Protein AF-0000000080432012 (afdb_homodimer)

Solvent-accessible surface area (backbone atoms only — not comparable to full-atom values): 29912 Å² total; per-residue (Å²): 134,83,79,76,76,77,72,79,77,75,74,71,71,68,67,67,72,66,77,40,69,30,38,41,34,42,27,13,33,75,48,12,80,18,55,39,17,78,73,37,59,36,42,33,59,63,61,28,32,76,21,14,66,19,65,31,66,32,21,58,58,42,26,51,70,70,45,70,92,45,50,72,46,79,55,13,20,50,51,9,14,42,36,42,84,35,34,28,28,68,44,82,76,30,38,31,45,7,47,45,46,38,63,53,49,50,62,73,86,66,40,52,52,26,35,40,33,40,45,53,43,54,47,47,55,40,35,68,77,45,46,88,77,40,49,64,44,38,86,83,70,48,62,69,57,48,42,47,37,52,48,52,42,51,52,47,42,30,53,71,29,48,45,35,35,35,43,40,37,44,50,59,63,53,36,75,31,75,68,40,51,80,92,44,23,67,62,40,41,52,51,51,53,53,39,44,52,47,43,68,56,46,43,50,71,76,36,72,87,45,47,75,46,76,46,64,48,23,61,53,47,53,53,38,69,78,38,30,63,82,60,60,25,33,68,90,76,43,41,30,20,68,51,78,64,42,74,58,61,52,95,57,54,80,47,21,39,24,29,23,20,84,32,48,12,30,58,47,20,48,53,50,7,53,52,47,40,53,51,51,28,64,76,57,67,53,67,78,130,135,82,79,75,77,78,72,78,78,73,73,70,70,70,68,66,72,66,79,39,69,29,37,42,34,41,28,13,34,74,46,13,79,17,54,38,16,77,74,39,59,38,41,34,59,64,60,26,32,75,22,14,66,19,66,33,66,31,22,59,57,42,25,52,70,70,43,73,91,44,49,72,45,80,54,14,21,48,51,11,16,43,36,41,82,35,34,28,27,70,45,80,78,30,38,32,46,7,47,45,46,38,62,54,49,49,62,74,86,65,41,52,51,27,34,38,32,42,43,55,43,55,46,46,55,41,36,67,76,46,46,90,77,39,47,65,44,39,87,84,69,46,63,67,57,51,41,47,36,51,47,53,44,51,50,48,43,30,52,71,28,48,44,36,35,36,42,39,39,44,49,59,58,53,36,77,31,74,69,42,51,79,92,43,23,66,62,40,40,50,51,50,54,52,37,44,52,47,42,69,56,46,43,51,71,76,37,72,88,45,47,75,46,77,45,63,50,23,62,54,47,53,52,38,70,76,38,30,65,83,58,58,26,34,67,90,76,44,41,29,18,68,51,77,63,40,72,58,61,53,94,58,53,79,46,21,39,26,28,24,20,84,32,48,12,29,56,46,19,46,53,50,7,53,51,47,40,54,51,52,29,64,76,56,69,52,69,77,129

Organism: Mucor circinelloides f. circinelloides (strain 1006PhL) (NCBI:txid1220926)

Secondary structure (DSSP, 8-state):
------------------S-SEEEEEE-TTT-SSHHHHHH--S-TTTSBTTBSSSS--HHHHHHHHSTTSEEEE---TT--S-TTTEE-EETTEEPP-HHHHHHH------TTSEEEEE--HHHHHHHHSGGGSEESSSS--HHHHHHHHHHHHHHHHHHH---EEEEEPPP-GGGSTTS-GGGHHHHHHHHHHHHHHHHHHHHHH-TTSEEEEE-HHHHHHHHHH-GGGGT-BSTT--SB-SSS-S---S-GGGBSBSBSSSB-HHHHHHHHHHHHHHHHHHHT----/------------------S-SEEEEEE-TTT-SSHHHHHH--S-TTTSBTTBSSSS--HHHHHHHHSTTSEEEE---TT--S-TTTEE-EETTEEPP-HHHHHHH------TTSEEEEE--HHHHHHHHSGGGSEESSSS--HHHHHHHHHHHHHHHHHHH---EEEEEPPP-GGGSTTS-GGGHHHHHHHHHHHHHHHHHHHHHH-TTSEEEEE-HHHHHHHHHH-GGGGT-BSTT--SB-SSS-S---S-GGGBSBSBSSSB-HHHHHHHHHHHHHHHHHHHT----

Radius of gyration: 28.23 Å; Cα contacts (8 Å, |Δi|>4): 1187; chains: 2; bounding box: 133×76×56 Å

Foldseek 3Di:
DPPPPPDPPPPPPPPLPPQAQAEEEEEALLQDPQPQCVVAVPQPPVVPPNRHQANDHHLVVLLPVVQPPHHYHGLYYHQAALDVLFKFADHNNRTIHHLQRSLVPDDDLAAQRHEYEYYHHQNLLVCVQPVVRIDGNHPPRALVVSLVSVLVSVVVCCVPHVHAHYEYEAHALLLLFLVGDPVCSVVSNVRRVVSRVSNVPVNCVSPVRGHYDYDYVNVVVVVCQVPVVVLPEDDVVHAQAEDGSHNHGHPCNSHHQHPYRRYGHVSVRNVSSVVVSVVVCVVSVRDDD/DPPPPPDPPPPPPPPLPPQAQAEEEEEALLQDPQPQCVVAVPQPPVVPPNRHQANDHHLVVLLPVVQPPHHYHGLYYHQAALDVLFKFADHNNRTIHHLQRSLVPDDDQAAQRHEYEYYHHQNLLVCVQPVVRIDGNHPPRALVVSLVSVLVSVVVCCVPHVHAHYEYEAHALLLLFLVGDPVCSVVSNVRRVVSRVSNVPVNCVSPVRGHYDYDYVNVVVVVCQVPVVVLPEDDVVHAQAEDGSHNHGHPCNSHHQHPYRGYGHVSVRNVSSVVVSVVVCVVSVRDDD

Nearest PDB structures (foldseek):
  6uqy-assembly1_A  TM=7.468E-01  e=1.023E-16  Pseudomonas aeruginosa PAO1
  6ur1-assembly2_B  TM=7.536E-01  e=1.391E-16  Pseudomonas aeruginosa PAO1
  6uqz-assembly2_B  TM=7.573E-01  e=1.673E-16  Pseudomonas aeruginosa PAO1
  6ur0-assembly2_B  TM=7.462E-01  e=2.735E-16  Pseudomonas aeruginosa PAO1
  8d90-assembly2_B  TM=7.590E-01  e=4.206E-16  Pseudomonas aeruginosa PAO1

Structure (mmCIF, N/CA/C/O backbone):
data_AF-0000000080432012-model_v1
#
loop_
_entity.id
_entity.type
_entity.pdbx_description
1 polymer 'SGNH hydrolase-type esterase domain-containing protein'
#
loop_
_atom_site.group_PDB
_atom_site.id
_atom_site.type_symbol
_atom_site.label_atom_id
_atom_site.label_alt_id
_atom_site.label_comp_id
_atom_site.label_asym_id
_atom_site.label_entity_id
_atom_site.label_seq_id
_atom_site.pdbx_PDB_ins_code
_atom_site.Cartn_x
_atom_site.Cartn_y
_atom_site.Cartn_z
_atom_site.occupancy
_atom_site.B_iso_or_equiv
_atom_site.auth_seq_id
_atom_site.auth_comp_id
_atom_site.auth_asym_id
_atom_site.auth_atom_id
_atom_site.pdbx_PDB_model_num
ATOM 1 N N . MET A 1 1 ? 67.5 40.312 -4.102 1 28.47 1 MET A N 1
ATOM 2 C CA . MET A 1 1 ? 66.188 40.219 -4.695 1 28.47 1 MET A CA 1
ATOM 3 C C . MET A 1 1 ? 65.438 38.969 -4.168 1 28.47 1 MET A C 1
ATOM 5 O O . MET A 1 1 ? 65.75 37.844 -4.582 1 28.47 1 MET A O 1
ATOM 9 N N . LYS A 1 2 ? 65.125 39 -2.83 1 38.75 2 LYS A N 1
ATOM 10 C CA . LYS A 1 2 ? 64.375 37.969 -2.094 1 38.75 2 LYS A CA 1
ATOM 11 C C . LYS A 1 2 ? 63 37.75 -2.682 1 38.75 2 LYS A C 1
ATOM 13 O O . LYS A 1 2 ? 62.188 38.656 -2.713 1 38.75 2 LYS A O 1
ATOM 18 N N . LEU A 1 3 ? 62.906 36.812 -3.682 1 39.41 3 LEU A N 1
ATOM 19 C CA . LEU A 1 3 ? 61.625 36.406 -4.27 1 39.41 3 LEU A CA 1
ATOM 20 C C . LEU A 1 3 ? 60.656 35.938 -3.191 1 39.41 3 LEU A C 1
ATOM 22 O O . LEU A 1 3 ? 60.906 34.938 -2.496 1 39.41 3 LEU A O 1
ATOM 26 N N . THR A 1 4 ? 59.875 36.812 -2.691 1 45.06 4 THR A N 1
ATOM 27 C CA . THR A 1 4 ? 58.75 36.469 -1.834 1 45.06 4 THR A CA 1
ATOM 28 C C . THR A 1 4 ? 57.719 35.656 -2.602 1 45.06 4 THR A C 1
ATOM 30 O O . THR A 1 4 ? 57.125 36.125 -3.561 1 45.06 4 THR A O 1
ATOM 33 N N . ALA A 1 5 ? 57.938 34.312 -2.67 1 43.84 5 ALA A N 1
ATOM 34 C CA . ALA A 1 5 ? 56.906 33.406 -3.236 1 43.84 5 ALA A CA 1
ATOM 35 C C . ALA A 1 5 ? 55.594 33.531 -2.479 1 43.84 5 ALA A C 1
ATOM 37 O O . ALA A 1 5 ? 55.531 33.281 -1.271 1 43.84 5 ALA A O 1
ATOM 38 N N . LEU A 1 6 ? 54.719 34.406 -2.99 1 45.09 6 LEU A N 1
ATOM 39 C CA . LEU A 1 6 ? 53.344 34.344 -2.494 1 45.09 6 LEU A CA 1
ATOM 40 C C . LEU A 1 6 ? 52.75 32.969 -2.682 1 45.09 6 LEU A C 1
ATOM 42 O O . LEU A 1 6 ? 52.625 32.5 -3.811 1 45.09 6 LEU A O 1
ATOM 46 N N . LEU A 1 7 ? 52.812 32.125 -1.678 1 45.72 7 LEU A N 1
ATOM 47 C CA . LEU A 1 7 ? 52.125 30.844 -1.744 1 45.72 7 LEU A CA 1
ATOM 48 C C . LEU A 1 7 ? 50.625 31.047 -1.916 1 45.72 7 LEU A C 1
ATOM 50 O O . LEU A 1 7 ? 50 31.766 -1.14 1 45.72 7 LEU A O 1
ATOM 54 N N . PRO A 1 8 ? 50.094 30.734 -3.111 1 43.69 8 PRO A N 1
ATOM 55 C CA . PRO A 1 8 ? 48.625 30.828 -3.227 1 43.69 8 PRO A CA 1
ATOM 56 C C . PRO A 1 8 ? 47.906 30 -2.168 1 43.69 8 PRO A C 1
ATOM 58 O O . PRO A 1 8 ? 48.281 28.859 -1.894 1 43.69 8 PRO A O 1
ATOM 61 N N . PHE A 1 9 ? 47.25 30.672 -1.225 1 43.03 9 PHE A N 1
ATOM 62 C CA . PHE A 1 9 ? 46.312 30 -0.336 1 43.03 9 PHE A CA 1
ATOM 63 C C . PHE A 1 9 ? 45.219 29.266 -1.137 1 43.03 9 PHE A C 1
ATOM 65 O O . PHE A 1 9 ? 44.438 29.906 -1.829 1 43.03 9 PHE A O 1
ATOM 72 N N . LEU A 1 10 ? 45.531 28.078 -1.503 1 40.09 10 LEU A N 1
ATOM 73 C CA . LEU A 1 10 ? 44.406 27.266 -1.994 1 40.09 10 LEU A CA 1
ATOM 74 C C . LEU A 1 10 ? 43.281 27.234 -0.979 1 40.09 10 LEU A C 1
ATOM 76 O O . LEU A 1 10 ? 43.406 26.672 0.11 1 40.09 10 LEU A O 1
ATOM 80 N N . ALA A 1 11 ? 42.375 28.188 -1.075 1 41.88 11 ALA A N 1
ATOM 81 C CA . ALA A 1 11 ? 41.094 28.031 -0.378 1 41.88 11 ALA A CA 1
ATOM 82 C C . ALA A 1 11 ? 40.469 26.672 -0.645 1 41.88 11 ALA A C 1
ATOM 84 O O . ALA A 1 11 ? 40.094 26.359 -1.779 1 41.88 11 ALA A O 1
ATOM 85 N N . LEU A 1 12 ? 40.906 25.703 0.117 1 37.16 12 LEU A N 1
ATOM 86 C CA . LEU A 1 12 ? 40.062 24.5 0.094 1 37.16 12 LEU A CA 1
ATOM 87 C C . LEU A 1 12 ? 38.594 24.844 0.182 1 37.16 12 LEU A C 1
ATOM 89 O O . LEU A 1 12 ? 38.125 25.406 1.182 1 37.16 12 LEU A O 1
ATOM 93 N N . SER A 1 13 ? 38 25.156 -0.889 1 33.88 13 SER A N 1
ATOM 94 C CA . SER A 1 13 ? 36.562 25.094 -0.836 1 33.88 13 SER A CA 1
ATOM 95 C C . SER A 1 13 ? 36.062 23.875 -0.07 1 33.88 13 SER A C 1
ATOM 97 O O . SER A 1 13 ? 36.25 22.734 -0.523 1 33.88 13 SER A O 1
ATOM 99 N N . ALA A 1 14 ? 36.094 23.922 1.148 1 35.84 14 ALA A N 1
ATOM 100 C CA . ALA A 1 14 ? 35.375 22.875 1.851 1 35.84 14 ALA A CA 1
ATOM 101 C C . ALA A 1 14 ? 34 22.609 1.192 1 35.84 14 ALA A C 1
ATOM 103 O O . ALA A 1 14 ? 33.188 23.516 1.097 1 35.84 14 ALA A O 1
ATOM 104 N N . THR A 1 15 ? 33.969 21.953 0.14 1 38.94 15 THR A N 1
ATOM 105 C CA . THR A 1 15 ? 32.656 21.484 -0.261 1 38.94 15 THR A CA 1
ATOM 106 C C . THR A 1 15 ? 31.75 21.328 0.955 1 38.94 15 THR A C 1
ATOM 108 O O . THR A 1 15 ? 32.125 20.688 1.94 1 38.94 15 THR A O 1
ATOM 111 N N . ALA A 1 16 ? 31.047 22.219 1.228 1 41.94 16 ALA A N 1
ATOM 112 C CA . ALA A 1 16 ? 30 22.047 2.234 1 41.94 16 ALA A CA 1
ATOM 113 C C . ALA A 1 16 ? 29.406 20.641 2.172 1 41.94 16 ALA A C 1
ATOM 115 O O . ALA A 1 16 ? 28.844 20.234 1.148 1 41.94 16 ALA A O 1
ATOM 116 N N . VAL A 1 17 ? 30.094 19.609 2.482 1 47.31 17 VAL A N 1
ATOM 117 C CA . VAL A 1 17 ? 29.609 18.234 2.594 1 47.31 17 VAL A CA 1
ATOM 118 C C . VAL A 1 17 ? 28.156 18.219 3.076 1 47.31 17 VAL A C 1
ATOM 120 O O . VAL A 1 17 ? 27.875 18.672 4.191 1 47.31 17 VAL A O 1
ATOM 123 N N . SER A 1 18 ? 27.25 18.484 2.227 1 56.69 18 SER A N 1
ATOM 124 C CA . SER A 1 18 ? 25.859 18.328 2.643 1 56.69 18 SER A CA 1
ATOM 125 C C . SER A 1 18 ? 25.688 17.078 3.51 1 56.69 18 SER A C 1
ATOM 127 O O . SER A 1 18 ? 26.25 16.031 3.215 1 56.69 18 SER A O 1
ATOM 129 N N . ALA A 1 19 ? 25.016 17.328 4.664 1 73.44 19 ALA A N 1
ATOM 130 C CA . ALA A 1 19 ? 24.812 16.328 5.715 1 73.44 19 ALA A CA 1
ATOM 131 C C . ALA A 1 19 ? 23.984 15.164 5.211 1 73.44 19 ALA A C 1
ATOM 133 O O . ALA A 1 19 ? 24.172 14.023 5.637 1 73.44 19 ALA A O 1
ATOM 134 N N . PHE A 1 20 ? 23.109 15.461 4.137 1 89.81 20 PHE A N 1
ATOM 135 C CA . PHE A 1 20 ? 22.281 14.359 3.641 1 89.81 20 PHE A CA 1
ATOM 136 C C . PHE A 1 20 ? 22.297 14.328 2.117 1 89.81 20 PHE A C 1
ATOM 138 O O . PHE A 1 20 ? 22.422 15.367 1.468 1 89.81 20 PHE A O 1
ATOM 145 N N . ASP A 1 21 ? 22.234 13.219 1.468 1 91.62 21 ASP A N 1
ATOM 146 C CA . ASP A 1 21 ? 22.094 13.07 0.021 1 91.62 21 ASP A CA 1
ATOM 147 C C . ASP A 1 21 ? 20.734 13.57 -0.458 1 91.62 21 ASP A C 1
ATOM 149 O O . ASP A 1 21 ? 20.641 14.25 -1.481 1 91.62 21 ASP A O 1
ATOM 153 N N . LYS A 1 22 ? 19.719 13.25 0.227 1 96.19 22 LYS A N 1
ATOM 154 C CA . LYS A 1 22 ? 18.375 13.727 -0.085 1 96.19 22 LYS A CA 1
ATOM 155 C C . LYS A 1 22 ? 17.5 13.734 1.159 1 96.19 22 LYS A C 1
ATOM 157 O O . LYS A 1 22 ? 17.844 13.133 2.178 1 96.19 22 LYS A O 1
ATOM 162 N N . ILE A 1 23 ? 16.422 14.5 1.09 1 97.75 23 ILE A N 1
ATOM 163 C CA . ILE A 1 23 ? 15.336 14.492 2.061 1 97.75 23 ILE A CA 1
ATOM 164 C C . ILE A 1 23 ? 14.141 13.727 1.492 1 97.75 23 ILE A C 1
ATOM 166 O O . ILE A 1 23 ? 13.648 14.047 0.406 1 97.75 23 ILE A O 1
ATOM 170 N N . ILE A 1 24 ? 13.781 12.703 2.18 1 98.75 24 ILE A N 1
ATOM 171 C CA . ILE A 1 24 ? 12.633 11.891 1.787 1 98.75 24 ILE A CA 1
ATOM 172 C C . ILE A 1 24 ? 11.477 12.117 2.764 1 98.75 24 ILE A C 1
ATOM 174 O O . ILE A 1 24 ? 11.57 11.758 3.938 1 98.75 24 ILE A O 1
ATOM 178 N N . ALA A 1 25 ? 10.383 12.695 2.232 1 98.94 25 ALA A N 1
ATOM 179 C CA . ALA A 1 25 ? 9.289 13.094 3.107 1 98.94 25 ALA A CA 1
ATOM 180 C C . ALA A 1 25 ? 8.102 12.133 2.975 1 98.94 25 ALA A C 1
ATOM 182 O O . ALA A 1 25 ? 7.684 11.812 1.861 1 98.94 25 ALA A O 1
ATOM 183 N N . TYR A 1 26 ? 7.637 11.641 4.062 1 98.94 26 TYR A N 1
ATOM 184 C CA . TYR A 1 26 ? 6.359 10.953 4.211 1 98.94 26 TYR A CA 1
ATOM 185 C C . TYR A 1 26 ? 5.379 11.797 5.023 1 98.94 26 TYR A C 1
ATOM 187 O O . TYR A 1 26 ? 5.664 12.156 6.168 1 98.94 26 TYR A O 1
ATOM 195 N N . ALA A 1 27 ? 4.258 12.117 4.367 1 98.88 27 ALA A N 1
ATOM 196 C CA . ALA A 1 27 ? 3.455 13.188 4.949 1 98.88 27 ALA A CA 1
ATOM 197 C C . ALA A 1 27 ? 2.02 13.133 4.438 1 98.88 27 ALA A C 1
ATOM 199 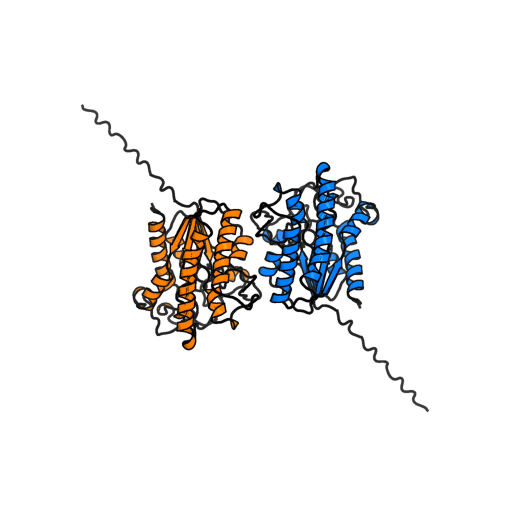O O . ALA A 1 27 ? 1.588 12.125 3.879 1 98.88 27 ALA A O 1
ATOM 200 N N . ASP A 1 28 ? 1.233 14.141 4.887 1 98.75 28 ASP A N 1
ATOM 201 C CA . ASP A 1 28 ? -0.178 14.234 4.527 1 98.75 28 ASP A CA 1
ATOM 202 C C . ASP A 1 28 ? -0.453 15.484 3.697 1 98.75 28 ASP A C 1
ATOM 204 O O . ASP A 1 28 ? 0.396 15.914 2.916 1 98.75 28 ASP A O 1
ATOM 208 N N . SER A 1 29 ? -1.66 16.062 3.812 1 98.69 29 SER A N 1
ATOM 209 C CA . SER A 1 29 ? -2.16 17.125 2.941 1 98.69 29 SER A CA 1
ATOM 210 C C . SER A 1 29 ? -1.392 18.422 3.158 1 98.69 29 SER A C 1
ATOM 212 O O . SER A 1 29 ? -1.331 19.281 2.264 1 98.69 29 SER A O 1
ATOM 214 N N . PHE A 1 30 ? -0.789 18.594 4.328 1 98.62 30 PHE A N 1
ATOM 215 C CA . PHE A 1 30 ? 0.015 19.781 4.562 1 98.62 30 PHE A CA 1
ATOM 216 C C . PHE A 1 30 ? 1.199 19.844 3.605 1 98.62 30 PHE A C 1
ATOM 218 O O . PHE A 1 30 ? 1.714 20.922 3.301 1 98.62 30 PHE A O 1
ATOM 225 N N . THR A 1 31 ? 1.599 18.625 3.131 1 98.88 31 THR A N 1
ATOM 226 C CA . THR A 1 31 ? 2.865 18.516 2.416 1 98.88 31 THR A CA 1
ATOM 227 C C . THR A 1 31 ? 2.631 18.141 0.956 1 98.88 31 THR A C 1
ATOM 229 O O . THR A 1 31 ? 3.471 18.406 0.096 1 98.88 31 THR A O 1
ATOM 232 N N . ASP A 1 32 ? 1.496 17.5 0.652 1 98.75 32 ASP A N 1
ATOM 233 C CA . ASP A 1 32 ? 1.181 16.984 -0.672 1 98.75 32 ASP A CA 1
ATOM 234 C C . ASP A 1 32 ? 1.378 18.047 -1.747 1 98.75 32 ASP A C 1
ATOM 236 O O . ASP A 1 32 ? 0.854 19.156 -1.632 1 98.75 32 ASP A O 1
ATOM 240 N N . ASN A 1 33 ? 2.145 17.719 -2.756 1 98.56 33 ASN A N 1
ATOM 241 C CA . ASN A 1 33 ? 2.4 18.641 -3.846 1 98.56 33 ASN A CA 1
ATOM 242 C C . ASN A 1 33 ? 1.674 18.234 -5.121 1 98.56 33 ASN A C 1
ATOM 244 O O . ASN A 1 33 ? 2.178 18.453 -6.227 1 98.56 33 ASN A O 1
ATOM 248 N N . GLY A 1 34 ? 0.53 17.578 -4.934 1 98.5 34 GLY A N 1
ATOM 249 C CA . GLY A 1 34 ? -0.309 17.203 -6.059 1 98.5 34 GLY A CA 1
ATOM 250 C C . GLY A 1 34 ? -0.371 15.695 -6.273 1 98.5 34 GLY A C 1
ATOM 251 O O . GLY A 1 34 ? -0.889 15.227 -7.289 1 98.5 34 GLY A O 1
ATOM 252 N N . ASN A 1 35 ? 0.156 14.883 -5.41 1 98.19 35 ASN A N 1
ATOM 253 C CA . ASN A 1 35 ? 0.151 13.43 -5.539 1 98.19 35 ASN A CA 1
ATOM 254 C C . ASN A 1 35 ? -1.27 12.875 -5.582 1 98.19 35 ASN A C 1
ATOM 256 O O . ASN A 1 35 ? -1.588 12.031 -6.422 1 98.19 35 ASN A O 1
ATOM 260 N N . ASP A 1 36 ? -2.145 13.344 -4.723 1 97.56 36 ASP A N 1
ATOM 261 C CA . ASP A 1 36 ? -3.535 12.898 -4.73 1 97.56 36 ASP A CA 1
ATOM 262 C C . ASP A 1 36 ? -4.227 13.281 -6.039 1 97.56 36 ASP A C 1
ATOM 264 O O . ASP A 1 36 ? -4.977 12.484 -6.605 1 97.56 36 ASP A O 1
ATOM 268 N N . TYR A 1 37 ? -3.926 14.508 -6.414 1 98.19 37 TYR A N 1
ATOM 269 C CA . TYR A 1 37 ? -4.59 15.023 -7.605 1 98.19 37 TYR A CA 1
ATOM 270 C C . TYR A 1 37 ? -4.215 14.203 -8.836 1 98.19 37 TYR A C 1
ATOM 272 O O . TYR A 1 37 ? -5.066 13.906 -9.68 1 98.19 37 TYR A O 1
ATOM 280 N N . ARG A 1 38 ? -2.984 13.875 -8.945 1 97.19 38 ARG A N 1
ATOM 281 C CA . ARG A 1 38 ? -2.529 13.07 -10.078 1 97.19 38 ARG A CA 1
ATOM 282 C C . ARG A 1 38 ? -3.264 11.742 -10.141 1 97.19 38 ARG A C 1
ATOM 284 O O . ARG A 1 38 ? -3.545 11.227 -11.227 1 97.19 38 ARG A O 1
ATOM 291 N N . ALA A 1 39 ? -3.654 11.25 -8.977 1 94.12 39 ALA A N 1
ATOM 292 C CA . ALA A 1 39 ? -4.258 9.922 -8.914 1 94.12 39 ALA A CA 1
ATOM 293 C C . ALA A 1 39 ? -5.781 10.008 -8.969 1 94.12 39 ALA A C 1
ATOM 295 O O . ALA A 1 39 ? -6.441 9.094 -9.469 1 94.12 39 ALA A O 1
ATOM 296 N N . SER A 1 40 ? -6.383 11.117 -8.477 1 97 40 SER A N 1
ATOM 297 C CA . SER A 1 40 ? -7.809 11.094 -8.18 1 97 40 SER A CA 1
ATOM 298 C C . SER A 1 40 ? -8.516 12.32 -8.742 1 97 40 SER A C 1
ATOM 300 O O . SER A 1 40 ? -9.742 12.383 -8.766 1 97 40 SER A O 1
ATOM 302 N N . LYS A 1 41 ? -7.727 13.32 -9.125 1 97.69 41 LYS A N 1
ATOM 303 C CA . LYS A 1 41 ? -8.219 14.633 -9.531 1 97.69 41 LYS A CA 1
ATOM 304 C C . LYS A 1 41 ? -8.836 15.375 -8.352 1 97.69 41 LYS A C 1
ATOM 306 O O . LYS A 1 41 ? -9.672 16.266 -8.539 1 97.69 41 LYS A O 1
ATOM 311 N N . PHE A 1 42 ? -8.469 14.938 -7.168 1 97.81 42 PHE A N 1
ATOM 312 C CA . PHE A 1 42 ? -8.82 15.609 -5.922 1 97.81 42 PHE A CA 1
ATOM 313 C C . PHE A 1 42 ? -7.578 16.156 -5.234 1 97.81 42 PHE A C 1
ATOM 315 O O . PHE A 1 42 ? -6.543 15.492 -5.188 1 97.81 42 PHE A O 1
ATOM 322 N N . PRO A 1 43 ? -7.629 17.438 -4.656 1 97.94 43 PRO A N 1
ATOM 323 C CA . PRO A 1 43 ? -8.789 18.328 -4.609 1 97.94 43 PRO A CA 1
ATOM 324 C C . PRO A 1 43 ? -9.055 19.016 -5.945 1 97.94 43 PRO A C 1
ATOM 326 O O . PRO A 1 43 ? -8.156 19.109 -6.793 1 97.94 43 PRO A O 1
ATOM 329 N N . PRO A 1 44 ? -10.328 19.516 -6.07 1 97.75 44 PRO A N 1
ATOM 330 C CA . PRO A 1 44 ? -10.625 20.234 -7.316 1 97.75 44 PRO A CA 1
ATOM 331 C C . PRO A 1 44 ? -9.672 21.406 -7.562 1 97.75 44 PRO A C 1
ATOM 333 O O . PRO A 1 44 ? -9.43 22.203 -6.656 1 97.75 44 PRO A O 1
ATOM 336 N N . SER A 1 45 ? -9.164 21.578 -8.648 1 97 45 SER A N 1
ATOM 337 C CA . SER A 1 45 ? -8.188 22.578 -9.07 1 97 45 SER A CA 1
ATOM 338 C C . SER A 1 45 ? -8.523 23.141 -10.445 1 97 45 SER A C 1
ATOM 340 O O . SER A 1 45 ? -8.172 22.547 -11.469 1 97 45 SER A O 1
ATOM 342 N N . PRO A 1 46 ? -9.109 24.281 -10.422 1 95.69 46 PRO A N 1
ATOM 343 C CA . PRO A 1 46 ? -9.375 25.234 -9.344 1 95.69 46 PRO A CA 1
ATOM 344 C C . PRO A 1 46 ? -10.555 24.828 -8.469 1 95.69 46 PRO A C 1
ATOM 346 O O . PRO A 1 46 ? -11.352 23.969 -8.859 1 95.69 46 PRO A O 1
ATOM 349 N N . PRO A 1 47 ? -10.711 25.578 -7.172 1 97.31 47 PRO A N 1
ATOM 350 C CA . PRO A 1 47 ? -9.938 26.734 -6.73 1 97.31 47 PRO A CA 1
ATOM 351 C C . PRO A 1 47 ? -8.641 26.344 -6.027 1 97.31 47 PRO A C 1
ATOM 353 O O . PRO A 1 47 ? -7.816 27.219 -5.711 1 97.31 47 PRO A O 1
ATOM 356 N N . TYR A 1 48 ? -8.453 25.047 -5.746 1 98.44 48 TYR A N 1
ATOM 357 C CA . TYR A 1 48 ? -7.156 24.625 -5.215 1 98.44 48 TYR A CA 1
ATOM 358 C C . TYR A 1 48 ? -6.059 24.812 -6.254 1 98.44 48 TYR A C 1
ATOM 360 O O . TYR A 1 48 ? -6.336 24.891 -7.453 1 98.44 48 TYR A O 1
ATOM 368 N N . TRP A 1 49 ? -4.848 24.953 -5.785 1 98.44 49 TRP A N 1
ATOM 369 C CA . TRP A 1 49 ? -3.762 25.312 -6.691 1 98.44 49 TRP A CA 1
ATOM 370 C C . TRP A 1 49 ? -3.002 24.078 -7.152 1 98.44 49 TRP A C 1
ATOM 372 O O . TRP A 1 49 ? -2.225 23.5 -6.391 1 98.44 49 TRP A O 1
ATOM 382 N N . GLU A 1 50 ? -3.172 23.625 -8.352 1 98.31 50 GLU A N 1
ATOM 383 C CA . GLU A 1 50 ? -2.438 22.562 -9.023 1 98.31 50 GLU A CA 1
ATOM 384 C C . GLU A 1 50 ? -2.422 21.297 -8.18 1 98.31 50 GLU A C 1
ATOM 386 O O . GLU A 1 50 ? -1.372 20.672 -8.008 1 98.31 50 GLU A O 1
ATOM 391 N N . GLY A 1 51 ? -3.479 20.953 -7.484 1 98.44 51 GLY A N 1
ATOM 392 C CA . GLY A 1 51 ? -3.66 19.688 -6.789 1 98.44 51 GLY A CA 1
ATOM 393 C C . GLY A 1 51 ? -3.203 19.734 -5.344 1 98.44 51 GLY A C 1
ATOM 394 O O . GLY A 1 51 ? -3.232 18.703 -4.648 1 98.44 51 GLY A O 1
ATOM 395 N N . ARG A 1 52 ? -2.688 20.891 -4.918 1 98.56 52 ARG A N 1
ATOM 396 C CA . ARG A 1 52 ? -2.309 21.031 -3.514 1 98.56 52 ARG A CA 1
ATOM 397 C C . ARG A 1 52 ? -3.521 21.359 -2.648 1 98.56 52 ARG A C 1
ATOM 399 O O . ARG A 1 52 ? -4.434 22.062 -3.09 1 98.56 52 ARG A O 1
ATOM 406 N N . PHE A 1 53 ? -3.514 20.891 -1.414 1 98.38 53 PHE A N 1
ATOM 407 C CA . PHE A 1 53 ? -4.52 21.312 -0.447 1 98.38 53 PHE A CA 1
ATOM 408 C C . PHE A 1 53 ? -4.207 22.703 0.094 1 98.38 53 PHE A C 1
ATOM 410 O O . PHE A 1 53 ? -4.047 22.891 1.303 1 98.38 53 PHE A O 1
ATOM 417 N N . SER A 1 54 ? -4.094 23.625 -0.837 1 98.44 54 SER A N 1
ATOM 418 C CA . SER A 1 54 ? -3.688 25.016 -0.669 1 98.44 54 SER A CA 1
ATOM 419 C C . SER A 1 54 ? -4.055 25.859 -1.894 1 98.44 54 SER A C 1
ATOM 421 O O . SER A 1 54 ? -4.477 25.312 -2.918 1 98.44 54 SER A O 1
ATOM 423 N N . ASN A 1 55 ? -3.969 27.203 -1.729 1 98.31 55 ASN A N 1
ATOM 424 C CA . ASN A 1 55 ? -4.129 28.094 -2.869 1 98.31 55 ASN A CA 1
ATOM 425 C C . ASN A 1 55 ? -2.781 28.484 -3.473 1 98.31 55 ASN A C 1
ATOM 427 O O . ASN A 1 55 ? -2.688 29.469 -4.211 1 98.31 55 ASN A O 1
ATOM 431 N N . GLY A 1 56 ? -1.709 27.781 -3.135 1 98.56 56 GLY A N 1
ATOM 432 C CA . GLY A 1 56 ? -0.343 27.906 -3.619 1 98.56 56 GLY A CA 1
ATOM 433 C C . GLY A 1 56 ? 0.559 26.781 -3.146 1 98.56 56 GLY A C 1
ATOM 434 O O . GLY A 1 56 ? 0.077 25.75 -2.68 1 98.56 56 GLY A O 1
ATOM 435 N N . PRO A 1 57 ? 1.88 26.906 -3.33 1 98.69 57 PRO A N 1
ATOM 436 C CA . PRO A 1 57 ? 2.812 25.859 -2.906 1 98.69 57 PRO A CA 1
ATOM 437 C C . PRO A 1 57 ? 2.695 25.547 -1.419 1 98.69 57 PRO A C 1
ATOM 439 O O . PRO A 1 57 ? 2.293 26.391 -0.625 1 98.69 57 PRO A O 1
ATOM 442 N N . THR A 1 58 ? 3.033 24.344 -1.093 1 98.88 58 THR A N 1
ATOM 443 C CA . THR A 1 58 ? 3.047 23.938 0.307 1 98.88 58 THR A CA 1
ATOM 444 C C . THR A 1 58 ? 4.418 24.188 0.931 1 98.88 58 THR A C 1
ATOM 446 O O . THR A 1 58 ? 5.387 24.469 0.22 1 98.88 58 THR A O 1
ATOM 449 N N . TRP A 1 59 ? 4.504 24.062 2.248 1 98.88 59 TRP A N 1
ATOM 450 C CA . TRP A 1 59 ? 5.664 24.453 3.041 1 98.88 59 TRP A CA 1
ATOM 451 C C . TRP A 1 59 ? 6.922 23.75 2.543 1 98.88 59 TRP A C 1
ATOM 453 O O . TRP A 1 59 ? 7.996 24.359 2.473 1 98.88 59 TRP A O 1
ATOM 463 N N . LEU A 1 60 ? 6.828 22.469 2.193 1 98.88 60 LEU A N 1
ATOM 464 C CA . LEU A 1 60 ? 8.023 21.719 1.813 1 98.88 60 LEU A CA 1
ATOM 465 C C . LEU A 1 60 ? 8.555 22.188 0.464 1 98.88 60 LEU A C 1
ATOM 467 O O . LEU A 1 60 ? 9.758 22.125 0.208 1 98.88 60 LEU A O 1
ATOM 471 N N . GLU A 1 61 ? 7.648 22.672 -0.377 1 98.62 61 GLU A N 1
ATOM 472 C CA . GLU A 1 61 ? 8.086 23.25 -1.643 1 98.62 61 GLU A CA 1
ATOM 473 C C . GLU A 1 61 ? 8.898 24.531 -1.415 1 98.62 61 GLU A C 1
ATOM 475 O O . GLU A 1 61 ? 9.852 24.797 -2.143 1 98.62 61 GLU A O 1
ATOM 480 N N . TYR A 1 62 ? 8.555 25.297 -0.397 1 98.25 62 TYR A N 1
ATOM 481 C CA . TYR A 1 62 ? 9.352 26.453 -0.038 1 98.25 62 TYR A CA 1
ATOM 482 C C . TYR A 1 62 ? 10.695 26.047 0.548 1 98.25 62 TYR A C 1
ATOM 484 O O . TYR A 1 62 ? 11.711 26.688 0.292 1 98.25 62 TYR A O 1
ATOM 492 N N . VAL A 1 63 ? 10.695 24.984 1.321 1 98.12 63 VAL A N 1
ATOM 493 C CA . VAL A 1 63 ? 11.961 24.453 1.802 1 98.12 63 VAL A CA 1
ATOM 494 C C . VAL A 1 63 ? 12.852 24.078 0.616 1 98.12 63 VAL A C 1
ATOM 496 O O . VAL A 1 63 ? 14.047 24.375 0.61 1 98.12 63 VAL A O 1
ATOM 499 N N . ASN A 1 64 ? 12.227 23.391 -0.349 1 96.88 64 ASN A N 1
ATOM 500 C CA . ASN A 1 64 ? 12.961 22.984 -1.539 1 96.88 64 ASN A CA 1
ATOM 501 C C . ASN A 1 64 ? 13.562 24.188 -2.264 1 96.88 64 ASN A C 1
ATOM 503 O O . ASN A 1 64 ? 14.688 24.109 -2.771 1 96.88 64 ASN A O 1
ATOM 507 N N . MET A 1 65 ? 12.867 25.266 -2.33 1 95.5 65 MET A N 1
ATOM 508 C CA . MET A 1 65 ? 13.336 26.484 -2.975 1 95.5 65 MET A CA 1
ATOM 509 C C . MET A 1 65 ? 14.484 27.109 -2.188 1 95.5 65 MET A C 1
ATOM 511 O O . MET A 1 65 ? 15.406 27.688 -2.773 1 95.5 65 MET A O 1
ATOM 515 N N . ASN A 1 66 ? 14.445 26.969 -0.913 1 93.56 66 ASN A N 1
ATOM 516 C CA . ASN A 1 66 ? 15.391 27.656 -0.041 1 93.56 66 ASN A CA 1
ATOM 517 C C . ASN A 1 66 ? 16.625 26.812 0.224 1 93.56 66 ASN A C 1
ATOM 519 O O . ASN A 1 66 ? 17.703 27.359 0.529 1 93.56 66 ASN A O 1
ATOM 523 N N . LEU A 1 67 ? 16.422 25.516 0.234 1 90.69 67 LEU A N 1
ATOM 524 C CA . LEU A 1 67 ? 17.516 24.594 0.484 1 90.69 67 LEU A CA 1
ATOM 525 C C . LEU A 1 67 ? 18.062 24.016 -0.824 1 90.69 67 LEU A C 1
ATOM 527 O O . LEU A 1 67 ? 17.922 22.828 -1.09 1 90.69 67 LEU A O 1
ATOM 531 N N . THR A 1 68 ? 18.906 24.75 -1.481 1 86.88 68 THR A N 1
ATOM 532 C CA . THR A 1 68 ? 19.406 24.344 -2.795 1 86.88 68 THR A CA 1
ATOM 533 C C . THR A 1 68 ? 20.469 23.266 -2.664 1 86.88 68 THR A C 1
ATOM 535 O O . THR A 1 68 ? 21.234 23.25 -1.703 1 86.88 68 THR A O 1
ATOM 538 N N . GLY A 1 69 ? 20.531 22.312 -3.508 1 86.56 69 GLY A N 1
ATOM 539 C CA . GLY A 1 69 ? 21.562 21.297 -3.551 1 86.56 69 GLY A CA 1
ATOM 540 C C . GLY A 1 69 ? 21.141 19.984 -2.914 1 86.56 69 GLY A C 1
ATOM 541 O O . GLY A 1 69 ? 21.875 18.984 -2.977 1 86.56 69 GLY A O 1
ATOM 542 N N . ILE A 1 70 ? 20.047 20 -2.234 1 91.69 70 ILE A N 1
ATOM 543 C CA . ILE A 1 70 ? 19.547 18.766 -1.637 1 91.69 70 ILE A CA 1
ATOM 544 C C . ILE A 1 70 ? 18.25 18.359 -2.334 1 91.69 70 ILE A C 1
ATOM 546 O O . ILE A 1 70 ? 17.297 19.141 -2.412 1 91.69 70 ILE A O 1
ATOM 550 N N . GLU A 1 71 ? 18.266 17.188 -2.848 1 95.19 71 GLU A N 1
ATOM 551 C CA . GLU A 1 71 ? 17.062 16.656 -3.469 1 95.19 71 GLU A CA 1
ATOM 552 C C . GLU A 1 71 ? 15.984 16.359 -2.428 1 95.19 71 GLU A C 1
ATOM 554 O O . GLU A 1 71 ? 16.281 15.82 -1.357 1 95.19 71 GLU A O 1
ATOM 559 N N . ILE A 1 72 ? 14.82 16.797 -2.754 1 97.5 72 ILE A N 1
ATOM 560 C CA . ILE A 1 72 ? 13.695 16.484 -1.873 1 97.5 72 ILE A CA 1
ATOM 561 C C . ILE A 1 72 ? 12.703 15.586 -2.596 1 97.5 72 ILE A C 1
ATOM 563 O O . ILE A 1 72 ? 12.227 15.914 -3.684 1 97.5 72 ILE A O 1
ATOM 567 N N . ILE A 1 73 ? 12.438 14.398 -2.035 1 98.12 73 ILE A N 1
ATOM 568 C CA . ILE A 1 73 ? 11.406 13.484 -2.504 1 98.12 73 ILE A CA 1
ATOM 569 C C . ILE A 1 73 ? 10.164 13.617 -1.636 1 98.12 73 ILE A C 1
ATOM 571 O O . ILE A 1 73 ? 10.211 13.406 -0.422 1 98.12 73 ILE A O 1
ATOM 575 N N . ASN A 1 74 ? 9.094 14.055 -2.254 1 98.69 74 ASN A N 1
ATOM 576 C CA . ASN A 1 74 ? 7.832 14.281 -1.554 1 98.69 74 ASN A CA 1
ATOM 577 C C . ASN A 1 74 ? 6.855 13.125 -1.77 1 98.69 74 ASN A C 1
ATOM 579 O O . ASN A 1 74 ? 6.258 13.008 -2.84 1 98.69 74 ASN A O 1
ATOM 583 N N . ASN A 1 75 ? 6.633 12.289 -0.722 1 98.5 75 ASN A N 1
ATOM 584 C CA . ASN A 1 75 ? 5.688 11.18 -0.794 1 98.5 75 ASN A CA 1
ATOM 585 C C . ASN A 1 75 ? 4.383 11.508 -0.072 1 98.5 75 ASN A C 1
ATOM 587 O O . ASN A 1 75 ? 3.578 10.617 0.198 1 98.5 75 ASN A O 1
ATOM 591 N N . GLY A 1 76 ? 4.199 12.766 0.229 1 98.62 76 GLY A N 1
ATOM 592 C CA . GLY A 1 76 ? 2.998 13.156 0.951 1 98.62 76 GLY A CA 1
ATOM 593 C C . GLY A 1 76 ? 1.737 13.047 0.115 1 98.62 76 GLY A C 1
ATOM 594 O O . GLY A 1 76 ? 1.74 13.391 -1.069 1 98.62 76 GLY A O 1
ATOM 595 N N . HIS A 1 77 ? 0.688 12.523 0.764 1 98.62 77 HIS A N 1
ATOM 596 C CA . HIS A 1 77 ? -0.638 12.438 0.16 1 98.62 77 HIS A CA 1
ATOM 597 C C . HIS A 1 77 ? -1.69 13.094 1.051 1 98.62 77 HIS A C 1
ATOM 599 O O . HIS A 1 77 ? -1.684 12.898 2.27 1 98.62 77 HIS A O 1
ATOM 605 N N . GLY A 1 78 ? -2.545 13.898 0.446 1 98.06 78 GLY A N 1
ATOM 606 C CA . GLY A 1 78 ? -3.652 14.469 1.196 1 98.06 78 GLY A CA 1
ATOM 607 C C . GLY A 1 78 ? -4.598 13.422 1.753 1 98.06 78 GLY A C 1
ATOM 608 O O . GLY A 1 78 ? -5.086 12.562 1.014 1 98.06 78 GLY A O 1
ATOM 609 N N . GLY A 1 79 ? -4.914 13.492 3.061 1 98.12 79 GLY A N 1
ATOM 610 C CA . GLY A 1 79 ? -5.785 12.523 3.711 1 98.12 79 GLY A CA 1
ATOM 611 C C . GLY A 1 79 ? -5.035 11.336 4.281 1 98.12 79 GLY A C 1
ATOM 612 O O . GLY A 1 79 ? -5.625 10.484 4.945 1 98.12 79 GLY A O 1
ATOM 613 N N . ALA A 1 80 ? -3.719 11.273 4.078 1 98.88 80 ALA A N 1
ATOM 614 C CA . ALA A 1 80 ? -2.941 10.125 4.539 1 98.88 80 ALA A CA 1
ATOM 615 C C . ALA A 1 80 ? -3.039 9.969 6.055 1 98.88 80 ALA A C 1
ATOM 617 O O . ALA A 1 80 ? -2.891 10.945 6.797 1 98.88 80 ALA A O 1
ATOM 618 N N . THR A 1 81 ? -3.369 8.805 6.516 1 98.94 81 THR A N 1
ATOM 619 C CA . THR A 1 81 ? -3.236 8.391 7.91 1 98.94 81 THR A CA 1
ATOM 620 C C . THR A 1 81 ? -1.942 7.605 8.117 1 98.94 81 THR A C 1
ATOM 622 O O . THR A 1 81 ? -1.076 7.582 7.242 1 98.94 81 THR A O 1
ATOM 625 N N . THR A 1 82 ? -1.808 7.039 9.32 1 98.94 82 THR A N 1
ATOM 626 C CA . THR A 1 82 ? -0.543 6.363 9.594 1 98.94 82 THR A CA 1
ATOM 627 C C . THR A 1 82 ? -0.583 4.922 9.102 1 98.94 82 THR A C 1
ATOM 629 O O . THR A 1 82 ? 0.462 4.293 8.906 1 98.94 82 THR A O 1
ATOM 632 N N . ASN A 1 83 ? -1.757 4.348 8.906 1 98.88 83 ASN A N 1
ATOM 633 C CA . ASN A 1 83 ? -1.938 2.947 8.539 1 98.88 83 ASN A CA 1
ATOM 634 C C . ASN A 1 83 ? -3.324 2.699 7.949 1 98.88 83 ASN A C 1
ATOM 636 O O . ASN A 1 83 ? -4.312 2.648 8.68 1 98.88 83 ASN A O 1
ATOM 640 N N . ASN A 1 84 ? -3.414 2.389 6.676 1 98.81 84 ASN A N 1
ATOM 641 C CA . ASN A 1 84 ? -4.695 2.195 6.004 1 98.81 84 ASN A CA 1
ATOM 642 C C . ASN A 1 84 ? -5.453 1 6.578 1 98.81 84 ASN A C 1
ATOM 644 O O . ASN A 1 84 ? -6.676 0.924 6.465 1 98.81 84 ASN A O 1
ATOM 648 N N . ALA A 1 85 ? -4.742 0.051 7.191 1 98.62 85 ALA A N 1
ATOM 649 C CA . ALA A 1 85 ? -5.391 -1.139 7.734 1 98.62 85 ALA A CA 1
ATOM 650 C C . ALA A 1 85 ? -6.289 -0.783 8.914 1 98.62 85 ALA A C 1
ATOM 652 O O . ALA A 1 85 ? -7.102 -1.6 9.352 1 98.62 85 ALA A O 1
ATOM 653 N N . GLN A 1 86 ? -6.117 0.4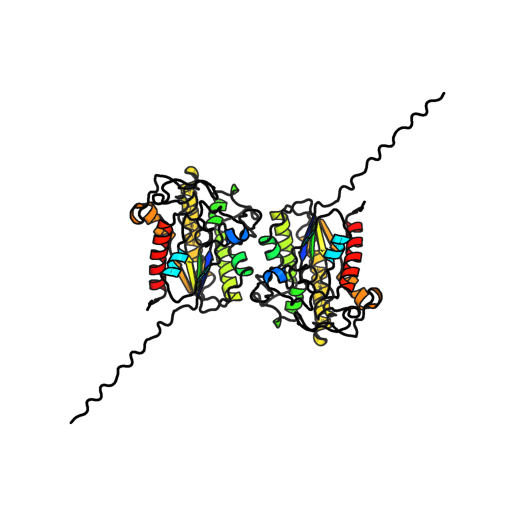7 9.43 1 98.81 86 GLN A N 1
ATOM 654 C CA . GLN A 1 86 ? -6.922 0.893 10.578 1 98.81 86 GLN A CA 1
ATOM 655 C C . GLN A 1 86 ? -7.891 2.004 10.188 1 98.81 86 GLN A C 1
ATOM 657 O O . GLN A 1 86 ? -9.062 1.97 10.555 1 98.81 86 GLN A O 1
ATOM 662 N N . VAL A 1 87 ? -7.391 3 9.516 1 98.75 87 VAL A N 1
ATOM 663 C CA . VAL A 1 87 ? -8.188 4.141 9.07 1 98.75 87 VAL A CA 1
ATOM 664 C C . VAL A 1 87 ? -7.621 4.691 7.762 1 98.75 87 VAL A C 1
ATOM 666 O O . VAL A 1 87 ? -6.402 4.805 7.609 1 98.75 87 VAL A O 1
ATOM 669 N N . TYR A 1 88 ? -8.469 4.957 6.777 1 98.62 88 TYR A N 1
ATOM 670 C CA . TYR A 1 88 ? -7.969 5.594 5.566 1 98.62 88 TYR A CA 1
ATOM 671 C C . TYR A 1 88 ? -9 6.559 4.988 1 98.62 88 TYR A C 1
ATOM 673 O O . TYR A 1 88 ? -10.172 6.527 5.375 1 98.62 88 TYR A O 1
ATOM 681 N N . SER A 1 89 ? -8.484 7.512 4.176 1 97.88 89 SER A N 1
ATOM 682 C CA . SER A 1 89 ? -9.312 8.383 3.346 1 97.88 89 SER A CA 1
ATOM 683 C C . SER A 1 89 ? -9.406 7.859 1.916 1 97.88 89 SER A C 1
ATOM 685 O O . SER A 1 89 ? -8.547 7.098 1.47 1 97.88 89 SER A O 1
ATOM 687 N N . SER A 1 90 ? -10.453 8.242 1.305 1 96.56 90 SER A N 1
ATOM 688 C CA . SER A 1 90 ? -10.633 7.941 -0.113 1 96.56 90 SER A CA 1
ATOM 689 C C . SER A 1 90 ? -11.234 9.125 -0.858 1 96.56 90 SER A C 1
ATOM 691 O O . SER A 1 90 ? -12.141 9.797 -0.347 1 96.56 90 SER A O 1
ATOM 693 N N . PHE A 1 91 ? -10.641 9.445 -2.014 1 96 91 PHE A N 1
ATOM 694 C CA . PHE A 1 91 ? -11.141 10.492 -2.889 1 96 91 PHE A CA 1
ATOM 695 C C . PHE A 1 91 ? -11.383 9.961 -4.293 1 96 91 PHE A C 1
ATOM 697 O O . PHE A 1 91 ? -10.461 9.469 -4.945 1 96 91 PHE A O 1
ATOM 704 N N . ASN A 1 92 ? -12.594 10.086 -4.848 1 95.75 92 ASN A N 1
ATOM 705 C CA . ASN A 1 92 ? -12.93 9.656 -6.203 1 95.75 92 ASN A CA 1
ATOM 706 C C . ASN A 1 92 ? -12.414 8.25 -6.488 1 95.75 92 ASN A C 1
ATOM 708 O O . ASN A 1 92 ? -11.719 8.023 -7.477 1 95.75 92 ASN A O 1
ATOM 712 N N . GLU A 1 93 ? -12.672 7.281 -5.629 1 93.44 93 GLU A N 1
ATOM 713 C CA . GLU A 1 93 ? -12.336 5.867 -5.777 1 93.44 93 GLU A CA 1
ATOM 714 C C . GLU A 1 93 ? -10.828 5.648 -5.73 1 93.44 93 GLU A C 1
ATOM 716 O O . GLU A 1 93 ? -10.305 4.742 -6.383 1 93.44 93 GLU A O 1
ATOM 721 N N . TYR A 1 94 ? -10.18 6.555 -5.062 1 97 94 TYR A N 1
ATOM 722 C CA . TYR A 1 94 ? -8.758 6.449 -4.777 1 97 94 TYR A CA 1
ATOM 723 C C . TYR A 1 94 ? -8.508 6.289 -3.285 1 97 94 TYR A C 1
ATOM 725 O O . TYR A 1 94 ? -8.828 7.184 -2.496 1 97 94 TYR A O 1
ATOM 733 N N . ILE A 1 95 ? -8.023 5.125 -2.902 1 98.06 95 ILE A N 1
ATOM 734 C CA . ILE A 1 95 ? -7.621 4.957 -1.511 1 98.06 95 ILE A CA 1
ATOM 735 C C . ILE A 1 95 ? -6.305 5.68 -1.261 1 98.06 95 ILE A C 1
ATOM 737 O O . ILE A 1 95 ? -5.277 5.336 -1.85 1 98.06 95 ILE A O 1
ATOM 741 N N . VAL A 1 96 ? -6.363 6.656 -0.4 1 98.56 96 VAL A N 1
ATOM 742 C CA . VAL A 1 96 ? -5.184 7.461 -0.113 1 98.56 96 VAL A CA 1
ATOM 743 C C . VAL A 1 96 ? -4.156 6.621 0.646 1 98.56 96 VAL A C 1
ATOM 745 O O . VAL A 1 96 ? -4.465 6.051 1.696 1 98.56 96 VAL A O 1
ATOM 748 N N . PRO A 1 97 ? -2.916 6.496 0.09 1 98.62 97 PRO A N 1
ATOM 749 C CA . PRO A 1 97 ? -1.914 5.738 0.843 1 98.62 97 PRO A CA 1
ATOM 750 C C . PRO A 1 97 ? -1.51 6.422 2.146 1 98.62 97 PRO A C 1
ATOM 752 O O . PRO A 1 97 ? -1.113 7.59 2.135 1 98.62 97 PRO A O 1
ATOM 755 N N . GLY A 1 98 ? -1.665 5.699 3.248 1 98.81 98 GLY A N 1
ATOM 756 C CA . GLY A 1 98 ? -1.129 6.152 4.523 1 98.81 98 GLY A CA 1
ATOM 757 C C . GLY A 1 98 ? 0.382 6.043 4.605 1 98.81 98 GLY A C 1
ATOM 758 O O . GLY A 1 98 ? 1.041 5.707 3.621 1 98.81 98 GLY A O 1
ATOM 759 N N . LEU A 1 99 ? 0.897 6.371 5.77 1 98.94 99 LEU A N 1
ATOM 760 C CA . LEU A 1 99 ? 2.338 6.355 5.996 1 98.94 99 LEU A CA 1
ATOM 761 C C . LEU A 1 99 ? 2.932 4.996 5.637 1 98.94 99 LEU A C 1
ATOM 763 O O . LEU A 1 99 ? 3.887 4.918 4.859 1 98.94 99 LEU A O 1
ATOM 767 N N . LYS A 1 100 ? 2.391 3.934 6.18 1 98.81 100 LYS A N 1
ATOM 768 C CA . LYS A 1 100 ? 2.908 2.6 5.883 1 98.81 100 LYS A CA 1
ATOM 769 C C . LYS A 1 100 ? 2.811 2.293 4.395 1 98.81 100 LYS A C 1
ATOM 771 O O . LYS A 1 100 ? 3.752 1.766 3.799 1 98.81 100 LYS A O 1
ATOM 776 N N . GLU A 1 101 ? 1.66 2.623 3.818 1 98.69 101 GLU A N 1
ATOM 777 C CA . GLU A 1 101 ? 1.45 2.355 2.398 1 98.69 101 GLU A CA 1
ATOM 778 C C . GLU A 1 101 ? 2.363 3.219 1.534 1 98.69 101 GLU A C 1
ATOM 780 O O . GLU A 1 101 ? 2.861 2.764 0.501 1 98.69 101 GLU A O 1
ATOM 785 N N . GLN A 1 102 ? 2.596 4.504 1.921 1 98.69 102 GLN A N 1
ATOM 786 C CA . GLN A 1 102 ? 3.578 5.324 1.221 1 98.69 102 GLN A CA 1
ATOM 787 C C . GLN A 1 102 ? 4.945 4.648 1.195 1 98.69 102 GLN A C 1
ATOM 789 O O . GLN A 1 102 ? 5.602 4.598 0.153 1 98.69 102 GLN A O 1
ATOM 794 N N . ILE A 1 103 ? 5.348 4.074 2.326 1 98.81 103 ILE A N 1
ATOM 795 C CA . ILE A 1 103 ? 6.66 3.457 2.469 1 98.81 103 ILE A CA 1
ATOM 796 C C . ILE A 1 103 ? 6.719 2.174 1.643 1 98.81 103 ILE A C 1
ATOM 798 O O . ILE A 1 103 ? 7.715 1.913 0.959 1 98.81 103 ILE A O 1
ATOM 802 N N . LEU A 1 104 ? 5.656 1.411 1.652 1 98.5 104 LEU A N 1
ATOM 803 C CA . LEU A 1 104 ? 5.695 0.038 1.16 1 98.5 104 LEU A CA 1
ATOM 804 C C . LEU A 1 104 ? 5.344 -0.016 -0.323 1 98.5 104 LEU A C 1
ATOM 806 O O . LEU A 1 104 ? 5.492 -1.061 -0.963 1 98.5 104 LEU A O 1
ATOM 810 N N . THR A 1 105 ? 4.926 1.146 -0.934 1 96.75 105 THR A N 1
ATOM 811 C CA . THR A 1 105 ? 4.477 1.059 -2.318 1 96.75 105 THR A CA 1
ATOM 812 C C . THR A 1 105 ? 5.16 2.121 -3.176 1 96.75 105 THR A C 1
ATOM 814 O O . THR A 1 105 ? 4.945 2.182 -4.387 1 96.75 105 THR A O 1
ATOM 817 N N . THR A 1 106 ? 6.02 2.961 -2.633 1 95.88 106 THR A N 1
ATOM 818 C CA . THR A 1 106 ? 6.73 3.971 -3.408 1 95.88 106 THR A CA 1
ATOM 819 C C . THR A 1 106 ? 8.242 3.756 -3.324 1 95.88 106 THR A C 1
ATOM 821 O O . THR A 1 106 ? 8.805 3.691 -2.229 1 95.88 106 THR A O 1
ATOM 824 N N . TYR A 1 107 ? 8.844 3.652 -4.441 1 94.12 107 TYR A N 1
ATOM 825 C CA . TYR A 1 107 ? 10.297 3.502 -4.5 1 94.12 107 TYR A CA 1
ATOM 826 C C . TYR A 1 107 ? 10.992 4.852 -4.367 1 94.12 107 TYR A C 1
ATOM 828 O O . TYR A 1 107 ? 10.68 5.789 -5.109 1 94.12 107 TYR A O 1
ATOM 836 N N . VAL A 1 108 ? 11.938 4.906 -3.436 1 96.69 108 VAL A N 1
ATOM 837 C CA . VAL A 1 108 ? 12.609 6.184 -3.229 1 96.69 108 VAL A CA 1
ATOM 838 C C . VAL A 1 108 ? 14.117 5.988 -3.291 1 96.69 108 VAL A C 1
ATOM 840 O O . VAL A 1 108 ? 14.883 6.953 -3.199 1 96.69 108 VAL A O 1
ATOM 843 N N . ASN A 1 109 ? 14.609 4.797 -3.467 1 95.12 109 ASN A N 1
ATOM 844 C CA . ASN A 1 109 ? 16.031 4.48 -3.439 1 95.12 109 ASN A CA 1
ATOM 845 C C . ASN A 1 109 ? 16.719 5.086 -2.219 1 95.12 109 ASN A C 1
ATOM 847 O O . ASN A 1 109 ? 17.719 5.793 -2.352 1 95.12 109 ASN A O 1
ATOM 851 N N . GLY A 1 110 ? 16.156 4.836 -1.021 1 97.31 110 GLY A N 1
ATOM 852 C CA . GLY A 1 110 ? 16.656 5.414 0.218 1 97.31 110 GLY A CA 1
ATOM 853 C C . GLY A 1 110 ? 17.938 4.773 0.702 1 97.31 110 GLY A C 1
ATOM 854 O O . GLY A 1 110 ? 18.25 3.641 0.332 1 97.31 110 GLY A O 1
ATOM 855 N N . THR A 1 111 ? 18.75 5.523 1.475 1 97.69 111 THR A N 1
ATOM 856 C CA . THR A 1 111 ? 19.984 5.031 2.092 1 97.69 111 THR A CA 1
ATOM 857 C C . THR A 1 111 ? 20.141 5.594 3.5 1 97.69 111 THR A C 1
ATOM 859 O O . THR A 1 111 ? 19.344 6.414 3.943 1 97.69 111 THR A O 1
ATOM 862 N N . ALA A 1 112 ? 21.188 5.133 4.203 1 97.19 112 ALA A N 1
ATOM 863 C CA . ALA A 1 112 ? 21.469 5.594 5.562 1 97.19 112 ALA A CA 1
ATOM 864 C C . ALA A 1 112 ? 21.922 7.047 5.562 1 97.19 112 ALA A C 1
ATOM 866 O O . ALA A 1 112 ? 21.953 7.695 6.609 1 97.19 112 ALA A O 1
ATOM 867 N N . ASP A 1 113 ? 22.234 7.648 4.371 1 95.88 113 ASP A N 1
ATOM 868 C CA . ASP A 1 113 ? 22.766 9 4.262 1 95.88 113 ASP A CA 1
ATOM 869 C C . ASP A 1 113 ? 21.656 10.008 3.967 1 95.88 113 ASP A C 1
ATOM 871 O O . ASP A 1 113 ? 21.922 11.203 3.812 1 95.88 113 ASP A O 1
ATOM 875 N N . ASP A 1 114 ? 20.469 9.539 3.932 1 97.69 114 ASP A N 1
ATOM 876 C CA . ASP A 1 114 ? 19.328 10.414 3.674 1 97.69 114 ASP A CA 1
ATOM 877 C C . ASP A 1 114 ? 18.688 10.891 4.977 1 97.69 114 ASP A C 1
ATOM 879 O O . ASP A 1 114 ? 18.875 10.266 6.027 1 97.69 114 ASP A O 1
ATOM 883 N N . LEU A 1 115 ? 17.969 12.023 4.891 1 98.06 115 LEU A N 1
ATOM 884 C CA . LEU A 1 115 ? 17.078 12.477 5.965 1 98.06 115 LEU A CA 1
ATOM 885 C C . LEU A 1 115 ? 15.641 12.055 5.699 1 98.06 115 LEU A C 1
ATOM 887 O O . LEU A 1 115 ? 15.078 12.398 4.656 1 98.06 115 LEU A O 1
ATOM 891 N N . TYR A 1 116 ? 15.117 11.25 6.586 1 98.75 116 TYR A N 1
ATOM 892 C CA . TYR A 1 116 ? 13.727 10.82 6.484 1 98.75 116 TYR A CA 1
ATOM 893 C C . TYR A 1 116 ? 12.82 11.727 7.312 1 98.75 116 TYR A C 1
ATOM 895 O O . TYR A 1 116 ? 12.93 11.773 8.539 1 98.75 116 TYR A O 1
ATOM 903 N N . LEU A 1 117 ? 11.977 12.484 6.609 1 98.88 117 LEU A N 1
ATOM 904 C CA . LEU A 1 117 ? 11.055 13.43 7.227 1 98.88 117 LEU A CA 1
ATOM 905 C C . LEU A 1 117 ? 9.672 12.805 7.398 1 98.88 117 LEU A C 1
ATOM 907 O O . LEU A 1 117 ? 9.078 12.328 6.43 1 98.88 117 LEU A O 1
ATOM 911 N N . ILE A 1 118 ? 9.18 12.711 8.648 1 98.94 118 ILE A N 1
ATOM 912 C CA . ILE A 1 118 ? 7.863 12.172 8.961 1 98.94 118 ILE A CA 1
ATOM 913 C C . ILE A 1 118 ? 6.961 13.289 9.484 1 98.94 118 ILE A C 1
ATOM 915 O O . ILE A 1 118 ? 7.211 13.836 10.562 1 98.94 118 ILE A O 1
ATOM 919 N N . TYR A 1 119 ? 5.977 13.711 8.742 1 98.88 119 TYR A N 1
ATOM 920 C CA . TYR A 1 119 ? 4.988 14.719 9.102 1 98.88 119 TYR A CA 1
ATOM 921 C C . TYR A 1 119 ? 3.574 14.219 8.836 1 98.88 119 TYR A C 1
ATOM 923 O O . TYR A 1 119 ? 2.996 14.516 7.785 1 98.88 119 TYR A O 1
ATOM 931 N N . ILE A 1 120 ? 3.062 13.43 9.805 1 98.56 120 ILE A N 1
ATOM 932 C CA . ILE A 1 120 ? 1.816 12.688 9.648 1 98.56 120 ILE A CA 1
ATOM 933 C C . ILE A 1 120 ? 1.109 12.578 11 1 98.56 120 ILE A C 1
ATOM 935 O O . ILE A 1 120 ? 1.65 13 12.023 1 98.56 120 ILE A O 1
ATOM 939 N N . GLY A 1 121 ? -0.13 12.133 11.062 1 98.75 121 GLY A N 1
ATOM 940 C CA . GLY A 1 121 ? -0.894 11.938 12.281 1 98.75 121 GLY A CA 1
ATOM 941 C C . GLY A 1 121 ? -2.127 12.82 12.359 1 98.75 121 GLY A C 1
ATOM 942 O O . GLY A 1 121 ? -3.074 12.508 13.086 1 98.75 121 GLY A O 1
ATOM 943 N N . TYR A 1 122 ? -2.115 13.953 11.656 1 98.81 122 TYR A N 1
ATOM 944 C CA . TYR A 1 122 ? -3.227 14.891 11.656 1 98.81 122 TYR A CA 1
ATOM 945 C C . TYR A 1 122 ? -4.535 14.195 11.32 1 98.81 122 TYR A C 1
ATOM 947 O O . TYR A 1 122 ? -5.516 14.297 12.062 1 98.81 122 TYR A O 1
ATOM 955 N N . ASN A 1 123 ? -4.566 13.445 10.25 1 98.88 123 ASN A N 1
ATOM 956 C CA . ASN A 1 123 ? -5.789 12.805 9.789 1 98.88 123 ASN A CA 1
ATOM 957 C C . ASN A 1 123 ? -6.219 11.672 10.719 1 98.88 123 ASN A C 1
ATOM 959 O O . ASN A 1 123 ? -7.414 11.43 10.898 1 98.88 123 ASN A O 1
ATOM 963 N N . ASP A 1 124 ? -5.242 10.977 11.359 1 98.94 124 ASP A N 1
ATOM 964 C CA . ASP A 1 124 ? -5.562 9.953 12.352 1 98.94 124 ASP A CA 1
ATOM 965 C C . ASP A 1 124 ? -6.316 10.555 13.539 1 98.94 124 ASP A C 1
ATOM 967 O O . ASP A 1 124 ? -7.359 10.031 13.945 1 98.94 124 ASP A O 1
ATOM 971 N N . LEU A 1 125 ? -5.75 11.633 14.047 1 98.94 125 LEU A N 1
ATOM 972 C CA . LEU A 1 125 ? -6.379 12.281 15.195 1 98.94 125 LEU A CA 1
ATOM 973 C C . LEU A 1 125 ? -7.727 12.883 14.805 1 98.94 125 LEU A C 1
ATOM 975 O O . LEU A 1 125 ? -8.68 12.836 15.594 1 98.94 125 LEU A O 1
ATOM 979 N N . ASN A 1 126 ? -7.82 13.461 13.617 1 98.75 126 ASN A N 1
ATOM 980 C CA . ASN A 1 126 ? -9.109 13.977 13.164 1 98.75 126 ASN A CA 1
ATOM 981 C C . ASN A 1 126 ? -10.133 12.859 13 1 98.75 126 ASN A C 1
ATOM 983 O O . ASN A 1 126 ? -11.328 13.078 13.188 1 98.75 126 ASN A O 1
ATOM 987 N N . ALA A 1 127 ? -9.688 11.648 12.633 1 98.69 127 ALA A N 1
ATOM 988 C CA . ALA A 1 127 ? -10.594 10.508 12.523 1 98.69 127 ALA A CA 1
ATOM 989 C C . ALA A 1 127 ? -11.203 10.156 13.875 1 98.69 127 ALA A C 1
ATOM 991 O O . ALA A 1 127 ? -12.297 9.609 13.945 1 98.69 127 ALA A O 1
ATOM 992 N N . ILE A 1 128 ? -10.453 10.422 14.961 1 98.69 128 ILE A N 1
ATOM 993 C CA . ILE A 1 128 ? -10.992 10.227 16.297 1 98.69 128 ILE A CA 1
ATOM 994 C C . ILE A 1 128 ? -11.992 11.336 16.625 1 98.69 128 ILE A C 1
ATOM 996 O O . ILE A 1 128 ? -13.055 11.07 17.188 1 98.69 128 ILE A O 1
ATOM 1000 N N . VAL A 1 129 ? -11.75 12.617 16.203 1 98.56 129 VAL A N 1
ATOM 1001 C CA . VAL A 1 129 ? -12.562 13.789 16.516 1 98.56 129 VAL A CA 1
ATOM 1002 C C . VAL A 1 129 ? -13.781 13.828 15.602 1 98.56 129 VAL A C 1
ATOM 1004 O O . VAL A 1 129 ? -14.898 14.109 16.047 1 98.56 129 VAL A O 1
ATOM 1007 N N . ASN A 1 130 ? -13.562 13.578 14.305 1 97.5 130 ASN A N 1
ATOM 1008 C CA . ASN A 1 130 ? -14.57 13.594 13.25 1 97.5 130 ASN A CA 1
ATOM 1009 C C . ASN A 1 130 ? -14.586 12.289 12.461 1 97.5 130 ASN A C 1
ATOM 1011 O O . ASN A 1 130 ? -14.281 12.273 11.273 1 97.5 130 ASN A O 1
ATOM 1015 N N . PRO A 1 131 ? -15.086 11.164 13.055 1 97.5 131 PRO A N 1
ATOM 1016 C CA . PRO A 1 131 ? -14.938 9.828 12.469 1 97.5 131 PRO A CA 1
ATOM 1017 C C . PRO A 1 131 ? -15.711 9.672 11.156 1 97.5 131 PRO A C 1
ATOM 1019 O O . PRO A 1 131 ? -15.32 8.883 10.297 1 97.5 131 PRO A O 1
ATOM 1022 N N . ASP A 1 132 ? -16.75 10.453 10.898 1 96.31 132 ASP A N 1
ATOM 1023 C CA . ASP A 1 132 ? -17.609 10.289 9.734 1 96.31 132 ASP A CA 1
ATOM 1024 C C . ASP A 1 132 ? -16.906 10.742 8.461 1 96.31 132 ASP A C 1
ATOM 1026 O O . ASP A 1 132 ? -17.359 10.469 7.352 1 96.31 132 ASP A O 1
ATOM 1030 N N . GLN A 1 133 ? -15.695 11.336 8.648 1 96 133 GLN A N 1
ATOM 1031 C CA . GLN A 1 133 ? -14.977 11.898 7.508 1 96 133 GLN A CA 1
ATOM 1032 C C . GLN A 1 133 ? -13.977 10.891 6.941 1 96 133 GLN A C 1
ATOM 1034 O O . GLN A 1 133 ? -13.352 11.148 5.91 1 96 133 GLN A O 1
ATOM 1039 N N . TYR A 1 134 ? -13.82 9.703 7.586 1 97.56 134 TYR A N 1
ATOM 1040 C CA . TYR A 1 134 ? -12.844 8.68 7.23 1 97.56 134 TYR A CA 1
ATOM 1041 C C . TYR A 1 134 ? -13.484 7.297 7.188 1 97.56 134 TYR A C 1
ATOM 1043 O O . TYR A 1 134 ? -14.609 7.117 7.648 1 97.56 134 TYR A O 1
ATOM 1051 N N . VAL A 1 135 ? -12.797 6.355 6.527 1 97.19 135 VAL A N 1
ATOM 1052 C CA . VAL A 1 135 ? -13.18 4.953 6.633 1 97.19 135 VAL A CA 1
ATOM 1053 C C . VAL A 1 135 ? -12.477 4.312 7.828 1 97.19 135 VAL A C 1
ATOM 1055 O O . VAL A 1 135 ? -11.25 4.172 7.836 1 97.19 135 VAL A O 1
ATOM 1058 N N . LEU A 1 136 ? -13.266 4.004 8.812 1 98.06 136 LEU A N 1
ATOM 1059 C CA . LEU A 1 136 ? -12.727 3.379 10.008 1 98.06 136 LEU A CA 1
ATOM 1060 C C . LEU A 1 136 ? -12.75 1.858 9.891 1 98.06 136 LEU A C 1
ATOM 1062 O O . LEU A 1 136 ? -13.781 1.228 10.125 1 98.06 136 LEU A O 1
ATOM 1066 N N . VAL A 1 137 ? -11.602 1.244 9.57 1 97.75 137 VAL A N 1
ATOM 1067 C CA . VAL A 1 137 ? -11.461 -0.208 9.523 1 97.75 137 VAL A CA 1
ATOM 1068 C C . VAL A 1 137 ? -11.375 -0.769 10.938 1 97.75 137 VAL A C 1
ATOM 1070 O O . VAL A 1 137 ? -12.008 -1.783 11.25 1 97.75 137 VAL A O 1
ATOM 1073 N N . ASP A 1 138 ? -10.547 -0.146 11.75 1 96.19 138 ASP A N 1
ATOM 1074 C CA . ASP A 1 138 ? -10.469 -0.388 13.188 1 96.19 138 ASP A CA 1
ATOM 1075 C C . ASP A 1 138 ? -11.375 0.574 13.953 1 96.19 138 ASP A C 1
ATOM 1077 O O . ASP A 1 138 ? -11.062 1.761 14.078 1 96.19 138 ASP A O 1
ATOM 1081 N N . LYS A 1 139 ? -12.43 0.086 14.617 1 94.56 139 LYS A N 1
ATOM 1082 C CA . LYS A 1 139 ? -13.414 0.916 15.297 1 94.56 139 LYS A CA 1
ATOM 1083 C C . LYS A 1 139 ? -12.891 1.386 16.656 1 94.56 139 LYS A C 1
ATOM 1085 O O . LYS A 1 139 ? -13.469 2.289 17.266 1 94.56 139 LYS A O 1
ATOM 1090 N N . ASN A 1 140 ? -11.836 0.73 17.125 1 96.56 140 ASN A N 1
ATOM 1091 C CA . ASN A 1 140 ? -11.188 1.138 18.359 1 96.56 140 ASN A CA 1
ATOM 1092 C C . ASN A 1 140 ? -9.844 1.809 18.094 1 96.56 140 ASN A C 1
ATOM 1094 O O . ASN A 1 140 ? -8.812 1.391 18.625 1 96.56 140 ASN A O 1
ATOM 1098 N N . TYR A 1 141 ? -9.914 2.918 17.375 1 97.44 141 TYR A N 1
ATOM 1099 C CA . TYR A 1 141 ? -8.727 3.654 16.969 1 97.44 141 TYR A CA 1
ATOM 1100 C C . TYR A 1 141 ? -8.297 4.645 18.047 1 97.44 141 TYR A C 1
ATOM 1102 O O . TYR A 1 141 ? -9.117 5.422 18.547 1 97.44 141 TYR A O 1
ATOM 1110 N N . THR A 1 142 ? -7.008 4.586 18.578 1 98.69 142 THR A N 1
ATOM 1111 C CA . THR A 1 142 ? -6.531 5.391 19.688 1 98.69 142 THR A CA 1
ATOM 1112 C C . THR A 1 142 ? -5.203 6.062 19.344 1 98.69 142 THR A C 1
ATOM 1114 O O . THR A 1 142 ? -4.543 5.684 18.391 1 98.69 142 THR A O 1
ATOM 1117 N N . LYS A 1 143 ? -4.844 7.082 20.156 1 98.81 143 LYS A N 1
ATOM 1118 C CA . LYS A 1 143 ? -3.574 7.773 19.953 1 98.81 143 LYS A CA 1
ATOM 1119 C C . LYS A 1 143 ? -2.395 6.824 20.141 1 98.81 143 LYS A C 1
ATOM 1121 O O . LYS A 1 143 ? -1.351 6.984 19.5 1 98.81 143 LYS A O 1
ATOM 1126 N N . GLU A 1 144 ? -2.545 5.777 21.031 1 98.88 144 GLU A N 1
ATOM 1127 C CA . GLU A 1 144 ? -1.478 4.805 21.25 1 98.88 144 GLU A CA 1
ATOM 1128 C C . GLU A 1 144 ? -1.228 3.977 19.984 1 98.88 144 GLU A C 1
ATOM 1130 O O . GLU A 1 144 ? -0.078 3.705 19.641 1 98.88 144 GLU A O 1
ATOM 1135 N N . LYS A 1 145 ? -2.354 3.594 19.281 1 98.88 145 LYS A N 1
ATOM 1136 C CA . LYS A 1 145 ? -2.215 2.846 18.031 1 98.88 145 LYS A CA 1
ATOM 1137 C C . LYS A 1 145 ? -1.552 3.697 16.953 1 98.88 145 LYS A C 1
ATOM 1139 O O . LYS A 1 145 ? -0.71 3.205 16.188 1 98.88 145 LYS A O 1
ATOM 1144 N N . ILE A 1 146 ? -1.985 4.941 16.891 1 98.94 146 ILE A N 1
ATOM 1145 C CA . ILE A 1 146 ? -1.412 5.875 15.93 1 98.94 146 ILE A CA 1
ATOM 1146 C C . ILE A 1 146 ? 0.089 6.012 16.172 1 98.94 146 ILE A C 1
ATOM 1148 O O . ILE A 1 146 ? 0.887 5.93 15.234 1 98.94 146 ILE A O 1
ATOM 1152 N N . CYS A 1 147 ? 0.503 6.199 17.406 1 98.94 147 CYS A N 1
ATOM 1153 C CA . CYS A 1 147 ? 1.912 6.301 17.766 1 98.94 147 CYS A CA 1
ATOM 1154 C C . CYS A 1 147 ? 2.662 5.023 17.406 1 98.94 147 CYS A C 1
ATOM 1156 O O . CYS A 1 147 ? 3.773 5.082 16.875 1 98.94 147 CYS A O 1
ATOM 1158 N N . GLN A 1 148 ? 2.061 3.895 17.703 1 98.88 148 GLN A N 1
ATOM 1159 C CA . GLN A 1 148 ? 2.695 2.623 17.375 1 98.88 148 GLN A CA 1
ATOM 1160 C C . GLN A 1 148 ? 2.906 2.488 15.867 1 98.88 148 GLN A C 1
ATOM 1162 O O . GLN A 1 148 ? 3.912 1.928 15.422 1 98.88 148 GLN A O 1
ATOM 1167 N N . ASN A 1 149 ? 1.933 2.959 15.086 1 98.94 149 ASN A N 1
ATOM 1168 C CA . ASN A 1 149 ? 2.1 2.957 13.641 1 98.94 149 ASN A CA 1
ATOM 1169 C C . ASN A 1 149 ? 3.334 3.746 13.219 1 98.94 149 ASN A C 1
ATOM 1171 O O . ASN A 1 149 ? 4.035 3.355 12.281 1 98.94 149 ASN A O 1
ATOM 1175 N N . ILE A 1 150 ? 3.584 4.906 13.828 1 98.94 150 ILE A N 1
ATOM 1176 C CA . ILE A 1 150 ? 4.773 5.699 13.531 1 98.94 150 ILE A CA 1
ATOM 1177 C C . ILE A 1 150 ? 6.023 4.906 13.898 1 98.94 150 ILE A C 1
ATOM 1179 O O . ILE A 1 150 ? 6.977 4.836 13.117 1 98.94 150 ILE A O 1
ATOM 1183 N N . VAL A 1 151 ? 6.031 4.293 15.078 1 98.88 151 VAL A N 1
ATOM 1184 C CA . VAL A 1 151 ? 7.16 3.496 15.547 1 98.88 151 VAL A CA 1
ATOM 1185 C C . VAL A 1 151 ? 7.441 2.365 14.562 1 98.88 151 VAL A C 1
ATOM 1187 O O . VAL A 1 151 ? 8.586 2.164 14.148 1 98.88 151 VAL A O 1
ATOM 1190 N N . ASP A 1 152 ? 6.367 1.644 14.172 1 98.75 152 ASP A N 1
ATOM 1191 C CA . ASP A 1 152 ? 6.5 0.536 13.227 1 98.75 152 ASP A CA 1
ATOM 1192 C C . ASP A 1 152 ? 7.031 1.021 11.883 1 98.75 152 ASP A C 1
ATOM 1194 O O . ASP A 1 152 ? 7.801 0.317 11.227 1 98.75 152 ASP A O 1
ATOM 1198 N N . SER A 1 153 ? 6.59 2.184 11.43 1 98.88 153 SER A N 1
ATOM 1199 C CA . SER A 1 153 ? 7.004 2.723 10.141 1 98.88 153 SER A CA 1
ATOM 1200 C C . SER A 1 153 ? 8.477 3.107 10.148 1 98.88 153 SER A C 1
ATOM 1202 O O . SER A 1 153 ? 9.18 2.93 9.148 1 98.88 153 SER A O 1
ATOM 1204 N N . VAL A 1 154 ? 8.938 3.648 11.25 1 98.81 154 VAL A N 1
ATOM 1205 C CA . VAL A 1 154 ? 10.367 3.91 11.406 1 98.81 154 VAL A CA 1
ATOM 1206 C C . VAL A 1 154 ? 11.141 2.6 11.297 1 98.81 154 VAL A C 1
ATOM 1208 O O . VAL A 1 154 ? 12.156 2.529 10.594 1 98.81 154 VAL A O 1
ATOM 1211 N N . GLU A 1 155 ? 10.68 1.551 11.984 1 98.5 155 GLU A N 1
ATOM 1212 C CA . GLU A 1 155 ? 11.328 0.242 11.906 1 98.5 155 GLU A CA 1
ATOM 1213 C C . GLU A 1 155 ? 11.398 -0.25 10.461 1 98.5 155 GLU A C 1
ATOM 1215 O O . GLU A 1 155 ? 12.406 -0.817 10.039 1 98.5 155 GLU A O 1
ATOM 1220 N N . LEU A 1 156 ? 10.352 -0.078 9.719 1 98.5 156 LEU A N 1
ATOM 1221 C CA . LEU A 1 156 ? 10.32 -0.473 8.312 1 98.5 156 LEU A CA 1
ATOM 1222 C C . LEU A 1 156 ? 11.406 0.242 7.52 1 98.5 156 LEU A C 1
ATOM 1224 O O . LEU A 1 156 ? 12.133 -0.388 6.75 1 98.5 156 LEU A O 1
ATOM 1228 N N . LEU A 1 157 ? 11.484 1.551 7.691 1 98.75 157 LEU A N 1
ATOM 1229 C CA . LEU A 1 157 ? 12.461 2.342 6.953 1 98.75 157 LEU A CA 1
ATOM 1230 C C . LEU A 1 157 ? 13.883 1.935 7.324 1 98.75 157 LEU A C 1
ATOM 1232 O O . LEU A 1 157 ? 14.773 1.914 6.473 1 98.75 157 LEU A O 1
ATOM 1236 N N . VAL A 1 158 ? 14.117 1.642 8.641 1 98.44 158 VAL A N 1
ATOM 1237 C CA . VAL A 1 158 ? 15.414 1.145 9.086 1 98.44 158 VAL A CA 1
ATOM 1238 C C . VAL A 1 158 ? 15.719 -0.181 8.398 1 98.44 158 VAL A C 1
ATOM 1240 O O . VAL A 1 158 ? 16.812 -0.368 7.863 1 98.44 158 VAL A O 1
ATOM 1243 N N . ASN A 1 159 ? 14.773 -1.071 8.32 1 97.31 159 ASN A N 1
ATOM 1244 C CA . ASN A 1 159 ? 14.984 -2.404 7.762 1 97.31 159 ASN A CA 1
ATOM 1245 C C . ASN A 1 159 ? 15.125 -2.365 6.246 1 97.31 159 ASN A C 1
ATOM 1247 O O . ASN A 1 159 ? 15.875 -3.152 5.668 1 97.31 159 ASN A O 1
ATOM 1251 N N . MET A 1 160 ? 14.422 -1.459 5.57 1 97.31 160 MET A N 1
ATOM 1252 C CA . MET A 1 160 ? 14.398 -1.401 4.109 1 97.31 160 MET A CA 1
ATOM 1253 C C . MET A 1 160 ? 15.617 -0.666 3.574 1 97.31 160 MET A C 1
ATOM 1255 O O . MET A 1 160 ? 16.188 -1.055 2.551 1 97.31 160 MET A O 1
ATOM 1259 N N . TYR A 1 161 ? 16.016 0.455 4.336 1 97.25 161 TYR A N 1
ATOM 1260 C CA . TYR A 1 161 ? 16.969 1.378 3.719 1 97.25 161 TYR A CA 1
ATOM 1261 C C . TYR A 1 161 ? 18.156 1.642 4.637 1 97.25 161 TYR A C 1
ATOM 1263 O O . TYR A 1 161 ? 19.078 2.363 4.27 1 97.25 161 TYR A O 1
ATOM 1271 N N . GLY A 1 162 ? 18.172 1.034 5.848 1 97.62 162 GLY A N 1
ATOM 1272 C CA . GLY A 1 162 ? 19.156 1.425 6.836 1 97.62 162 GLY A CA 1
ATOM 1273 C C . GLY A 1 162 ? 18.984 2.848 7.328 1 97.62 162 GLY A C 1
ATOM 1274 O O . GLY A 1 162 ? 19.953 3.494 7.738 1 97.62 162 GLY A O 1
ATOM 1275 N N . ALA A 1 163 ? 17.781 3.396 7.262 1 98.38 163 ALA A N 1
ATOM 1276 C CA . ALA A 1 163 ? 17.484 4.77 7.664 1 98.38 163 ALA A CA 1
ATOM 1277 C C . ALA A 1 163 ? 18 5.047 9.078 1 98.38 163 ALA A C 1
ATOM 1279 O O . ALA A 1 163 ? 17.781 4.25 9.992 1 98.38 163 ALA A O 1
ATOM 1280 N N . ASN A 1 164 ? 18.656 6.176 9.195 1 97.31 164 ASN A N 1
ATOM 1281 C CA . ASN A 1 164 ? 19.297 6.445 10.469 1 97.31 164 ASN A CA 1
ATOM 1282 C C . ASN A 1 164 ? 19.031 7.875 10.945 1 97.31 164 ASN A C 1
ATOM 1284 O O . ASN A 1 164 ? 19.281 8.203 12.109 1 97.31 164 ASN A O 1
ATOM 1288 N N . ASN A 1 165 ? 18.625 8.781 10.102 1 97.62 165 ASN A N 1
ATOM 1289 C CA . ASN A 1 165 ? 18.328 10.164 10.43 1 97.62 165 ASN A CA 1
ATOM 1290 C C . ASN A 1 165 ? 16.859 10.5 10.156 1 97.62 165 ASN A C 1
ATOM 1292 O O . ASN A 1 165 ? 16.422 10.469 9.008 1 97.62 165 ASN A O 1
ATOM 1296 N N . PHE A 1 166 ? 16.172 10.828 11.242 1 98.75 166 PHE A N 1
ATOM 1297 C CA . PHE A 1 166 ? 14.758 11.141 11.117 1 98.75 166 PHE A CA 1
ATOM 1298 C C . PHE A 1 166 ? 14.461 12.539 11.648 1 98.75 166 PHE A C 1
ATOM 1300 O O . PHE A 1 166 ? 14.969 12.93 12.703 1 98.75 166 PHE A O 1
ATOM 1307 N N . LEU A 1 167 ? 13.797 13.336 10.875 1 98.75 167 LEU A N 1
ATOM 1308 C CA . LEU A 1 167 ? 13.141 14.555 11.336 1 98.75 167 LEU A CA 1
ATOM 1309 C C . LEU A 1 167 ? 11.633 14.336 11.469 1 98.75 167 LEU A C 1
ATOM 1311 O O . LEU A 1 167 ? 10.945 14.125 10.469 1 98.75 167 LEU A O 1
ATOM 1315 N N . VAL A 1 168 ? 11.156 14.336 12.711 1 98.88 168 VAL A N 1
ATOM 1316 C CA . VAL A 1 168 ? 9.75 14.086 13 1 98.88 168 VAL A CA 1
ATOM 1317 C C . VAL A 1 168 ? 9.062 15.391 13.391 1 98.88 168 VAL A C 1
ATOM 1319 O O . VAL A 1 168 ? 9.562 16.141 14.227 1 98.88 168 VAL A O 1
ATOM 1322 N N . MET A 1 169 ? 7.965 15.68 12.758 1 98.88 169 MET A N 1
ATOM 1323 C CA . MET A 1 169 ? 7.246 16.922 13.023 1 98.88 169 MET A CA 1
ATOM 1324 C C . MET A 1 169 ? 5.961 16.656 13.797 1 98.88 169 MET A C 1
ATOM 1326 O O . MET A 1 169 ? 5.348 15.602 13.641 1 98.88 169 MET A O 1
ATOM 1330 N N . SER A 1 170 ? 5.543 17.594 14.586 1 98.81 170 SER A N 1
ATOM 1331 C CA . SER A 1 170 ? 4.344 17.484 15.406 1 98.81 170 SER A CA 1
ATOM 1332 C C . SER A 1 170 ? 3.082 17.672 14.57 1 98.81 170 SER A C 1
ATOM 1334 O O . SER A 1 170 ? 3.127 18.266 13.5 1 98.81 170 SER A O 1
ATOM 1336 N N . VAL A 1 171 ? 2.004 17.094 15.117 1 98.88 171 VAL A N 1
ATOM 1337 C CA . VAL A 1 171 ? 0.693 17.422 14.57 1 98.88 171 VAL A CA 1
ATOM 1338 C C . VAL A 1 171 ? 0.334 18.859 14.93 1 98.88 171 VAL A C 1
ATOM 1340 O O . VAL A 1 171 ? 0.477 19.281 16.078 1 98.88 171 VAL A O 1
ATOM 1343 N N . PRO A 1 172 ? -0.081 19.656 13.93 1 98.75 172 PRO A N 1
ATOM 1344 C CA . PRO A 1 172 ? -0.473 21.047 14.219 1 98.75 172 PRO A CA 1
ATOM 1345 C C . PRO A 1 172 ? -1.671 21.125 15.156 1 98.75 172 PRO A C 1
ATOM 1347 O O . PRO A 1 172 ? -2.381 20.141 15.359 1 98.75 172 PRO A O 1
ATOM 1350 N N . PRO A 1 173 ? -1.891 22.328 15.75 1 98.75 173 PRO A N 1
ATOM 1351 C CA . PRO A 1 173 ? -3.006 22.516 16.672 1 98.75 173 PRO A CA 1
ATOM 1352 C C . PRO A 1 173 ? -4.352 22.641 15.969 1 98.75 173 PRO A C 1
ATOM 1354 O O . PRO A 1 173 ? -5.02 23.672 16.094 1 98.75 173 PRO A O 1
ATOM 1357 N N . PHE A 1 174 ? -4.793 21.547 15.359 1 98.44 174 PHE A N 1
ATOM 1358 C CA . PHE A 1 174 ? -5.973 21.656 14.508 1 98.44 174 PHE A CA 1
ATOM 1359 C C . PHE A 1 174 ? -7.238 21.766 15.352 1 98.44 174 PHE A C 1
ATOM 1361 O O . PHE A 1 174 ? -8.32 22.016 14.828 1 98.44 174 PHE A O 1
ATOM 1368 N N . ASP A 1 175 ? -7.121 21.609 16.734 1 98.5 175 ASP A N 1
ATOM 1369 C CA . ASP A 1 175 ? -8.227 21.969 17.609 1 98.5 175 ASP A CA 1
ATOM 1370 C C . ASP A 1 175 ? -8.695 23.391 17.344 1 98.5 175 ASP A C 1
ATOM 1372 O O . ASP A 1 175 ? -9.852 23.734 17.625 1 98.5 175 ASP A O 1
ATOM 1376 N N . GLN A 1 176 ? -7.828 24.203 16.797 1 97.75 176 GLN A N 1
ATOM 1377 C CA . GLN A 1 176 ? -8.133 25.594 16.516 1 97.75 176 GLN A CA 1
ATOM 1378 C C . GLN A 1 176 ? -8.523 25.812 15.055 1 97.75 176 GLN A C 1
ATOM 1380 O O . GLN A 1 176 ? -8.75 26.938 14.625 1 97.75 176 GLN A O 1
ATOM 1385 N N . TRP A 1 177 ? -8.555 24.703 14.234 1 97.38 177 TRP A N 1
ATOM 1386 C CA . TRP A 1 177 ? -8.992 24.797 12.844 1 97.38 177 TRP A CA 1
ATOM 1387 C C . TRP A 1 177 ? -10.516 24.828 12.742 1 97.38 177 TRP A C 1
ATOM 1389 O O . TRP A 1 177 ? -11.203 24.297 13.609 1 97.38 177 TRP A O 1
ATOM 1399 N N . PRO A 1 178 ? -11.062 25.453 11.672 1 96.5 178 PRO A N 1
ATOM 1400 C CA . PRO A 1 178 ? -12.508 25.562 11.492 1 96.5 178 PRO A CA 1
ATOM 1401 C C . PRO A 1 178 ? -13.203 24.203 11.438 1 96.5 178 PRO A C 1
ATOM 1403 O O . PRO A 1 178 ? -14.398 24.109 11.703 1 96.5 178 PRO A O 1
ATOM 1406 N N . VAL A 1 179 ? -12.547 23.109 11.172 1 94.12 179 VAL A N 1
ATOM 1407 C CA . VAL A 1 179 ? -13.133 21.781 11.008 1 94.12 179 VAL A CA 1
ATOM 1408 C C . VAL A 1 179 ? -13.594 21.25 12.359 1 94.12 179 VAL A C 1
ATOM 1410 O O . VAL A 1 179 ? -14.461 20.375 12.43 1 94.12 179 VAL A O 1
ATOM 1413 N N . VAL A 1 180 ? -13.008 21.688 13.461 1 97.56 180 VAL A N 1
ATOM 1414 C CA . VAL A 1 180 ? -13.336 21.172 14.781 1 97.56 180 VAL A CA 1
ATOM 1415 C C . VAL A 1 180 ? -14.453 22 15.406 1 97.56 180 VAL A C 1
ATOM 1417 O O . VAL A 1 180 ? -14.336 23.234 15.5 1 97.56 180 VAL A O 1
ATOM 1420 N N . LYS A 1 181 ? -15.516 21.375 15.789 1 96.94 181 LYS A N 1
ATOM 1421 C CA . LYS A 1 181 ? -16.641 22.047 16.438 1 96.94 181 LYS A CA 1
ATOM 1422 C C . LYS A 1 181 ? -16.219 22.609 17.797 1 96.94 181 LYS A C 1
ATOM 1424 O O . LYS A 1 181 ? -15.367 22.047 18.469 1 96.94 181 LYS A O 1
ATOM 1429 N N . ASP A 1 182 ? -16.875 23.672 18.156 1 96.94 182 ASP A N 1
ATOM 1430 C CA . ASP A 1 182 ? -16.547 24.375 19.391 1 96.94 182 ASP A CA 1
ATOM 1431 C C . ASP A 1 182 ? -16.578 23.422 20.594 1 96.94 182 ASP A C 1
ATOM 1433 O O . ASP A 1 182 ? -15.688 23.453 21.453 1 96.94 182 ASP A O 1
ATOM 1437 N N . GLU A 1 183 ? -17.531 22.547 20.641 1 97.94 183 GLU A N 1
ATOM 1438 C CA . GLU A 1 183 ? -17.734 21.656 21.781 1 97.94 183 GLU A CA 1
ATOM 1439 C C . GLU A 1 183 ? -16.625 20.594 21.844 1 97.94 183 GLU A C 1
ATOM 1441 O O . GLU A 1 183 ? -16.438 19.953 22.891 1 97.94 183 GLU A O 1
ATOM 1446 N N . ASP A 1 184 ? -15.859 20.453 20.703 1 98.38 184 ASP A N 1
ATOM 1447 C CA . ASP A 1 184 ? -14.844 19.406 20.641 1 98.38 184 ASP A CA 1
ATOM 1448 C C . ASP A 1 184 ? -13.445 19.984 20.812 1 98.38 184 ASP A C 1
ATOM 1450 O O . ASP A 1 184 ? -12.469 19.234 20.938 1 98.38 184 ASP A O 1
ATOM 1454 N N . LYS A 1 185 ? -13.242 21.281 20.844 1 98.38 185 LYS A N 1
ATOM 1455 C CA . LYS A 1 185 ? -11.938 21.938 20.75 1 98.38 185 LYS A CA 1
ATOM 1456 C C . LYS A 1 185 ? -11.062 21.562 21.953 1 98.38 185 LYS A C 1
ATOM 1458 O O . LYS A 1 185 ? -9.867 21.297 21.781 1 98.38 185 LYS A O 1
ATOM 1463 N N . GLN A 1 186 ? -11.641 21.531 23.156 1 98.38 186 GLN A N 1
ATOM 1464 C CA . GLN A 1 186 ? -10.852 21.219 24.344 1 98.38 186 GLN A CA 1
ATOM 1465 C C . GLN A 1 186 ? -10.352 19.781 24.297 1 98.38 186 GLN A C 1
ATOM 1467 O O . GLN A 1 186 ? -9.18 19.516 24.578 1 98.38 186 GLN A O 1
ATOM 1472 N N . SER A 1 187 ? -11.266 18.828 24.016 1 98.62 187 SER A N 1
ATOM 1473 C CA . SER A 1 187 ? -10.875 17.438 23.938 1 98.62 187 SER A CA 1
ATOM 1474 C C . SER A 1 187 ? -9.891 17.188 22.812 1 98.62 187 SER A C 1
ATOM 1476 O O . SER A 1 187 ? -8.961 16.391 22.938 1 98.62 187 SER A O 1
ATOM 1478 N N . ALA A 1 188 ? -10.086 17.859 21.688 1 98.81 188 ALA A N 1
ATOM 1479 C CA . ALA A 1 188 ? -9.156 17.75 20.578 1 98.81 188 ALA A CA 1
ATOM 1480 C C . ALA A 1 188 ? -7.77 18.266 20.953 1 98.81 188 ALA A C 1
ATOM 1482 O O . ALA A 1 188 ? -6.758 17.656 20.609 1 98.81 188 ALA A O 1
ATOM 1483 N N . LYS A 1 189 ? -7.699 19.375 21.625 1 98.81 189 LYS A N 1
ATOM 1484 C CA . LYS A 1 189 ? -6.418 19.922 22.078 1 98.81 189 LYS A CA 1
ATOM 1485 C C . LYS A 1 189 ? -5.672 18.922 22.953 1 98.81 189 LYS A C 1
ATOM 1487 O O . LYS A 1 189 ? -4.469 18.703 22.766 1 98.81 189 LYS A O 1
ATOM 1492 N N . LYS A 1 190 ? -6.387 18.375 23.922 1 98.88 190 LYS A N 1
ATOM 1493 C CA . LYS A 1 190 ? -5.766 17.406 24.797 1 98.88 190 LYS A CA 1
ATOM 1494 C C . LYS A 1 190 ? -5.254 16.188 24.016 1 98.88 190 LYS A C 1
ATOM 1496 O O . LYS A 1 190 ? -4.152 15.703 24.281 1 98.88 190 LYS A O 1
ATOM 1501 N N . LEU A 1 191 ? -6.078 15.695 23.094 1 98.88 191 LEU A N 1
ATOM 1502 C CA . LEU A 1 191 ? -5.707 14.562 22.25 1 98.88 191 LEU A CA 1
ATOM 1503 C C . LEU A 1 191 ? -4.43 14.859 21.469 1 98.88 191 LEU A C 1
ATOM 1505 O O . LEU A 1 191 ? -3.512 14.031 21.438 1 98.88 191 LEU A O 1
ATOM 1509 N N . ILE A 1 192 ? -4.352 16.031 20.891 1 98.94 192 ILE A N 1
ATOM 1510 C CA . ILE A 1 192 ? -3.211 16.453 20.078 1 98.94 192 ILE A CA 1
ATOM 1511 C C . ILE A 1 192 ? -1.965 16.547 20.953 1 98.94 192 ILE A C 1
ATOM 1513 O O . ILE A 1 192 ? -0.912 16 20.609 1 98.94 192 ILE A O 1
ATOM 1517 N N . ASP A 1 193 ? -2.109 17.203 22.109 1 98.81 193 ASP A N 1
ATOM 1518 C CA . ASP A 1 193 ? -0.981 17.375 23.031 1 98.81 193 ASP A CA 1
ATOM 1519 C C . ASP A 1 193 ? -0.457 16.031 23.516 1 98.81 193 ASP A C 1
ATOM 1521 O O . ASP A 1 193 ? 0.754 15.805 23.531 1 98.81 193 ASP A O 1
ATOM 1525 N N . ASP A 1 194 ? -1.389 15.18 23.938 1 98.94 194 ASP A N 1
ATOM 1526 C CA . ASP A 1 194 ? -1.011 13.859 24.438 1 98.94 194 ASP A CA 1
ATOM 1527 C C . ASP A 1 194 ? -0.315 13.039 23.344 1 98.94 194 ASP A C 1
ATOM 1529 O O . ASP A 1 194 ? 0.674 12.352 23.625 1 98.94 194 ASP A O 1
ATOM 1533 N N . TYR A 1 195 ? -0.851 13.078 22.156 1 98.88 195 TYR A N 1
ATOM 1534 C CA . TYR A 1 195 ? -0.266 12.328 21.062 1 98.88 195 TYR A CA 1
ATOM 1535 C C . TYR A 1 195 ? 1.143 12.828 20.75 1 98.88 195 TYR A C 1
ATOM 1537 O O . TYR A 1 195 ? 2.07 12.023 20.609 1 98.88 195 TYR A O 1
ATOM 1545 N N . ASN A 1 196 ? 1.291 14.109 20.562 1 98.94 196 ASN A N 1
ATOM 1546 C CA . ASN A 1 196 ? 2.6 14.672 20.234 1 98.94 196 ASN A CA 1
ATOM 1547 C C . ASN A 1 196 ? 3.643 14.297 21.281 1 98.94 196 ASN A C 1
ATOM 1549 O O . ASN A 1 196 ? 4.762 13.914 20.953 1 98.94 196 ASN A O 1
ATOM 1553 N N . ALA A 1 197 ? 3.27 14.391 22.547 1 98.88 197 ALA A N 1
ATOM 1554 C CA . ALA A 1 197 ? 4.18 14.016 23.625 1 98.88 197 ALA A CA 1
ATOM 1555 C C . ALA A 1 197 ? 4.535 12.539 23.562 1 98.88 197 ALA A C 1
ATOM 1557 O O . ALA A 1 197 ? 5.684 12.156 23.797 1 98.88 197 ALA A O 1
ATOM 1558 N N . LEU A 1 198 ? 3.527 11.727 23.266 1 98.88 198 LEU A N 1
ATOM 1559 C CA . LEU A 1 198 ? 3.713 10.281 23.188 1 98.88 198 LEU A CA 1
ATOM 1560 C C . LEU A 1 198 ? 4.711 9.922 22.094 1 98.88 198 LEU A C 1
ATOM 1562 O O . LEU A 1 198 ? 5.59 9.086 22.297 1 98.88 198 LEU A O 1
ATOM 1566 N N . VAL A 1 199 ? 4.582 10.516 20.922 1 98.88 199 VAL A N 1
ATOM 1567 C CA . VAL A 1 199 ? 5.461 10.227 19.781 1 98.88 199 VAL A CA 1
ATOM 1568 C C . VAL A 1 199 ? 6.898 10.602 20.141 1 98.88 199 VAL A C 1
ATOM 1570 O O . VAL A 1 199 ? 7.828 9.828 19.906 1 98.88 199 VAL A O 1
ATOM 1573 N N . VAL A 1 200 ? 7.129 11.789 20.734 1 98.75 200 VAL A N 1
ATOM 1574 C CA . VAL A 1 200 ? 8.453 12.273 21.109 1 98.75 200 VAL A CA 1
ATOM 1575 C C . VAL A 1 200 ? 9.102 11.32 22.109 1 98.75 200 VAL A C 1
ATOM 1577 O O . VAL A 1 200 ? 10.312 11.086 22.062 1 98.75 200 VAL A O 1
ATOM 1580 N N . SER A 1 201 ? 8.305 10.758 22.969 1 98.69 201 SER A N 1
ATOM 1581 C CA . SER A 1 201 ? 8.828 9.883 24 1 98.69 201 SER A CA 1
ATOM 1582 C C . SER A 1 201 ? 9.094 8.477 23.453 1 98.69 201 SER A C 1
ATOM 1584 O O . SER A 1 201 ? 10.109 7.867 23.781 1 98.69 201 SER A O 1
ATOM 1586 N N . GLU A 1 202 ? 8.211 7.918 22.625 1 98.81 202 GLU A N 1
ATOM 1587 C CA . GLU A 1 202 ? 8.219 6.5 22.266 1 98.81 202 GLU A CA 1
ATOM 1588 C C . GLU A 1 202 ? 9.219 6.215 21.156 1 98.81 202 GLU A C 1
ATOM 1590 O O . GLU A 1 202 ? 9.805 5.133 21.094 1 98.81 202 GLU A O 1
ATOM 1595 N N . LEU A 1 203 ? 9.477 7.16 20.266 1 98.75 203 LEU A N 1
ATOM 1596 C CA . LEU A 1 203 ? 10.328 6.891 19.109 1 98.75 203 LEU A CA 1
ATOM 1597 C C . LEU A 1 203 ? 11.758 6.574 19.547 1 98.75 203 LEU A C 1
ATOM 1599 O O . LEU A 1 203 ? 12.281 5.504 19.234 1 98.75 203 LEU A O 1
ATOM 1603 N N . PRO A 1 204 ? 12.43 7.449 20.375 1 98.5 204 PRO A N 1
ATOM 1604 C CA . PRO A 1 204 ? 13.789 7.102 20.797 1 98.5 204 PRO A CA 1
ATOM 1605 C C . PRO A 1 204 ? 13.828 5.852 21.672 1 98.5 204 PRO A C 1
ATOM 1607 O O . PRO A 1 204 ? 14.812 5.105 21.641 1 98.5 204 PRO A O 1
ATOM 1610 N N . LYS A 1 205 ? 12.758 5.645 22.469 1 98.62 205 LYS A N 1
ATOM 1611 C CA . LYS A 1 205 ? 12.695 4.465 23.328 1 98.62 205 LYS A CA 1
ATOM 1612 C C . LYS A 1 205 ? 12.695 3.182 22.5 1 98.62 205 LYS A C 1
ATOM 1614 O O . LYS A 1 205 ? 13.336 2.197 22.875 1 98.62 205 LYS A O 1
ATOM 1619 N N . ASN A 1 206 ? 11.992 3.176 21.422 1 98.62 206 ASN A N 1
ATOM 1620 C CA . ASN A 1 206 ? 11.828 1.972 20.609 1 98.62 206 ASN A CA 1
ATOM 1621 C C . ASN A 1 206 ? 12.945 1.832 19.594 1 98.62 206 ASN A C 1
ATOM 1623 O O . ASN A 1 206 ? 13.156 0.751 19.031 1 98.62 206 ASN A O 1
ATOM 1627 N N . HIS A 1 207 ? 13.609 2.918 19.281 1 98.38 207 HIS A N 1
ATOM 1628 C CA . HIS A 1 207 ? 14.711 2.912 18.328 1 98.38 207 HIS A CA 1
ATOM 1629 C C . HIS A 1 207 ? 15.898 3.709 18.859 1 98.38 207 HIS A C 1
ATOM 1631 O O . HIS A 1 207 ? 16.25 4.742 18.297 1 98.38 207 HIS A O 1
ATOM 1637 N N . PRO A 1 208 ? 16.609 3.17 19.828 1 97.62 208 PRO A N 1
ATOM 1638 C CA . PRO A 1 208 ? 17.641 3.938 20.516 1 97.62 208 PRO A CA 1
ATOM 1639 C C . PRO A 1 208 ? 18.859 4.207 19.641 1 97.62 208 PRO A C 1
ATOM 1641 O O . PRO A 1 208 ? 19.656 5.105 19.938 1 97.62 208 PRO A O 1
ATOM 1644 N N . SER A 1 209 ? 19.062 3.479 18.531 1 97.25 209 SER A N 1
ATOM 1645 C CA . SER A 1 209 ? 20.25 3.633 17.703 1 97.25 209 SER A CA 1
ATOM 1646 C C . SER A 1 209 ? 20.016 4.633 16.578 1 97.25 209 SER A C 1
ATOM 1648 O O . SER A 1 209 ? 20.953 4.98 15.852 1 97.25 209 SER A O 1
ATOM 1650 N N . VAL A 1 210 ? 18.781 5.016 16.406 1 97.94 210 VAL A N 1
ATOM 1651 C CA . VAL A 1 210 ? 18.391 5.941 15.344 1 97.94 210 VAL A CA 1
ATOM 1652 C C . VAL A 1 210 ? 18.5 7.379 15.844 1 97.94 210 VAL A C 1
ATOM 1654 O O . VAL A 1 210 ? 18.234 7.656 17.016 1 97.94 210 VAL A O 1
ATOM 1657 N N . ASN A 1 211 ? 18.969 8.273 14.992 1 97.38 211 ASN A N 1
ATOM 1658 C CA . ASN A 1 211 ? 19.031 9.695 15.32 1 97.38 211 ASN A CA 1
ATOM 1659 C C . ASN A 1 211 ? 17.719 10.398 15.016 1 97.38 211 ASN A C 1
ATOM 1661 O O . ASN A 1 211 ? 17.328 10.531 13.852 1 97.38 211 ASN A O 1
ATOM 1665 N N . PHE A 1 212 ? 17.109 10.844 16.062 1 98.25 212 PHE A N 1
ATOM 1666 C CA . PHE A 1 212 ? 15.859 11.586 15.898 1 98.25 212 PHE A CA 1
ATOM 1667 C C . PHE A 1 212 ? 16.062 13.062 16.203 1 98.25 212 PHE A C 1
ATOM 1669 O O . PHE A 1 212 ? 16.75 13.422 17.156 1 98.25 212 PHE A O 1
ATOM 1676 N N . GLN A 1 213 ? 15.562 13.914 15.352 1 98.06 213 GLN A N 1
ATOM 1677 C CA . GLN A 1 213 ? 15.258 15.305 15.664 1 98.06 213 GLN A CA 1
ATOM 1678 C C . GLN A 1 213 ? 13.766 15.586 15.539 1 98.06 213 GLN A C 1
ATOM 1680 O O . GLN A 1 213 ? 13.07 14.93 14.758 1 98.06 213 GLN A O 1
ATOM 1685 N N . PHE A 1 214 ? 13.32 16.5 16.391 1 98.44 214 PHE A N 1
ATOM 1686 C CA . PHE A 1 214 ? 11.898 16.812 16.422 1 98.44 214 PHE A CA 1
ATOM 1687 C C . PHE A 1 214 ? 11.672 18.297 16.125 1 98.44 214 PHE A C 1
ATOM 1689 O O . PHE A 1 214 ? 12.375 19.156 16.656 1 98.44 214 PHE A O 1
ATOM 1696 N N . LEU A 1 215 ? 10.867 18.562 15.195 1 98.19 215 LEU A N 1
ATOM 1697 C CA . LEU A 1 215 ? 10.453 19.922 14.875 1 98.19 215 LEU A CA 1
ATOM 1698 C C . LEU A 1 215 ? 9.039 20.203 15.391 1 98.19 215 LEU A C 1
ATOM 1700 O O . LEU A 1 215 ? 8.086 19.547 14.961 1 98.19 215 LEU A O 1
ATOM 1704 N N . ASP A 1 216 ? 8.867 21.156 16.25 1 98.19 216 ASP A N 1
ATOM 1705 C CA . ASP A 1 216 ? 7.594 21.438 16.891 1 98.19 216 ASP A CA 1
ATOM 1706 C C . ASP A 1 216 ? 6.809 22.5 16.125 1 98.19 216 ASP A C 1
ATOM 1708 O O . ASP A 1 216 ? 6.648 23.625 16.594 1 98.19 216 ASP A O 1
ATOM 1712 N N . ASP A 1 217 ? 6.273 22.094 15.102 1 98.06 217 ASP A N 1
ATOM 1713 C CA . ASP A 1 217 ? 5.473 23.016 14.305 1 98.06 217 ASP A CA 1
ATOM 1714 C C . ASP A 1 217 ? 4.152 23.344 15 1 98.06 217 ASP A C 1
ATOM 1716 O O . ASP A 1 217 ? 3.498 24.344 14.664 1 98.06 217 ASP A O 1
ATOM 1720 N N . ASN A 1 218 ? 3.684 22.484 15.891 1 98.75 218 ASN A N 1
ATOM 1721 C CA . ASN A 1 218 ? 2.512 22.812 16.703 1 98.75 218 ASN A CA 1
ATOM 1722 C C . ASN A 1 218 ? 2.682 24.141 17.422 1 98.75 218 ASN A C 1
ATOM 1724 O O . ASN A 1 218 ? 1.829 25.031 17.312 1 98.75 218 ASN A O 1
ATOM 1728 N N . ALA A 1 219 ? 3.785 24.312 18.078 1 98.56 219 ALA A N 1
ATOM 1729 C CA . ALA A 1 219 ? 4.062 25.562 18.797 1 98.56 219 ALA A CA 1
ATOM 1730 C C . ALA A 1 219 ? 4.152 26.734 17.844 1 98.56 219 ALA A C 1
ATOM 1732 O O . ALA A 1 219 ? 3.689 27.844 18.156 1 98.56 219 ALA A O 1
ATOM 1733 N N . TRP A 1 220 ? 4.777 26.547 16.719 1 98.69 220 TRP A N 1
ATOM 1734 C CA . TRP A 1 220 ? 4.867 27.609 15.711 1 98.69 220 TRP A CA 1
ATOM 1735 C C . TRP A 1 220 ? 3.477 28.062 15.281 1 98.69 220 TRP A C 1
ATOM 1737 O O . TRP A 1 220 ? 3.195 29.266 15.25 1 98.69 220 TRP A O 1
ATOM 1747 N N . PHE A 1 221 ? 2.586 27.109 14.992 1 98.81 221 PHE A N 1
ATOM 1748 C CA . PHE A 1 221 ? 1.236 27.438 14.547 1 98.81 221 PHE A CA 1
ATOM 1749 C C . PHE A 1 221 ? 0.446 28.109 15.656 1 98.81 221 PHE A C 1
ATOM 1751 O O . PHE A 1 221 ? -0.331 29.031 15.398 1 98.81 221 PHE A O 1
ATOM 1758 N N . VAL A 1 222 ? 0.604 27.641 16.906 1 98.62 222 VAL A N 1
ATOM 1759 C CA . VAL A 1 222 ? -0.092 28.266 18.016 1 98.62 222 VAL A CA 1
ATOM 1760 C C . VAL A 1 222 ? 0.271 29.75 18.094 1 98.62 222 VAL A C 1
ATOM 1762 O O . VAL A 1 222 ? -0.603 30.594 18.281 1 98.62 222 VAL A O 1
ATOM 1765 N N . GLU A 1 223 ? 1.542 30.062 17.906 1 98.44 223 GLU A N 1
ATOM 1766 C CA . GLU A 1 223 ? 2.008 31.438 17.938 1 98.44 223 GLU A CA 1
ATOM 1767 C C . GLU A 1 223 ? 1.394 32.25 16.812 1 98.44 223 GLU A C 1
ATOM 1769 O O . GLU A 1 223 ? 0.942 33.375 17.016 1 98.44 223 GLU A O 1
ATOM 1774 N N . GLN A 1 224 ? 1.383 31.688 15.586 1 98.56 224 GLN A N 1
ATOM 1775 C CA . GLN A 1 224 ? 0.853 32.406 14.445 1 98.56 224 GLN A CA 1
ATOM 1776 C C . GLN A 1 224 ? -0.659 32.594 14.555 1 98.56 224 GLN A C 1
ATOM 1778 O O . GLN A 1 224 ? -1.204 33.625 14.117 1 98.56 224 GLN A O 1
ATOM 1783 N N . LEU A 1 225 ? -1.354 31.609 15.156 1 98.25 225 LEU A N 1
ATOM 1784 C CA . LEU A 1 225 ? -2.801 31.688 15.32 1 98.25 225 LEU A CA 1
ATOM 1785 C C . LEU A 1 225 ? -3.168 32.75 16.344 1 98.25 225 LEU A C 1
ATOM 1787 O O . LEU A 1 225 ? -4.203 33.406 16.219 1 98.25 225 LEU A O 1
ATOM 1791 N N . LYS A 1 226 ? -2.328 32.938 17.328 1 97.5 226 LYS A N 1
ATOM 1792 C CA . LYS A 1 226 ? -2.527 34 18.344 1 97.5 226 LYS A CA 1
ATOM 1793 C C . LYS A 1 226 ? -2.24 35.375 17.766 1 97.5 226 LYS A C 1
ATOM 1795 O O . LYS A 1 226 ? -2.863 36.375 18.156 1 97.5 226 LYS A O 1
ATOM 1800 N N . ASN A 1 227 ? -1.279 35.438 16.797 1 97.75 227 ASN A N 1
ATOM 1801 C CA . ASN A 1 227 ? -0.852 36.656 16.156 1 97.75 227 ASN A CA 1
ATOM 1802 C C . ASN A 1 227 ? -0.803 36.5 14.633 1 97.75 227 ASN A C 1
ATOM 1804 O O . ASN A 1 227 ? 0.261 36.656 14.031 1 97.75 227 ASN A O 1
ATOM 1808 N N . PRO A 1 228 ? -2.002 36.375 14.031 1 97.88 228 PRO A N 1
ATOM 1809 C CA . PRO A 1 228 ? -2.004 36.031 12.602 1 97.88 228 PRO A CA 1
ATOM 1810 C C . PRO A 1 228 ? -1.378 37.125 11.742 1 97.88 228 PRO A C 1
ATOM 1812 O O . PRO A 1 228 ? -0.956 36.875 10.609 1 97.88 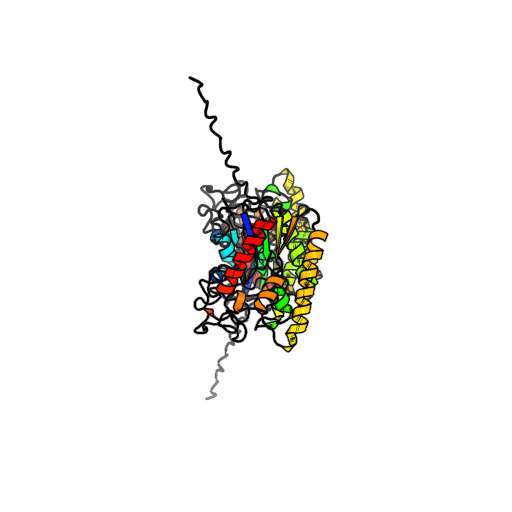228 PRO A O 1
ATOM 1815 N N . GLU A 1 229 ? -1.235 38.375 12.258 1 96.5 229 GLU A N 1
ATOM 1816 C CA . GLU A 1 229 ? -0.6 39.469 11.539 1 96.5 229 GLU A CA 1
ATOM 1817 C C . GLU A 1 229 ? 0.878 39.188 11.289 1 96.5 229 GLU A C 1
ATOM 1819 O O . GLU A 1 229 ? 1.48 39.781 10.383 1 96.5 229 GLU A O 1
ATOM 1824 N N . ASN A 1 230 ? 1.507 38.281 12.102 1 97.12 230 ASN A N 1
ATOM 1825 C CA . ASN A 1 230 ? 2.895 37.875 11.898 1 97.12 230 ASN A CA 1
ATOM 1826 C C . ASN A 1 230 ? 3.113 37.312 10.492 1 97.12 230 ASN A C 1
ATOM 1828 O O 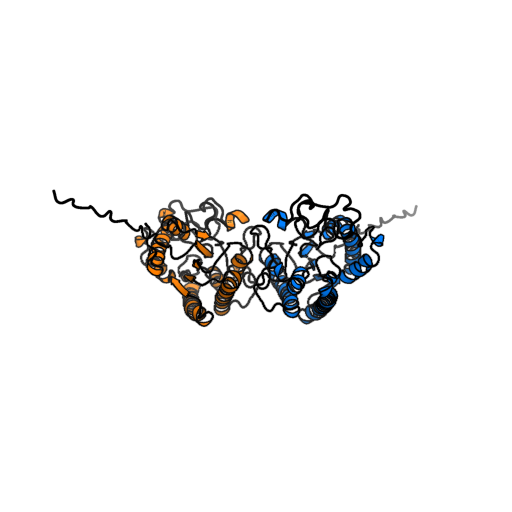. ASN A 1 230 ? 4.211 37.406 9.945 1 97.12 230 ASN A O 1
ATOM 1832 N N . VAL A 1 231 ? 2.027 36.688 9.945 1 97.44 231 VAL A N 1
ATOM 1833 C CA . VAL A 1 231 ? 2.15 36.094 8.625 1 97.44 231 VAL A CA 1
ATOM 1834 C C . VAL A 1 231 ? 1.229 36.812 7.641 1 97.44 231 VAL A C 1
ATOM 1836 O O . VAL A 1 231 ? 0.863 36.25 6.605 1 97.44 231 VAL A O 1
ATOM 1839 N N . GLY A 1 232 ? 0.783 37.938 8.055 1 96.12 232 GLY A N 1
ATOM 1840 C CA . GLY A 1 232 ? 0.007 38.812 7.184 1 96.12 232 GLY A CA 1
ATOM 1841 C C . GLY A 1 232 ? -1.413 38.312 6.969 1 96.12 232 GLY A C 1
ATOM 1842 O O . GLY A 1 232 ? -1.995 38.531 5.902 1 96.12 232 GLY A O 1
ATOM 1843 N N . GLN A 1 233 ? -1.974 37.594 7.945 1 97.25 233 GLN A N 1
ATOM 1844 C CA . GLN A 1 233 ? -3.279 36.969 7.742 1 97.25 233 GLN A CA 1
ATOM 1845 C C . GLN A 1 233 ? -4.25 37.344 8.852 1 97.25 233 GLN A C 1
ATOM 1847 O O . GLN A 1 233 ? -3.896 38.094 9.766 1 97.25 233 GLN A O 1
ATOM 1852 N N . GLN A 1 234 ? -5.512 36.906 8.648 1 96.62 234 GLN A N 1
ATOM 1853 C CA . GLN A 1 234 ? -6.566 37.031 9.648 1 96.62 234 GLN A CA 1
ATOM 1854 C C . GLN A 1 234 ? -7.234 35.656 9.883 1 96.62 234 GLN A C 1
ATOM 1856 O O . GLN A 1 234 ? -7.391 34.875 8.953 1 96.62 234 GLN A O 1
ATOM 1861 N N . THR A 1 235 ? -7.656 35.438 11.195 1 95.06 235 THR A N 1
ATOM 1862 C CA . THR A 1 235 ? -8.32 34.188 11.508 1 95.06 235 THR A CA 1
ATOM 1863 C C . THR A 1 235 ? -9.82 34.406 11.719 1 95.06 235 THR A C 1
ATOM 1865 O O . THR A 1 235 ? -10.609 33.469 11.625 1 95.06 235 THR A O 1
ATOM 1868 N N . SER A 1 236 ? -10.234 35.688 11.938 1 93.75 236 SER A N 1
ATOM 1869 C CA . SER A 1 236 ? -11.609 36 12.336 1 93.75 236 SER A CA 1
ATOM 1870 C C . SER A 1 236 ? -12.562 35.875 11.148 1 93.75 236 SER A C 1
ATOM 1872 O O . SER A 1 236 ? -13.781 35.812 11.328 1 93.75 236 SER A O 1
ATOM 1874 N N . ASN A 1 237 ? -12.039 35.812 9.953 1 94.19 237 ASN A N 1
ATOM 1875 C CA . ASN A 1 237 ? -12.859 35.781 8.75 1 94.19 237 ASN A CA 1
ATOM 1876 C C . ASN A 1 237 ? -13.078 34.344 8.242 1 94.19 237 ASN A C 1
ATOM 1878 O O . ASN A 1 237 ? -13.641 34.156 7.168 1 94.19 237 ASN A O 1
ATOM 1882 N N . GLY A 1 238 ? -12.711 33.344 8.953 1 95.44 238 GLY A N 1
ATOM 1883 C CA . GLY A 1 238 ? -12.961 31.969 8.602 1 95.44 238 GLY A CA 1
ATOM 1884 C C . GLY A 1 238 ? -12.148 31.5 7.406 1 95.44 238 GLY A C 1
ATOM 1885 O O . GLY A 1 238 ? -11.258 32.188 6.938 1 95.44 238 GLY A O 1
ATOM 1886 N N . PRO A 1 239 ? -12.422 30.234 6.957 1 97.75 239 PRO A N 1
ATOM 1887 C CA . PRO A 1 239 ? -11.719 29.719 5.785 1 97.75 239 PRO A CA 1
ATOM 1888 C C . PRO A 1 239 ? -12.203 30.328 4.477 1 97.75 239 PRO A C 1
ATOM 1890 O O . PRO A 1 239 ? -13.359 30.75 4.379 1 97.75 239 PRO A O 1
ATOM 1893 N N . CYS A 1 240 ? -11.289 30.406 3.541 1 97.94 240 CYS A N 1
ATOM 1894 C CA . CYS A 1 240 ? -11.648 30.969 2.238 1 97.94 240 CYS A CA 1
ATOM 1895 C C . CYS A 1 240 ? -12.523 29.984 1.46 1 97.94 240 CYS A C 1
ATOM 1897 O O . CYS A 1 240 ? -13.422 30.406 0.722 1 97.94 240 CYS A O 1
ATOM 1899 N N . ALA A 1 241 ? -12.234 28.641 1.556 1 96.12 241 ALA A N 1
ATOM 1900 C CA . ALA A 1 241 ? -13.055 27.562 0.998 1 96.12 241 ALA A CA 1
ATOM 1901 C C . ALA A 1 241 ? -13.578 26.656 2.098 1 96.12 241 ALA A C 1
ATOM 1903 O O . ALA A 1 241 ? -12.867 25.75 2.564 1 96.12 241 ALA A O 1
ATOM 1904 N N . TRP A 1 242 ? -14.828 26.766 2.482 1 93.06 242 TRP A N 1
ATOM 1905 C CA . TRP A 1 242 ? -15.375 26 3.604 1 93.06 242 TRP A CA 1
ATOM 1906 C C . TRP A 1 242 ? -15.469 24.516 3.262 1 93.06 242 TRP A C 1
ATOM 1908 O O . TRP A 1 242 ? -15.938 24.156 2.182 1 93.06 242 TRP A O 1
ATOM 1918 N N . GLY A 1 243 ? -15.086 23.719 4.211 1 91.31 243 GLY A N 1
ATOM 1919 C CA . GLY A 1 243 ? -15.016 22.281 3.977 1 91.31 243 GLY A CA 1
ATOM 1920 C C . GLY A 1 243 ? -13.742 21.859 3.277 1 91.31 243 GLY A C 1
ATOM 1921 O O . GLY A 1 243 ? -12.688 22.469 3.461 1 91.31 243 GLY A O 1
ATOM 1922 N N . ILE A 1 244 ? -13.781 20.75 2.686 1 91.31 244 ILE A N 1
ATOM 1923 C CA . ILE A 1 244 ? -12.648 20.25 1.916 1 91.31 244 ILE A CA 1
ATOM 1924 C C . ILE A 1 244 ? -13.109 19.875 0.507 1 91.31 244 ILE A C 1
ATOM 1926 O O . ILE A 1 244 ? -14.164 19.266 0.332 1 91.31 244 ILE A O 1
ATOM 1930 N N . GLY A 1 245 ? -12.367 20.312 -0.452 1 88 245 GLY A N 1
ATOM 1931 C CA . GLY A 1 245 ? -12.672 19.938 -1.825 1 88 245 GLY A CA 1
ATOM 1932 C C . GLY A 1 245 ? -13.773 20.781 -2.445 1 88 245 GLY A C 1
ATOM 1933 O O . GLY A 1 245 ? -14.391 20.359 -3.428 1 88 245 GLY A O 1
ATOM 1934 N N . ASN A 1 246 ? -14.039 21.859 -1.864 1 91 246 ASN A N 1
ATOM 1935 C CA . ASN A 1 246 ? -15.055 22.75 -2.412 1 91 246 ASN A CA 1
ATOM 1936 C C . ASN A 1 246 ? -14.609 23.359 -3.738 1 91 246 ASN A C 1
ATOM 1938 O O . ASN A 1 246 ? -13.422 23.578 -3.957 1 91 246 ASN A O 1
ATOM 1942 N N . THR A 1 247 ? -15.609 23.719 -4.613 1 93.94 247 THR A N 1
ATOM 1943 C CA . THR A 1 247 ? -15.297 24.266 -5.93 1 93.94 247 THR A CA 1
ATOM 1944 C C . THR A 1 247 ? -15.445 25.781 -5.941 1 93.94 247 THR A C 1
ATOM 1946 O O . THR A 1 247 ? -15.227 26.422 -6.965 1 93.94 247 THR A O 1
ATOM 1949 N N . THR A 1 248 ? -15.812 26.344 -4.766 1 94.56 248 THR A N 1
ATOM 1950 C CA . THR A 1 248 ? -15.906 27.797 -4.621 1 94.56 248 THR A CA 1
ATOM 1951 C C . THR A 1 248 ? -14.969 28.281 -3.52 1 94.56 248 THR A C 1
ATOM 1953 O O . THR A 1 248 ? -14.695 27.562 -2.559 1 94.56 248 THR A O 1
ATOM 1956 N N . ALA A 1 249 ? -14.453 29.484 -3.742 1 96.69 249 ALA A N 1
ATOM 1957 C CA . ALA A 1 249 ? -13.578 30.125 -2.764 1 96.69 249 ALA A CA 1
ATOM 1958 C C . ALA A 1 249 ? -13.898 31.625 -2.65 1 96.69 249 ALA A C 1
ATOM 1960 O O . ALA A 1 249 ? -14.539 32.188 -3.533 1 96.69 249 ALA A O 1
ATOM 1961 N N . CYS A 1 250 ? -13.484 32.219 -1.567 1 97.19 250 CYS A N 1
ATOM 1962 C CA . CYS A 1 250 ? -13.68 33.625 -1.33 1 97.19 250 CYS A CA 1
ATOM 1963 C C . CYS A 1 250 ? -12.898 34.469 -2.346 1 97.19 250 CYS A C 1
ATOM 1965 O O . CYS A 1 250 ? -12.055 33.938 -3.07 1 97.19 250 CYS A O 1
ATOM 1967 N N . ASP A 1 251 ? -13.148 35.75 -2.389 1 96.56 251 ASP A N 1
ATOM 1968 C CA . ASP A 1 251 ? -12.547 36.656 -3.367 1 96.56 251 ASP A CA 1
ATOM 1969 C C . ASP A 1 251 ? -11.234 37.219 -2.844 1 96.56 251 ASP A C 1
ATOM 1971 O O . ASP A 1 251 ? -10.461 37.812 -3.607 1 96.56 251 ASP A O 1
ATOM 1975 N N . ASP A 1 252 ? -10.938 37.031 -1.532 1 96.88 252 ASP A N 1
ATOM 1976 C CA . ASP A 1 252 ? -9.742 37.625 -0.928 1 96.88 252 ASP A CA 1
ATOM 1977 C C . ASP A 1 252 ? -8.93 36.562 -0.179 1 96.88 252 ASP A C 1
ATOM 1979 O O . ASP A 1 252 ? -8.594 36.75 0.994 1 96.88 252 ASP A O 1
ATOM 1983 N N . PRO A 1 253 ? -8.562 35.5 -0.875 1 96.62 253 PRO A N 1
ATOM 1984 C CA . PRO A 1 253 ? -7.852 34.406 -0.189 1 96.62 253 PRO A CA 1
ATOM 1985 C C . PRO A 1 253 ? -6.582 34.875 0.516 1 96.62 253 PRO A C 1
ATOM 1987 O O . PRO A 1 253 ? -6.156 34.281 1.501 1 96.62 253 PRO A O 1
ATOM 1990 N N . GLU A 1 254 ? -5.98 35.969 0.114 1 95.75 254 GLU A N 1
ATOM 1991 C CA . GLU A 1 254 ? -4.715 36.469 0.64 1 95.75 254 GLU A CA 1
ATOM 1992 C C . GLU A 1 254 ? -4.883 37.031 2.059 1 95.75 254 GLU A C 1
ATOM 1994 O O . GLU A 1 254 ? -3.896 37.281 2.756 1 95.75 254 GLU A O 1
ATOM 1999 N N . ASN A 1 255 ? -6.109 37.062 2.553 1 96.44 255 ASN A N 1
ATOM 2000 C CA . ASN A 1 255 ? -6.359 37.625 3.883 1 96.44 255 ASN A CA 1
ATOM 2001 C C . ASN A 1 255 ? -6.793 36.531 4.859 1 96.44 255 ASN A C 1
ATOM 2003 O O . ASN A 1 255 ? -7.07 36.812 6.027 1 96.44 255 ASN A O 1
ATOM 2007 N N . HIS A 1 256 ? -6.875 35.344 4.395 1 98.06 256 HIS A N 1
ATOM 2008 C CA . HIS A 1 256 ? -7.379 34.25 5.23 1 98.06 256 HIS A CA 1
ATOM 2009 C C . HIS A 1 256 ? -6.246 33.344 5.684 1 98.06 256 HIS A C 1
ATOM 2011 O O . HIS A 1 256 ? -5.512 32.781 4.855 1 98.06 256 HIS A O 1
ATOM 2017 N N . PHE A 1 257 ? -6.133 33.156 6.973 1 98.62 257 PHE A N 1
ATOM 2018 C CA . PHE A 1 257 ? -5.168 32.219 7.531 1 98.62 257 PHE A CA 1
ATOM 2019 C C . PHE A 1 257 ? -5.449 30.812 7.039 1 98.62 257 PHE A C 1
ATOM 2021 O O . PHE A 1 257 ? -4.523 30.062 6.723 1 98.62 257 PHE A O 1
ATOM 2028 N N . PHE A 1 258 ? -6.77 30.516 7.004 1 98.69 258 PHE A N 1
ATOM 2029 C CA . PHE A 1 258 ? -7.227 29.188 6.578 1 98.69 258 PHE A CA 1
ATOM 2030 C C . PHE A 1 258 ? -7.648 29.219 5.113 1 98.69 258 PHE A C 1
ATOM 2032 O O . PHE A 1 258 ? -8.531 29.984 4.727 1 98.69 258 PHE A O 1
ATOM 2039 N N . TRP A 1 259 ? -6.965 28.359 4.301 1 98.44 259 TRP A N 1
ATOM 2040 C CA . TRP A 1 259 ? -7.43 28.203 2.926 1 98.44 259 TRP A CA 1
ATOM 2041 C C . TRP A 1 259 ? -8.781 27.5 2.891 1 98.44 259 TRP A C 1
ATOM 2043 O O . TRP A 1 259 ? -9.734 28 2.277 1 98.44 259 TRP A O 1
ATOM 2053 N N . ASP A 1 260 ? -8.828 26.328 3.492 1 98.25 260 ASP A N 1
ATOM 2054 C CA . ASP A 1 260 ? -10.07 25.609 3.705 1 98.25 260 ASP A CA 1
ATOM 2055 C C . ASP A 1 260 ? -10.258 25.266 5.18 1 98.25 260 ASP A C 1
ATOM 2057 O O . ASP A 1 260 ? -9.578 25.812 6.047 1 98.25 260 ASP A O 1
ATOM 2061 N N . SER A 1 261 ? -11.211 24.453 5.543 1 97.62 261 SER A N 1
ATOM 2062 C CA . SER A 1 261 ? -11.523 24.203 6.945 1 97.62 261 SER A CA 1
ATOM 2063 C C . SER A 1 261 ? -10.43 23.391 7.621 1 97.62 261 SER A C 1
ATOM 2065 O O . SER A 1 261 ? -10.43 23.234 8.844 1 97.62 261 SER A O 1
ATOM 2067 N N . TYR A 1 262 ? -9.43 22.859 6.789 1 98.06 262 TYR A N 1
ATOM 2068 C CA . TYR A 1 262 ? -8.445 21.891 7.289 1 98.06 262 TYR A CA 1
ATOM 2069 C C . TYR A 1 262 ? -7.031 22.422 7.125 1 98.06 262 TYR A C 1
ATOM 2071 O O . TYR A 1 262 ? -6.109 21.969 7.805 1 98.06 262 TYR A O 1
ATOM 2079 N N . HIS A 1 263 ? -6.785 23.375 6.211 1 98.62 263 HIS A N 1
ATOM 2080 C CA . HIS A 1 263 ? -5.43 23.672 5.758 1 98.62 263 HIS A CA 1
ATOM 2081 C C . HIS A 1 263 ? -5.16 25.172 5.781 1 98.62 263 HIS A C 1
ATOM 2083 O O . HIS A 1 263 ? -6.078 25.969 5.613 1 98.62 263 HIS A O 1
ATOM 2089 N N . PRO A 1 264 ? -3.918 25.547 5.969 1 98.56 264 PRO A N 1
ATOM 2090 C CA . PRO A 1 264 ? -3.553 26.969 5.906 1 98.56 264 PRO A CA 1
ATOM 2091 C C . PRO A 1 264 ? -3.406 27.469 4.473 1 98.56 264 PRO A C 1
ATOM 2093 O O . PRO A 1 264 ? -3.34 26.672 3.533 1 98.56 264 PRO A O 1
ATOM 2096 N N . SER A 1 265 ? -3.355 28.75 4.316 1 98.5 265 SER A N 1
ATOM 2097 C CA . SER A 1 265 ? -3.205 29.422 3.027 1 98.5 265 SER A CA 1
ATOM 2098 C C . SER A 1 265 ? -1.76 29.375 2.543 1 98.5 265 SER A C 1
ATOM 2100 O O . SER A 1 265 ? -0.859 29 3.297 1 98.5 265 SER A O 1
ATOM 2102 N N . LYS A 1 266 ? -1.568 29.75 1.257 1 98.31 266 LYS A N 1
ATOM 2103 C CA . LYS A 1 266 ? -0.228 29.734 0.678 1 98.31 266 LYS A CA 1
ATOM 2104 C C . LYS A 1 266 ? 0.705 30.688 1.424 1 98.31 266 LYS A C 1
ATOM 2106 O O . LYS A 1 266 ? 1.901 30.422 1.551 1 98.31 266 LYS A O 1
ATOM 2111 N N . GLU A 1 267 ? 0.165 31.797 1.979 1 98.44 267 GLU A N 1
ATOM 2112 C CA . GLU A 1 267 ? 0.982 32.75 2.746 1 98.44 267 GLU A CA 1
ATOM 2113 C C . GLU A 1 267 ? 1.505 32.094 4.027 1 98.44 267 GLU A C 1
ATOM 2115 O O . GLU A 1 267 ? 2.666 32.281 4.395 1 98.44 267 GLU A O 1
ATOM 2120 N N . VAL A 1 268 ? 0.621 31.406 4.633 1 98.75 268 VAL A N 1
ATOM 2121 C CA . VAL A 1 268 ? 1.013 30.703 5.855 1 98.75 268 VAL A CA 1
ATOM 2122 C C . VAL A 1 268 ? 2.02 29.609 5.523 1 98.75 268 VAL A C 1
ATOM 2124 O O . VAL A 1 268 ? 3.014 29.438 6.234 1 98.75 268 VAL A O 1
ATOM 2127 N N . HIS A 1 269 ? 1.804 28.859 4.406 1 98.81 269 HIS A N 1
ATOM 2128 C CA . HIS A 1 269 ? 2.77 27.859 3.961 1 98.81 269 HIS A CA 1
ATOM 2129 C C . HIS A 1 269 ? 4.133 28.484 3.701 1 98.81 269 HIS A C 1
ATOM 2131 O O . HIS A 1 269 ? 5.168 27.906 4.035 1 98.81 269 HIS A O 1
ATOM 2137 N N . ALA A 1 270 ? 4.152 29.609 3.088 1 98.69 270 ALA A N 1
ATOM 2138 C CA . ALA A 1 270 ? 5.418 30.281 2.797 1 98.69 270 ALA A CA 1
ATOM 2139 C C . ALA A 1 270 ? 6.172 30.609 4.082 1 98.69 270 ALA A C 1
ATOM 2141 O O . ALA A 1 270 ? 7.379 30.359 4.176 1 98.69 270 ALA A O 1
ATOM 2142 N N . ALA A 1 271 ? 5.5 31.156 5.02 1 98.75 271 ALA A N 1
ATOM 2143 C CA . ALA A 1 271 ? 6.117 31.484 6.301 1 98.75 271 ALA A CA 1
ATOM 2144 C C . ALA A 1 271 ? 6.57 30.234 7.035 1 98.75 271 ALA A C 1
ATOM 2146 O O . ALA A 1 271 ? 7.652 30.203 7.625 1 98.75 271 ALA A O 1
ATOM 2147 N N . PHE A 1 272 ? 5.734 29.234 7.004 1 98.81 272 PHE A N 1
ATOM 2148 C CA . PHE A 1 272 ? 6.035 27.938 7.625 1 98.81 272 PHE A CA 1
ATOM 2149 C C . PHE A 1 272 ? 7.273 27.312 7 1 98.81 272 PHE A C 1
ATOM 2151 O O . PHE A 1 272 ? 8.156 26.828 7.707 1 98.81 272 PHE A O 1
ATOM 2158 N N . GLY A 1 273 ? 7.332 27.328 5.668 1 98.75 273 GLY A N 1
ATOM 2159 C CA . GLY A 1 273 ? 8.484 26.812 4.953 1 98.75 273 GLY A CA 1
ATOM 2160 C C . GLY A 1 273 ? 9.773 27.562 5.277 1 98.75 273 GLY A C 1
ATOM 2161 O O . GLY A 1 273 ? 10.828 26.938 5.418 1 98.75 273 GLY A O 1
ATOM 2162 N N . ALA A 1 274 ? 9.688 28.891 5.395 1 98.06 274 ALA A N 1
ATOM 2163 C CA . ALA A 1 274 ? 10.852 29.703 5.77 1 98.06 274 ALA A CA 1
ATOM 2164 C C . ALA A 1 274 ? 11.352 29.328 7.164 1 98.06 274 ALA A C 1
ATOM 2166 O O . ALA A 1 274 ? 12.547 29.141 7.371 1 98.06 274 ALA A O 1
ATOM 2167 N N . TRP A 1 275 ? 10.445 29.25 8.031 1 98.38 275 TRP A N 1
ATOM 2168 C CA . TRP A 1 275 ? 10.781 28.859 9.398 1 98.38 275 TRP A CA 1
ATOM 2169 C C . TRP A 1 275 ? 11.422 27.469 9.422 1 98.38 275 TRP A C 1
ATOM 2171 O O . TRP A 1 275 ? 12.469 27.281 10.039 1 98.38 275 TRP A O 1
ATOM 2181 N N . ALA A 1 276 ? 10.805 26.516 8.742 1 98.56 276 ALA A N 1
ATOM 2182 C CA . ALA A 1 276 ? 11.312 25.156 8.711 1 98.56 276 ALA A CA 1
ATOM 2183 C C . ALA A 1 276 ? 12.711 25.094 8.086 1 98.56 276 ALA A C 1
ATOM 2185 O O . ALA A 1 276 ? 13.562 24.328 8.539 1 98.56 276 ALA A O 1
ATOM 2186 N N . THR A 1 277 ? 12.852 25.891 7.047 1 97.19 277 THR A N 1
ATOM 2187 C CA . THR A 1 277 ? 14.164 25.953 6.406 1 97.19 277 THR A CA 1
ATOM 2188 C C . THR A 1 277 ? 15.242 26.359 7.41 1 97.19 277 THR A C 1
ATOM 2190 O O . THR A 1 277 ? 16.281 25.719 7.496 1 97.19 277 THR A O 1
ATOM 2193 N N . GLU A 1 278 ? 14.961 27.359 8.148 1 96.56 278 GLU A N 1
ATOM 2194 C CA . GLU A 1 278 ? 15.93 27.844 9.133 1 96.56 278 GLU A CA 1
ATOM 2195 C C . GLU A 1 278 ? 16.188 26.797 10.211 1 96.56 278 GLU A C 1
ATOM 2197 O O . GLU A 1 278 ? 17.328 26.609 10.641 1 96.56 278 GLU A O 1
ATOM 2202 N N . GLN A 1 279 ? 15.125 26.156 10.656 1 96.94 279 GLN A N 1
ATOM 2203 C CA . GLN A 1 279 ? 15.281 25.109 11.664 1 96.94 279 GLN A CA 1
ATOM 2204 C C . GLN A 1 279 ? 16.141 23.969 11.148 1 96.94 279 GLN A C 1
ATOM 2206 O O . GLN A 1 279 ? 17.031 23.484 11.852 1 96.94 279 GLN A O 1
ATOM 2211 N N . ILE A 1 280 ? 15.867 23.516 9.906 1 96.06 280 ILE A N 1
ATOM 2212 C CA . ILE A 1 280 ? 16.594 22.391 9.312 1 96.06 280 ILE A CA 1
ATOM 2213 C C . ILE A 1 280 ? 18.062 22.766 9.156 1 96.06 280 ILE A C 1
ATOM 2215 O O . ILE A 1 280 ? 18.953 21.969 9.5 1 96.06 280 ILE A O 1
ATOM 2219 N N . LYS A 1 281 ? 18.344 23.969 8.719 1 93.5 281 LYS A N 1
ATOM 2220 C CA . LYS A 1 281 ? 19.719 24.422 8.562 1 93.5 281 LYS A CA 1
ATOM 2221 C C . LYS A 1 281 ? 20.453 24.422 9.906 1 93.5 281 LYS A C 1
ATOM 2223 O O . LYS A 1 281 ? 21.609 23.969 9.984 1 93.5 281 LYS A O 1
ATOM 2228 N N . SER A 1 282 ? 19.781 24.891 10.859 1 93.5 282 SER A N 1
ATOM 2229 C CA . SER A 1 282 ? 20.391 24.984 12.188 1 93.5 282 SER A CA 1
ATOM 2230 C C . SER A 1 282 ? 20.625 23.609 12.797 1 93.5 282 SER A C 1
ATOM 2232 O O . SER A 1 282 ? 21.688 23.328 13.336 1 93.5 282 SER A O 1
ATOM 2234 N N . MET A 1 283 ? 19.656 22.719 12.672 1 94 283 MET A N 1
ATOM 2235 C CA . MET A 1 283 ? 19.688 21.406 13.297 1 94 283 MET A CA 1
ATOM 2236 C C . MET A 1 283 ? 20.766 20.531 12.664 1 94 283 MET A C 1
ATOM 2238 O O . MET A 1 283 ? 21.391 19.719 13.352 1 94 283 MET A O 1
ATOM 2242 N N . TYR A 1 284 ? 20.953 20.734 11.383 1 92.06 284 TYR A N 1
ATOM 2243 C CA . TYR A 1 284 ? 21.828 19.797 10.688 1 92.06 284 TYR A CA 1
ATOM 2244 C C . TYR A 1 284 ? 23.062 20.516 10.148 1 92.06 284 TYR A C 1
ATOM 2246 O O . TYR A 1 284 ? 23.812 19.953 9.336 1 92.06 284 TYR A O 1
ATOM 2254 N N . ASN A 1 285 ? 23.281 21.75 10.578 1 87.94 285 ASN A N 1
ATOM 2255 C CA . ASN A 1 285 ? 24.438 22.547 10.211 1 87.94 285 ASN A CA 1
ATOM 2256 C C . ASN A 1 285 ? 24.641 22.594 8.703 1 87.94 285 ASN A C 1
ATOM 2258 O O . ASN A 1 285 ? 25.734 22.297 8.211 1 87.94 285 ASN A O 1
ATOM 2262 N N . ILE A 1 286 ? 23.484 22.75 8.039 1 85.44 286 ILE A N 1
ATOM 2263 C CA . ILE A 1 286 ? 23.562 22.875 6.59 1 85.44 286 ILE A CA 1
ATOM 2264 C C . ILE A 1 286 ? 23.938 24.312 6.211 1 85.44 286 ILE A C 1
ATOM 2266 O O . ILE A 1 286 ? 23.25 25.266 6.598 1 85.44 286 ILE A O 1
ATOM 2270 N N . LYS A 1 287 ? 25.219 24.438 5.609 1 71.75 287 LYS A N 1
ATOM 2271 C CA . LYS A 1 287 ? 25.734 25.734 5.164 1 71.75 287 LYS A CA 1
ATOM 2272 C C . LYS A 1 287 ? 25.516 25.922 3.664 1 71.75 287 LYS A C 1
ATOM 2274 O O . LYS A 1 287 ? 25.75 25 2.877 1 71.75 287 LYS A O 1
ATOM 2279 N N . LEU A 1 288 ? 24.375 26.594 3.295 1 61.66 288 LEU A N 1
ATOM 2280 C CA . LEU A 1 288 ? 24.203 26.781 1.858 1 61.66 288 LEU A CA 1
ATOM 2281 C C . LEU A 1 288 ? 25.312 27.672 1.291 1 61.66 288 LEU A C 1
ATOM 2283 O O . LEU A 1 288 ? 25.75 28.609 1.959 1 61.66 288 LEU A O 1
ATOM 2287 N N . ASN A 1 289 ? 26.016 27.25 0.311 1 48.5 289 ASN A N 1
ATOM 2288 C CA . ASN A 1 289 ? 27 28.078 -0.39 1 48.5 289 ASN A CA 1
ATOM 2289 C C . ASN A 1 289 ? 26.344 29.281 -1.065 1 48.5 289 ASN A C 1
ATOM 2291 O O . ASN A 1 289 ? 25.172 29.219 -1.452 1 48.5 289 ASN A O 1
ATOM 2295 N N . MET B 1 1 ? -67.5 -26.188 -29.938 1 29.86 1 MET B N 1
ATOM 2296 C CA . MET B 1 1 ? -66.375 -25.297 -30.172 1 29.86 1 MET B CA 1
ATOM 2297 C C . MET B 1 1 ? -65.625 -25.016 -28.891 1 29.86 1 MET B C 1
ATOM 2299 O O . MET B 1 1 ? -66 -24.203 -28.062 1 29.86 1 MET B O 1
ATOM 2303 N N . LYS B 1 2 ? -65.062 -26.109 -28.297 1 38.09 2 LYS B N 1
ATOM 2304 C CA . LYS B 1 2 ? -64.25 -26.109 -27.062 1 38.09 2 LYS B CA 1
ATOM 2305 C C . LYS B 1 2 ? -63.031 -25.219 -27.188 1 38.09 2 LYS B C 1
ATOM 2307 O O . LYS B 1 2 ? -62.156 -25.438 -28.031 1 38.09 2 LYS B O 1
ATOM 2312 N N . LEU B 1 3 ? -63.188 -23.938 -26.766 1 35.28 3 LEU B N 1
ATOM 2313 C CA . LEU B 1 3 ? -62.094 -22.969 -26.703 1 35.28 3 LEU B CA 1
ATOM 2314 C C . LEU B 1 3 ? -60.969 -23.484 -25.797 1 35.28 3 LEU B C 1
ATOM 2316 O O . LEU B 1 3 ? -61.188 -23.688 -24.609 1 35.28 3 LEU B O 1
ATOM 2320 N N . THR B 1 4 ? -60.062 -24.203 -26.375 1 40.84 4 THR B N 1
ATOM 2321 C CA . THR B 1 4 ? -58.812 -24.547 -25.688 1 40.84 4 THR B CA 1
ATOM 2322 C C . THR B 1 4 ? -58 -23.281 -25.344 1 40.84 4 THR B C 1
ATOM 2324 O O . THR B 1 4 ? -57.562 -22.562 -26.234 1 40.84 4 THR B O 1
ATOM 2327 N N . ALA B 1 5 ? -58.312 -22.656 -24.219 1 42.19 5 ALA B N 1
ATOM 2328 C CA . ALA B 1 5 ? -57.469 -21.578 -23.703 1 42.19 5 ALA B CA 1
ATOM 2329 C C . ALA B 1 5 ? -56.031 -22.031 -23.547 1 42.19 5 ALA B C 1
ATOM 2331 O O . ALA B 1 5 ? -55.719 -22.953 -22.797 1 42.19 5 ALA B O 1
ATOM 2332 N N . LEU B 1 6 ? -55.25 -21.766 -24.594 1 42.72 6 LEU B N 1
ATOM 2333 C CA . LEU B 1 6 ? -53.812 -21.922 -24.453 1 42.72 6 LEU B CA 1
ATOM 2334 C C . LEU B 1 6 ? -53.281 -21.031 -23.328 1 42.72 6 LEU B C 1
ATOM 2336 O O . LEU B 1 6 ? -53.375 -19.797 -23.391 1 42.72 6 LEU B O 1
ATOM 2340 N N . LEU B 1 7 ? -53.156 -21.562 -22.156 1 46 7 LEU B N 1
ATOM 2341 C CA . LEU B 1 7 ? -52.5 -20.812 -21.078 1 46 7 LEU B CA 1
ATOM 2342 C C . LEU B 1 7 ? -51.062 -20.5 -21.453 1 46 7 LEU B C 1
ATOM 2344 O O . LEU B 1 7 ? -50.312 -21.391 -21.812 1 46 7 LEU B O 1
ATOM 2348 N N . PRO B 1 8 ? -50.75 -19.234 -21.781 1 43.5 8 PRO B N 1
ATOM 2349 C CA . PRO B 1 8 ? -49.344 -18.938 -22.031 1 43.5 8 PRO B CA 1
ATOM 2350 C C . PRO B 1 8 ? -48.469 -19.328 -20.859 1 43.5 8 PRO B C 1
ATOM 2352 O O . PRO B 1 8 ? -48.812 -19.078 -19.703 1 43.5 8 PRO B O 1
ATOM 2355 N N . PHE B 1 9 ? -47.656 -20.375 -21.031 1 42.59 9 PHE B N 1
ATOM 2356 C CA . PHE B 1 9 ? -46.594 -20.656 -20.094 1 42.59 9 PHE B CA 1
ATOM 2357 C C . PHE B 1 9 ? -45.656 -19.453 -19.953 1 42.59 9 PHE B C 1
ATOM 2359 O O . PHE B 1 9 ? -44.969 -19.062 -20.906 1 42.59 9 PHE B O 1
ATOM 2366 N N . LEU B 1 10 ? -46 -18.562 -19.109 1 39.69 10 LEU B N 1
ATOM 2367 C CA . LEU B 1 10 ? -45 -17.578 -18.719 1 39.69 10 LEU B CA 1
ATOM 2368 C C . LEU B 1 10 ? -43.719 -18.25 -18.281 1 39.69 10 LEU B C 1
ATOM 2370 O O . LEU B 1 10 ? -43.688 -18.969 -17.281 1 39.69 10 LEU B O 1
ATOM 2374 N N . ALA B 1 11 ? -42.812 -18.438 -19.156 1 38.78 11 ALA B N 1
ATOM 2375 C CA . ALA B 1 11 ? -41.438 -18.766 -18.781 1 38.78 11 ALA B CA 1
ATOM 2376 C C . ALA B 1 11 ? -40.906 -17.781 -17.75 1 38.78 11 ALA B C 1
ATOM 2378 O O . ALA B 1 11 ? -40.719 -16.609 -18.078 1 38.78 11 ALA B O 1
ATOM 2379 N N . LEU B 1 12 ? -41.281 -17.984 -16.562 1 37.09 12 LEU B N 1
ATOM 2380 C CA . LEU B 1 12 ? -40.438 -17.266 -15.609 1 37.09 12 LEU B CA 1
ATOM 2381 C C . LEU B 1 12 ? -38.969 -17.438 -15.945 1 37.09 12 LEU B C 1
ATOM 2383 O O . LEU B 1 12 ? -38.438 -18.562 -15.898 1 37.09 12 LEU B O 1
ATOM 2387 N N . SER B 1 13 ? -38.5 -16.75 -16.844 1 36.81 13 SER B N 1
ATOM 2388 C CA . SER B 1 13 ? -37.062 -16.719 -16.906 1 36.81 13 SER B CA 1
ATOM 2389 C C . SER B 1 13 ? -36.438 -16.656 -15.516 1 36.81 13 SER B C 1
ATOM 2391 O O . SER B 1 13 ? -36.656 -15.695 -14.773 1 36.81 13 SER B O 1
ATOM 2393 N N . ALA B 1 14 ? -36.344 -17.734 -14.875 1 36.97 14 ALA B N 1
ATOM 2394 C CA . ALA B 1 14 ? -35.469 -17.719 -13.703 1 36.97 14 ALA B CA 1
ATOM 2395 C C . ALA B 1 14 ? -34.219 -16.906 -13.953 1 36.97 14 ALA B C 1
ATOM 2397 O O . ALA B 1 14 ? -33.406 -17.234 -14.828 1 36.97 14 ALA B O 1
ATOM 2398 N N . THR B 1 15 ? -34.25 -15.609 -14.016 1 39.25 15 THR B N 1
ATOM 2399 C CA . THR B 1 15 ? -33 -14.859 -13.922 1 39.25 15 THR B CA 1
ATOM 2400 C C . THR B 1 15 ? -31.969 -15.641 -13.109 1 39.25 15 THR B C 1
ATOM 2402 O O . THR B 1 15 ? -32.25 -16.078 -11.992 1 39.25 15 THR B O 1
ATOM 2405 N N . ALA B 1 16 ? -31.234 -16.328 -13.695 1 39.09 16 ALA B N 1
ATOM 2406 C CA . ALA B 1 16 ? -30.094 -16.953 -13.023 1 39.09 16 ALA B CA 1
ATOM 2407 C C . ALA B 1 16 ? -29.484 -15.992 -12 1 39.09 16 ALA B C 1
ATOM 2409 O O . ALA B 1 16 ? -29 -14.914 -12.359 1 39.09 16 ALA B O 1
ATOM 2410 N N . VAL B 1 17 ? -30.125 -15.656 -10.945 1 47.28 17 VAL B N 1
ATOM 2411 C CA . VAL B 1 17 ? -29.547 -14.883 -9.844 1 47.28 17 VAL B CA 1
ATOM 2412 C C . VAL B 1 17 ? -28.062 -15.227 -9.688 1 47.28 17 VAL B C 1
ATOM 2414 O O . VAL B 1 17 ? -27.719 -16.375 -9.383 1 47.28 17 VAL B O 1
ATOM 2417 N N . SER B 1 18 ? -27.25 -14.734 -10.492 1 56.88 18 SER B N 1
ATOM 2418 C CA . SER B 1 18 ? -25.828 -14.93 -10.234 1 56.88 18 SER B CA 1
ATOM 2419 C C . SER B 1 18 ? -25.5 -14.797 -8.75 1 56.88 18 SER B C 1
ATOM 2421 O O . SER B 1 18 ? -26.031 -13.922 -8.07 1 56.88 18 SER B O 1
ATOM 2423 N N . ALA B 1 19 ? -24.75 -15.828 -8.25 1 73.25 19 ALA B N 1
ATOM 2424 C CA . ALA B 1 19 ? -24.406 -15.992 -6.836 1 73.25 19 ALA B CA 1
ATOM 2425 C C . ALA B 1 19 ? -23.562 -14.828 -6.332 1 73.25 19 ALA B C 1
ATOM 2427 O O . ALA B 1 19 ? -23.672 -14.43 -5.172 1 73.25 19 ALA B O 1
ATOM 2428 N N . PHE B 1 20 ? -22.781 -14.18 -7.309 1 89.75 20 PHE B N 1
ATOM 2429 C CA . PHE B 1 20 ? -21.969 -13.055 -6.848 1 89.75 20 PHE B CA 1
ATOM 2430 C C . PHE B 1 20 ? -22.109 -11.867 -7.785 1 89.75 20 PHE B C 1
ATOM 2432 O O . PHE B 1 20 ? -22.328 -12.031 -8.984 1 89.75 20 PHE B O 1
ATOM 2439 N N . ASP B 1 21 ? -22.062 -10.648 -7.352 1 91.5 21 ASP B N 1
ATOM 2440 C CA . ASP B 1 21 ? -22.047 -9.438 -8.164 1 91.5 21 ASP B CA 1
ATOM 2441 C C . ASP B 1 21 ? -20.75 -9.328 -8.969 1 91.5 21 ASP B C 1
ATOM 2443 O O . ASP B 1 21 ? -20.781 -8.984 -10.148 1 91.5 21 ASP B O 1
ATOM 2447 N N . LYS B 1 22 ? -19.688 -9.602 -8.375 1 96.12 22 LYS B N 1
ATOM 2448 C CA . LYS B 1 22 ? -18.391 -9.609 -9.055 1 96.12 22 LYS B CA 1
ATOM 2449 C C . LYS B 1 22 ? -17.406 -10.539 -8.352 1 96.12 22 LYS B C 1
ATOM 2451 O O . LYS B 1 22 ? -17.641 -10.953 -7.215 1 96.12 22 LYS B O 1
ATOM 2456 N N . ILE B 1 23 ? -16.375 -10.93 -9.086 1 97.75 23 ILE B N 1
ATOM 2457 C CA . ILE B 1 23 ? -15.203 -11.633 -8.562 1 97.75 23 ILE B CA 1
ATOM 2458 C C . ILE B 1 23 ? -14.031 -10.664 -8.438 1 97.75 23 ILE B C 1
ATOM 2460 O O . ILE B 1 23 ? -13.656 -10.008 -9.422 1 97.75 23 ILE B O 1
ATOM 2464 N N . ILE B 1 24 ? -13.57 -10.516 -7.242 1 98.75 24 ILE B N 1
ATOM 2465 C CA . ILE B 1 24 ? -12.43 -9.641 -6.969 1 98.75 24 ILE B CA 1
ATOM 2466 C C . ILE B 1 24 ? -11.211 -10.492 -6.625 1 98.75 24 ILE B C 1
ATOM 2468 O O . ILE B 1 24 ? -11.18 -11.164 -5.594 1 98.75 24 ILE B O 1
ATOM 2472 N N . ALA B 1 25 ? -10.188 -10.406 -7.5 1 98.94 25 ALA B N 1
ATOM 2473 C CA . ALA B 1 25 ? -9.031 -11.289 -7.352 1 98.94 25 ALA B CA 1
ATOM 2474 C C . ALA B 1 25 ? -7.828 -10.531 -6.809 1 98.94 25 ALA B C 1
ATOM 2476 O O . ALA B 1 25 ? -7.488 -9.453 -7.305 1 98.94 25 ALA B O 1
ATOM 2477 N N . TYR B 1 26 ? -7.246 -11.031 -5.773 1 98.94 26 TYR B N 1
ATOM 2478 C CA . TYR B 1 26 ? -5.93 -10.648 -5.266 1 98.94 26 TYR B CA 1
ATOM 2479 C C . TYR B 1 26 ? -4.922 -11.773 -5.48 1 98.94 26 TYR B C 1
ATOM 2481 O O . TYR B 1 26 ? -5.117 -12.891 -5.008 1 98.94 26 TYR B O 1
ATOM 2489 N N . ALA B 1 27 ? -3.873 -11.43 -6.25 1 98.88 27 ALA B N 1
ATOM 2490 C CA . ALA B 1 27 ? -3.066 -12.523 -6.773 1 98.88 27 ALA B CA 1
ATOM 2491 C C . ALA B 1 27 ? -1.681 -12.039 -7.188 1 98.88 27 ALA B C 1
ATOM 2493 O O . ALA B 1 27 ? -1.262 -10.945 -6.809 1 98.88 27 ALA B O 1
ATOM 2494 N N . ASP B 1 28 ? -0.906 -13 -7.746 1 98.75 28 ASP B N 1
ATOM 2495 C CA . ASP B 1 28 ? 0.463 -12.719 -8.164 1 98.75 28 ASP B CA 1
ATOM 2496 C C . ASP B 1 28 ? 0.613 -12.875 -9.68 1 98.75 28 ASP B C 1
ATOM 2498 O O . ASP B 1 28 ? -0.319 -12.586 -10.43 1 98.75 28 ASP B O 1
ATOM 2502 N N . SER B 1 29 ? 1.8 -13.281 -10.148 1 98.69 29 SER B N 1
ATOM 2503 C CA . SER B 1 29 ? 2.172 -13.273 -11.562 1 98.69 29 SER B CA 1
ATOM 2504 C C . SER B 1 29 ? 1.373 -14.305 -12.352 1 98.69 29 SER B C 1
ATOM 2506 O O . SER B 1 29 ? 1.195 -14.156 -13.562 1 98.69 29 SER B O 1
ATOM 2508 N N . PHE B 1 30 ? 0.877 -15.328 -11.688 1 98.62 30 PHE B N 1
ATOM 2509 C CA . PHE B 1 30 ? 0.051 -16.312 -12.383 1 98.62 30 PHE B CA 1
ATOM 2510 C C . PHE B 1 30 ? -1.215 -15.656 -12.93 1 98.62 30 PHE B C 1
ATOM 2512 O O . PHE B 1 30 ? -1.793 -16.125 -13.906 1 98.62 30 PHE B O 1
ATOM 2519 N N . THR B 1 31 ? -1.613 -14.531 -12.266 1 98.88 31 THR B N 1
ATOM 2520 C CA . THR B 1 31 ? -2.934 -13.961 -12.516 1 98.88 31 THR B CA 1
ATOM 2521 C C . THR B 1 31 ? -2.816 -12.594 -13.18 1 98.88 31 THR B C 1
ATOM 2523 O O . THR B 1 31 ? -3.738 -12.148 -13.859 1 98.88 31 THR B O 1
ATOM 2526 N N . ASP B 1 32 ? -1.689 -11.906 -12.984 1 98.75 32 ASP B N 1
ATOM 2527 C CA . ASP B 1 32 ? -1.477 -10.531 -13.445 1 98.75 32 ASP B CA 1
ATOM 2528 C C . ASP B 1 32 ? -1.814 -10.398 -14.93 1 98.75 32 ASP B C 1
ATOM 2530 O O . ASP B 1 32 ? -1.331 -11.18 -15.758 1 98.75 32 ASP B O 1
ATOM 2534 N N . ASN B 1 33 ? -2.646 -9.445 -15.25 1 98.56 33 ASN B N 1
ATOM 2535 C CA . ASN B 1 33 ? -3.037 -9.219 -16.641 1 98.56 33 ASN B CA 1
ATOM 2536 C C . ASN B 1 33 ? -2.412 -7.941 -17.188 1 98.56 33 ASN B C 1
ATOM 2538 O O . ASN B 1 33 ? -3.02 -7.254 -18.016 1 98.56 33 ASN B O 1
ATOM 2542 N N . GLY B 1 34 ? -1.227 -7.633 -16.672 1 98.5 34 GLY B N 1
ATOM 2543 C CA . GLY B 1 34 ? -0.479 -6.488 -17.172 1 98.5 34 GLY B CA 1
ATOM 2544 C C . GLY B 1 34 ? -0.375 -5.363 -16.156 1 98.5 34 GLY B C 1
ATOM 2545 O O . GLY B 1 34 ? 0.072 -4.262 -16.484 1 98.5 34 GLY B O 1
ATOM 2546 N N . ASN B 1 35 ? -0.792 -5.523 -14.945 1 98.19 35 ASN B N 1
ATOM 2547 C CA . ASN B 1 35 ? -0.739 -4.492 -13.914 1 98.19 35 ASN B CA 1
ATOM 2548 C C . ASN B 1 35 ? 0.695 -4.047 -13.633 1 98.19 35 ASN B C 1
ATOM 2550 O O . ASN B 1 35 ? 0.973 -2.852 -13.555 1 98.19 35 ASN B O 1
ATOM 2554 N N . ASP B 1 36 ? 1.624 -4.973 -13.523 1 97.56 36 ASP B N 1
ATOM 2555 C CA . ASP B 1 36 ? 3.025 -4.625 -13.312 1 97.56 36 ASP B CA 1
ATOM 2556 C C . ASP B 1 36 ? 3.58 -3.838 -14.5 1 97.56 36 ASP B C 1
ATOM 2558 O O . ASP B 1 36 ? 4.309 -2.857 -14.312 1 97.56 36 ASP B O 1
ATOM 2562 N N . TYR B 1 37 ? 3.191 -4.332 -15.648 1 98.25 37 TYR B N 1
ATOM 2563 C CA . TYR B 1 37 ? 3.721 -3.715 -16.859 1 98.25 37 TYR B CA 1
ATOM 2564 C C . TYR B 1 37 ? 3.271 -2.262 -16.969 1 98.25 37 TYR B C 1
ATOM 2566 O O . TYR B 1 37 ? 4.055 -1.393 -17.359 1 98.25 37 TYR B O 1
ATOM 2574 N N . ARG B 1 38 ? 2.061 -2.027 -16.688 1 97.19 38 ARG B N 1
ATOM 2575 C CA . ARG B 1 38 ? 1.538 -0.666 -16.75 1 97.19 38 ARG B CA 1
ATOM 2576 C C . ARG B 1 38 ? 2.318 0.265 -15.828 1 97.19 38 ARG B C 1
ATOM 2578 O O . ARG B 1 38 ? 2.521 1.438 -16.141 1 97.19 38 ARG B O 1
ATOM 2585 N N . ALA B 1 39 ? 2.832 -0.295 -14.75 1 94.12 39 ALA B N 1
ATOM 2586 C CA . ALA B 1 39 ? 3.494 0.531 -13.742 1 94.12 39 ALA B CA 1
ATOM 2587 C C . ALA B 1 39 ? 5 0.585 -13.984 1 94.12 39 ALA B C 1
ATOM 2589 O O . ALA B 1 39 ? 5.648 1.583 -13.664 1 94.12 39 ALA B O 1
ATOM 2590 N N . SER B 1 40 ? 5.594 -0.485 -14.57 1 96.94 40 SER B N 1
ATOM 2591 C CA . SER B 1 40 ? 7.043 -0.633 -14.5 1 96.94 40 SER B CA 1
ATOM 2592 C C . SER B 1 40 ? 7.637 -0.963 -15.859 1 96.94 40 SER B C 1
ATOM 2594 O O . SER B 1 40 ? 8.859 -0.941 -16.031 1 96.94 40 SER B O 1
ATOM 2596 N N . LYS B 1 41 ? 6.793 -1.329 -16.797 1 97.69 41 LYS B N 1
ATOM 2597 C CA . LYS B 1 41 ? 7.191 -1.837 -18.094 1 97.69 41 LYS B CA 1
ATOM 2598 C C . LYS B 1 41 ? 7.883 -3.193 -17.984 1 97.69 41 LYS B C 1
ATOM 2600 O O . LYS B 1 41 ? 8.656 -3.58 -18.859 1 97.69 41 LYS B O 1
ATOM 2605 N N . PHE B 1 42 ? 7.625 -3.836 -16.875 1 97.81 42 PHE B N 1
ATOM 2606 C CA . PHE B 1 42 ? 8.062 -5.207 -16.625 1 97.81 42 PHE B CA 1
ATOM 2607 C C . PHE B 1 42 ? 6.863 -6.141 -16.5 1 97.81 42 PHE B C 1
ATOM 2609 O O . PHE B 1 42 ? 5.863 -5.797 -15.875 1 97.81 42 PHE B O 1
ATOM 2616 N N . PRO B 1 43 ? 6.922 -7.406 -17.125 1 97.94 43 PRO B N 1
ATOM 2617 C CA . PRO B 1 43 ? 8.039 -7.961 -17.875 1 97.94 43 PRO B CA 1
ATOM 2618 C C . PRO B 1 43 ? 8.156 -7.363 -19.281 1 97.94 43 PRO B C 1
ATOM 2620 O O . PRO B 1 43 ? 7.191 -6.797 -19.797 1 97.94 43 PRO B O 1
ATOM 2623 N N . PRO B 1 44 ? 9.398 -7.535 -19.859 1 97.75 44 PRO B N 1
ATOM 2624 C CA . PRO B 1 44 ? 9.547 -7.027 -21.219 1 97.75 44 PRO B CA 1
ATOM 2625 C C . PRO B 1 44 ? 8.523 -7.625 -22.188 1 97.75 44 PRO B C 1
ATOM 2627 O O . PRO B 1 44 ? 8.336 -8.844 -22.219 1 97.75 44 PRO B O 1
ATOM 2630 N N . SER B 1 45 ? 7.918 -6.922 -22.969 1 97 45 SER B N 1
ATOM 2631 C CA . SER B 1 45 ? 6.863 -7.277 -23.906 1 97 45 SER B CA 1
ATOM 2632 C C . SER B 1 45 ? 7.051 -6.566 -25.25 1 97 45 SER B C 1
ATOM 2634 O O . SER B 1 45 ? 6.633 -5.414 -25.406 1 97 45 SER B O 1
ATOM 2636 N N . PRO B 1 46 ? 7.578 -7.285 -26.156 1 95.69 46 PRO B N 1
ATOM 2637 C CA . PRO B 1 46 ? 7.902 -8.711 -26.234 1 95.69 46 PRO B CA 1
ATOM 2638 C C . PRO B 1 46 ? 9.172 -9.07 -25.469 1 95.69 46 PRO B C 1
ATOM 2640 O O . PRO B 1 46 ? 9.969 -8.195 -25.141 1 95.69 46 PRO B O 1
ATOM 2643 N N . PRO B 1 47 ? 9.406 -10.539 -25.234 1 97.31 47 PRO B N 1
ATOM 2644 C CA . PRO B 1 47 ? 8.625 -11.656 -25.781 1 97.31 47 PRO B CA 1
ATOM 2645 C C . PRO B 1 47 ? 7.414 -12 -24.922 1 97.31 47 PRO B C 1
ATOM 2647 O O . PRO B 1 47 ? 6.59 -12.828 -25.297 1 97.31 47 PRO B O 1
ATOM 2650 N N . TYR B 1 48 ? 7.312 -11.391 -23.719 1 98.5 48 TYR B N 1
ATOM 2651 C CA . TYR B 1 48 ? 6.09 -11.586 -22.953 1 98.5 48 TYR B CA 1
ATOM 2652 C C . TYR B 1 48 ? 4.895 -10.945 -23.641 1 98.5 48 TYR B C 1
ATOM 2654 O O . TYR B 1 48 ? 5.059 -10.062 -24.484 1 98.5 48 TYR B O 1
ATOM 2662 N N . TRP B 1 49 ? 3.736 -11.461 -23.359 1 98.44 49 TRP B N 1
ATOM 2663 C CA . TRP B 1 49 ? 2.557 -11.047 -24.109 1 98.44 49 TRP B CA 1
ATOM 2664 C C . TRP B 1 49 ? 1.814 -9.93 -23.391 1 98.44 49 TRP B C 1
ATOM 2666 O O . TRP B 1 49 ? 1.13 -10.172 -22.391 1 98.44 49 TRP B O 1
ATOM 2676 N N . GLU B 1 50 ? 1.89 -8.719 -23.828 1 98.31 50 GLU B N 1
ATOM 2677 C CA . GLU B 1 50 ? 1.147 -7.551 -23.359 1 98.31 50 GLU B CA 1
ATOM 2678 C C . GLU B 1 50 ? 1.259 -7.387 -21.844 1 98.31 50 GLU B C 1
ATOM 2680 O O . GLU B 1 50 ? 0.257 -7.152 -21.172 1 98.31 50 GLU B O 1
ATOM 2685 N N . GLY B 1 51 ? 2.389 -7.652 -21.25 1 98.5 51 GLY B N 1
ATOM 2686 C CA . GLY B 1 51 ? 2.686 -7.367 -19.859 1 98.5 51 GLY B CA 1
ATOM 2687 C C . GLY B 1 51 ? 2.361 -8.523 -18.922 1 98.5 51 GLY B C 1
ATOM 2688 O O . GLY B 1 51 ? 2.508 -8.414 -17.703 1 98.5 51 GLY B O 1
ATOM 2689 N N . ARG B 1 52 ? 1.829 -9.625 -19.5 1 98.62 52 ARG B N 1
ATOM 2690 C CA . ARG B 1 52 ? 1.573 -10.805 -18.672 1 98.62 52 ARG B CA 1
ATOM 2691 C C . ARG B 1 52 ? 2.844 -11.625 -18.484 1 98.62 52 ARG B C 1
ATOM 2693 O O . ARG B 1 52 ? 3.68 -11.703 -19.391 1 98.62 52 ARG B O 1
ATOM 2700 N N . PHE B 1 53 ? 2.963 -12.281 -17.344 1 98.38 53 PHE B N 1
ATOM 2701 C CA . PHE B 1 53 ? 4.035 -13.25 -17.141 1 98.38 53 PHE B CA 1
ATOM 2702 C C . PHE B 1 53 ? 3.715 -14.57 -17.844 1 98.38 53 PHE B C 1
ATOM 2704 O O . PHE B 1 53 ? 3.664 -15.617 -17.203 1 98.38 53 PHE B O 1
ATOM 2711 N N . SER B 1 54 ? 3.475 -14.453 -19.125 1 98.5 54 SER B N 1
ATOM 2712 C CA . SER B 1 54 ? 3.029 -15.484 -20.062 1 98.5 54 SER B CA 1
ATOM 2713 C C . SER B 1 54 ? 3.244 -15.062 -21.5 1 98.5 54 SER B C 1
ATOM 2715 O O . SER B 1 54 ? 3.588 -13.906 -21.781 1 98.5 54 SER B O 1
ATOM 2717 N N . ASN B 1 55 ? 3.123 -16.047 -22.438 1 98.31 55 ASN B N 1
ATOM 2718 C CA . ASN B 1 55 ? 3.145 -15.734 -23.859 1 98.31 55 ASN B CA 1
ATOM 2719 C C . ASN B 1 55 ? 1.733 -15.578 -24.422 1 98.31 55 ASN B C 1
ATOM 2721 O O . ASN B 1 55 ? 1.531 -15.633 -25.625 1 98.31 55 ASN B O 1
ATOM 2725 N N . GLY B 1 56 ? 0.731 -15.445 -23.562 1 98.56 56 GLY B N 1
ATOM 2726 C CA . GLY B 1 56 ? -0.677 -15.203 -23.844 1 98.56 56 GLY B CA 1
ATOM 2727 C C . GLY B 1 56 ? -1.483 -14.883 -22.594 1 98.56 56 GLY B C 1
ATOM 2728 O O . GLY B 1 56 ? -0.918 -14.562 -21.547 1 98.56 56 GLY B O 1
ATOM 2729 N N . PRO B 1 57 ? -2.82 -14.883 -22.703 1 98.69 57 PRO B N 1
ATOM 2730 C CA . PRO B 1 57 ? -3.668 -14.578 -21.547 1 98.69 57 PRO B CA 1
ATOM 2731 C C . PRO B 1 57 ? -3.406 -15.5 -20.359 1 98.69 57 PRO B C 1
ATOM 2733 O O . PRO B 1 57 ? -2.969 -16.641 -20.547 1 98.69 57 PRO B O 1
ATOM 2736 N N . THR B 1 58 ? -3.654 -15 -19.219 1 98.88 58 THR B N 1
ATOM 2737 C CA . THR B 1 58 ? -3.527 -15.812 -18 1 98.88 58 THR B CA 1
ATOM 2738 C C . THR B 1 58 ? -4.844 -16.516 -17.688 1 98.88 58 THR B C 1
ATOM 2740 O O . THR B 1 58 ? -5.887 -16.188 -18.266 1 98.88 58 THR B O 1
ATOM 2743 N N . TRP B 1 59 ? -4.805 -17.453 -16.75 1 98.88 59 TRP B N 1
ATOM 2744 C CA . TRP B 1 59 ? -5.902 -18.359 -16.438 1 98.88 59 TRP B CA 1
ATOM 2745 C C . TRP B 1 59 ? -7.172 -17.578 -16.109 1 98.88 59 TRP B C 1
ATOM 2747 O O . TRP B 1 59 ? -8.266 -17.969 -16.531 1 98.88 59 TRP B O 1
ATOM 2757 N N . LEU B 1 60 ? -7.062 -16.484 -15.352 1 98.88 60 LEU B N 1
ATOM 2758 C CA . LEU B 1 60 ? -8.25 -15.766 -14.914 1 98.88 60 LEU B CA 1
ATOM 2759 C C . LEU B 1 60 ? -8.922 -15.055 -16.094 1 98.88 60 LEU B C 1
ATOM 2761 O O . LEU B 1 60 ? -10.141 -14.875 -16.094 1 98.88 60 LEU B O 1
ATOM 2765 N N . GLU B 1 61 ? -8.109 -14.68 -17.062 1 98.62 61 GLU B N 1
ATOM 2766 C CA . GLU B 1 61 ? -8.688 -14.094 -18.281 1 98.62 61 GLU B CA 1
ATOM 2767 C C . GLU B 1 61 ? -9.516 -15.125 -19.031 1 98.62 61 GLU B C 1
ATOM 2769 O O . GLU B 1 61 ? -10.547 -14.781 -19.625 1 98.62 61 GLU B O 1
ATOM 2774 N N . TYR B 1 62 ? -9.117 -16.375 -19 1 98.25 62 TYR B N 1
ATOM 2775 C CA . TYR B 1 62 ? -9.922 -17.438 -19.609 1 98.25 62 TYR B CA 1
ATOM 2776 C C . TYR B 1 62 ? -11.188 -17.688 -18.797 1 98.25 62 TYR B C 1
ATOM 2778 O O . TYR B 1 62 ? -12.25 -17.938 -19.375 1 98.25 62 TYR B O 1
ATOM 2786 N N . VAL B 1 63 ? -11.086 -17.594 -17.5 1 98.12 63 VAL B N 1
ATOM 2787 C CA . VAL B 1 63 ? -12.281 -17.672 -16.672 1 98.12 63 VAL B CA 1
ATOM 2788 C C . VAL B 1 63 ? -13.258 -16.562 -17.062 1 98.12 63 VAL B C 1
ATOM 2790 O O . VAL B 1 63 ? -14.461 -16.797 -17.188 1 98.12 63 VAL B O 1
ATOM 2793 N N . ASN B 1 64 ? -12.688 -15.352 -17.188 1 96.81 64 ASN B N 1
ATOM 2794 C CA . ASN B 1 64 ? -13.508 -14.203 -17.578 1 96.81 64 ASN B CA 1
ATOM 2795 C C . ASN B 1 64 ? -14.227 -14.445 -18.906 1 96.81 64 ASN B C 1
ATOM 2797 O O . ASN B 1 64 ? -15.383 -14.062 -19.062 1 96.81 64 ASN B O 1
ATOM 2801 N N . MET B 1 65 ? -13.586 -15.07 -19.844 1 95.44 65 MET B N 1
ATOM 2802 C CA . MET B 1 65 ? -14.156 -15.383 -21.141 1 95.44 65 MET B CA 1
ATOM 2803 C C . MET B 1 65 ? -15.258 -16.438 -21.016 1 95.44 65 MET B C 1
ATOM 2805 O O . MET B 1 65 ? -16.234 -16.391 -21.75 1 95.44 65 MET B O 1
ATOM 2809 N N . ASN B 1 66 ? -15.094 -17.297 -20.109 1 93.44 66 ASN B N 1
ATOM 2810 C CA . ASN B 1 66 ? -15.977 -18.453 -20 1 93.44 66 ASN B CA 1
ATOM 2811 C C . ASN B 1 66 ? -17.156 -18.172 -19.078 1 93.44 66 ASN B C 1
ATOM 2813 O O . ASN B 1 66 ? -18.203 -18.812 -19.188 1 93.44 66 ASN B O 1
ATOM 2817 N N . LEU B 1 67 ? -16.906 -17.328 -18.094 1 90.62 67 LEU B N 1
ATOM 2818 C CA . LEU B 1 67 ? -17.922 -16.984 -17.109 1 90.62 67 LEU B CA 1
ATOM 2819 C C . LEU B 1 67 ? -18.562 -15.633 -17.453 1 90.62 67 LEU B C 1
ATOM 2821 O O . LEU B 1 67 ? -18.375 -14.656 -16.734 1 90.62 67 LEU B O 1
ATOM 2825 N N . THR B 1 68 ? -19.5 -15.625 -18.359 1 86.62 68 THR B N 1
ATOM 2826 C CA . THR B 1 68 ? -20.094 -14.383 -18.844 1 86.62 68 THR B CA 1
ATOM 2827 C C . THR B 1 68 ? -21.094 -13.828 -17.828 1 86.62 68 THR B C 1
ATOM 2829 O O . THR B 1 68 ? -21.781 -14.594 -17.141 1 86.62 68 THR B O 1
ATOM 2832 N N . GLY B 1 69 ? -21.188 -12.586 -17.625 1 86.38 69 GLY B N 1
ATOM 2833 C CA . GLY B 1 69 ? -22.188 -11.945 -16.781 1 86.38 69 GLY B CA 1
ATOM 2834 C C . GLY B 1 69 ? -21.656 -11.57 -15.414 1 86.38 69 GLY B C 1
ATOM 2835 O O . GLY B 1 69 ? -22.344 -10.922 -14.625 1 86.38 69 GLY B O 1
ATOM 2836 N N . ILE B 1 70 ? -20.516 -12.062 -15.094 1 91.62 70 ILE B N 1
ATOM 2837 C CA . ILE B 1 70 ? -19.891 -11.711 -13.82 1 91.62 70 ILE B CA 1
ATOM 2838 C C . ILE B 1 70 ? -18.656 -10.852 -14.062 1 91.62 70 ILE B C 1
ATOM 2840 O O . ILE B 1 70 ? -17.75 -11.25 -14.797 1 91.62 70 ILE B O 1
ATOM 2844 N N . GLU B 1 71 ? -18.672 -9.711 -13.484 1 95.06 71 GLU B N 1
ATOM 2845 C CA . GLU B 1 71 ? -17.5 -8.836 -13.57 1 95.06 71 GLU B CA 1
ATOM 2846 C C . GLU B 1 71 ? -16.328 -9.406 -12.781 1 95.06 71 GLU B C 1
ATOM 2848 O O . GLU B 1 71 ? -16.5 -9.883 -11.656 1 95.06 71 GLU B O 1
ATOM 2853 N N . ILE B 1 72 ? -15.211 -9.391 -13.422 1 97.44 72 ILE B N 1
ATOM 2854 C CA . ILE B 1 72 ? -14 -9.828 -12.734 1 97.44 72 ILE B CA 1
ATOM 2855 C C . ILE B 1 72 ? -13.039 -8.656 -12.586 1 97.44 72 ILE B C 1
ATOM 2857 O O . ILE B 1 72 ? -12.672 -8.008 -13.57 1 97.44 72 ILE B O 1
ATOM 2861 N N . ILE B 1 73 ? -12.672 -8.32 -11.344 1 98.12 73 ILE B N 1
ATOM 2862 C CA . ILE B 1 73 ? -11.656 -7.324 -11.023 1 98.12 73 ILE B CA 1
ATOM 2863 C C . ILE B 1 73 ? -10.336 -8.023 -10.688 1 98.12 73 ILE B C 1
ATOM 2865 O O . ILE B 1 73 ? -10.273 -8.82 -9.75 1 98.12 73 ILE B O 1
ATOM 2869 N N . ASN B 1 74 ? -9.359 -7.789 -11.516 1 98.69 74 ASN B N 1
ATOM 2870 C CA . ASN B 1 74 ? -8.055 -8.414 -11.352 1 98.69 74 ASN B CA 1
ATOM 2871 C C . ASN B 1 74 ? -7.055 -7.469 -10.688 1 98.69 74 ASN B C 1
ATOM 2873 O O . ASN B 1 74 ? -6.555 -6.539 -11.328 1 98.69 74 ASN B O 1
ATOM 2877 N N . ASN B 1 75 ? -6.707 -7.73 -9.406 1 98.5 75 ASN B N 1
ATOM 2878 C CA . ASN B 1 75 ? -5.73 -6.926 -8.68 1 98.5 75 ASN B CA 1
ATOM 2879 C C . ASN B 1 75 ? -4.383 -7.637 -8.586 1 98.5 75 ASN B C 1
ATOM 2881 O O . ASN B 1 75 ? -3.523 -7.242 -7.789 1 98.5 75 ASN B O 1
ATOM 2885 N N . GLY B 1 76 ? -4.215 -8.648 -9.375 1 98.62 76 GLY B N 1
ATOM 2886 C CA . GLY B 1 76 ? -2.971 -9.406 -9.32 1 98.62 76 GLY B CA 1
ATOM 2887 C C . GLY B 1 76 ? -1.786 -8.641 -9.883 1 98.62 76 GLY B C 1
ATOM 2888 O O . GLY B 1 76 ? -1.91 -7.953 -10.898 1 98.62 76 GLY B O 1
ATOM 2889 N N . HIS B 1 77 ? -0.669 -8.758 -9.164 1 98.62 77 HIS B N 1
ATOM 2890 C CA . HIS B 1 77 ? 0.598 -8.188 -9.602 1 98.62 77 HIS B CA 1
ATOM 2891 C C . HIS B 1 77 ? 1.698 -9.242 -9.633 1 98.62 77 HIS B C 1
ATOM 2893 O O . HIS B 1 77 ? 1.807 -10.062 -8.719 1 98.62 77 HIS B O 1
ATOM 2899 N N . GLY B 1 78 ? 2.463 -9.266 -10.719 1 98.12 78 GLY B N 1
ATOM 2900 C CA . GLY B 1 78 ? 3.611 -10.156 -10.773 1 98.12 78 GLY B CA 1
ATOM 2901 C C . GLY B 1 78 ? 4.641 -9.875 -9.695 1 98.12 78 GLY B C 1
ATOM 2902 O O . GLY B 1 78 ? 5.098 -8.734 -9.555 1 98.12 78 GLY B O 1
ATOM 2903 N N . GLY B 1 79 ? 5.082 -10.914 -8.961 1 98.12 79 GLY B N 1
ATOM 2904 C CA . GLY B 1 79 ? 6.047 -10.758 -7.879 1 98.12 79 GLY B CA 1
ATOM 2905 C C . GLY B 1 79 ? 5.398 -10.469 -6.539 1 98.12 79 GLY B C 1
ATOM 2906 O O . GLY B 1 79 ? 6.082 -10.414 -5.516 1 98.12 79 GLY B O 1
ATOM 2907 N N . ALA B 1 80 ? 4.066 -10.336 -6.492 1 98.88 80 ALA B N 1
ATOM 2908 C CA . ALA B 1 80 ? 3.383 -9.984 -5.25 1 98.88 80 ALA B CA 1
ATOM 2909 C C . ALA B 1 80 ? 3.621 -11.047 -4.176 1 98.88 80 ALA B C 1
ATOM 2911 O O . ALA B 1 80 ? 3.496 -12.242 -4.441 1 98.88 80 ALA B O 1
ATOM 2912 N N . THR B 1 81 ? 4.039 -10.641 -3.02 1 98.94 81 THR B N 1
ATOM 2913 C CA . THR B 1 81 ? 4.047 -11.453 -1.804 1 98.94 81 THR B CA 1
ATOM 2914 C C . THR B 1 81 ? 2.811 -11.164 -0.958 1 98.94 81 THR B C 1
ATOM 2916 O O . THR B 1 81 ? 1.871 -10.516 -1.421 1 98.94 81 THR B O 1
ATOM 2919 N N . THR B 1 82 ? 2.809 -11.727 0.25 1 98.94 82 THR B N 1
ATOM 2920 C CA . THR B 1 82 ? 1.604 -11.555 1.054 1 98.94 82 THR B CA 1
ATOM 2921 C C . THR B 1 82 ? 1.662 -10.25 1.845 1 98.94 82 THR B C 1
ATOM 2923 O O . THR B 1 82 ? 0.634 -9.75 2.309 1 98.94 82 THR B O 1
ATOM 2926 N N . ASN B 1 83 ? 2.844 -9.688 2.057 1 98.88 83 ASN B N 1
ATOM 2927 C CA . ASN B 1 83 ? 3.053 -8.5 2.883 1 98.88 83 ASN B CA 1
ATOM 2928 C C . ASN B 1 83 ? 4.391 -7.832 2.576 1 98.88 83 ASN B C 1
ATOM 2930 O O . ASN B 1 83 ? 5.441 -8.32 2.99 1 98.88 83 ASN B O 1
ATOM 2934 N N . ASN B 1 84 ? 4.375 -6.652 1.99 1 98.81 84 ASN B N 1
ATOM 2935 C CA . ASN B 1 84 ? 5.602 -5.961 1.602 1 98.81 84 ASN B CA 1
ATOM 2936 C C . ASN B 1 84 ? 6.457 -5.609 2.816 1 98.81 84 ASN B C 1
ATOM 2938 O O . ASN B 1 84 ? 7.668 -5.426 2.695 1 98.81 84 ASN B O 1
ATOM 2942 N N . ALA B 1 85 ? 5.836 -5.496 3.996 1 98.62 85 ALA B N 1
ATOM 2943 C CA . ALA B 1 85 ? 6.582 -5.129 5.195 1 98.62 85 ALA B CA 1
ATOM 2944 C C . ALA B 1 85 ? 7.562 -6.227 5.594 1 98.62 85 ALA B C 1
ATOM 2946 O O . ALA B 1 85 ? 8.445 -6.008 6.426 1 98.62 85 ALA B O 1
ATOM 2947 N N . GLN B 1 86 ? 7.391 -7.43 4.973 1 98.81 86 GLN B N 1
ATOM 2948 C CA . GLN B 1 86 ? 8.273 -8.547 5.305 1 98.81 86 GLN B CA 1
ATOM 2949 C C . GLN B 1 86 ? 9.156 -8.914 4.117 1 98.81 86 GLN B C 1
ATOM 2951 O O . GLN B 1 86 ? 10.359 -9.133 4.277 1 98.81 86 GLN B O 1
ATOM 2956 N N . VAL B 1 87 ? 8.547 -9.062 2.969 1 98.75 87 VAL B N 1
ATOM 2957 C CA . VAL B 1 87 ? 9.258 -9.414 1.743 1 98.75 87 VAL B CA 1
ATOM 2958 C C . VAL B 1 87 ? 8.555 -8.789 0.54 1 98.75 87 VAL B C 1
ATOM 2960 O O . VAL B 1 87 ? 7.32 -8.797 0.459 1 98.75 87 VAL B O 1
ATOM 2963 N N . TYR B 1 88 ? 9.312 -8.172 -0.356 1 98.62 88 TYR B N 1
ATOM 2964 C CA . TYR B 1 88 ? 8.68 -7.672 -1.569 1 98.62 88 TYR B CA 1
ATOM 2965 C C . TYR B 1 88 ? 9.609 -7.797 -2.768 1 98.62 88 TYR B C 1
ATOM 2967 O O . TYR B 1 88 ? 10.812 -8.023 -2.604 1 98.62 88 TYR B O 1
ATOM 2975 N N . SER B 1 89 ? 8.984 -7.805 -3.977 1 97.88 89 SER B N 1
ATOM 2976 C CA . SER B 1 89 ? 9.695 -7.684 -5.246 1 97.88 89 SER B CA 1
ATOM 2977 C C . SER B 1 89 ? 9.68 -6.25 -5.754 1 97.88 89 SER B C 1
ATOM 2979 O O . SER B 1 89 ? 8.82 -5.457 -5.371 1 97.88 89 SER B O 1
ATOM 2981 N N . SER B 1 90 ? 10.656 -5.977 -6.527 1 96.56 90 SER B N 1
ATOM 2982 C CA . SER B 1 90 ? 10.711 -4.691 -7.211 1 96.56 90 SER B CA 1
ATOM 2983 C C . SER B 1 90 ? 11.195 -4.848 -8.648 1 96.56 90 SER B C 1
ATOM 2985 O O . SER B 1 90 ? 12.117 -5.625 -8.914 1 96.56 90 SER B O 1
ATOM 2987 N N . PHE B 1 91 ? 10.492 -4.184 -9.57 1 96 91 PHE B N 1
ATOM 2988 C CA . PHE B 1 91 ? 10.875 -4.164 -10.977 1 96 91 PHE B CA 1
ATOM 2989 C C . PHE B 1 91 ? 11 -2.73 -11.484 1 96 91 PHE B C 1
ATOM 2991 O O . PHE B 1 91 ? 10.039 -1.959 -11.43 1 96 91 PHE B O 1
ATOM 2998 N N . ASN B 1 92 ? 12.164 -2.332 -12.055 1 95.81 92 ASN B N 1
ATOM 2999 C CA . ASN B 1 92 ? 12.383 -1.004 -12.617 1 95.81 92 ASN B CA 1
ATOM 3000 C C . ASN B 1 92 ? 11.906 0.093 -11.672 1 95.81 92 ASN B C 1
ATOM 3002 O O . ASN B 1 92 ? 11.133 0.964 -12.062 1 95.81 92 ASN B O 1
ATOM 3006 N N . GLU B 1 93 ? 12.281 0.07 -10.398 1 93.44 93 GLU B N 1
ATOM 3007 C CA . GLU B 1 93 ? 11.992 1.076 -9.383 1 93.44 93 GLU B CA 1
ATOM 3008 C C . GLU B 1 93 ? 10.508 1.114 -9.047 1 93.44 93 GLU B C 1
ATOM 3010 O O . GLU B 1 93 ? 9.961 2.176 -8.734 1 93.44 93 GLU B O 1
ATOM 3015 N N . TYR B 1 94 ? 9.891 -0.016 -9.25 1 97.06 94 TYR B N 1
ATOM 3016 C CA . TYR B 1 94 ? 8.5 -0.226 -8.859 1 97.06 94 TYR B CA 1
ATOM 3017 C C . TYR B 1 94 ? 8.391 -1.282 -7.766 1 97.06 94 TYR B C 1
ATOM 3019 O O . TYR B 1 94 ? 8.75 -2.443 -7.977 1 97.06 94 TYR B O 1
ATOM 3027 N N . ILE B 1 95 ? 7.992 -0.857 -6.582 1 98.06 95 ILE B N 1
ATOM 3028 C CA . ILE B 1 95 ? 7.723 -1.835 -5.535 1 98.06 95 ILE B CA 1
ATOM 3029 C C . ILE B 1 95 ? 6.402 -2.547 -5.816 1 98.06 95 ILE B C 1
ATOM 3031 O O . ILE B 1 95 ? 5.344 -1.919 -5.832 1 98.06 95 ILE B O 1
ATOM 3035 N N . VAL B 1 96 ? 6.496 -3.826 -6.027 1 98.56 96 VAL B N 1
ATOM 3036 C CA . VAL B 1 96 ? 5.312 -4.609 -6.359 1 98.56 96 VAL B CA 1
ATOM 3037 C C . VAL B 1 96 ? 4.398 -4.703 -5.141 1 98.56 96 VAL B C 1
ATOM 3039 O O . VAL B 1 96 ? 4.824 -5.133 -4.066 1 98.56 96 VAL B O 1
ATOM 3042 N N . PRO B 1 97 ? 3.117 -4.25 -5.285 1 98.62 97 PRO B N 1
ATOM 3043 C CA . PRO B 1 97 ? 2.221 -4.383 -4.137 1 98.62 97 PRO B CA 1
ATOM 3044 C C . PRO B 1 97 ? 1.906 -5.84 -3.799 1 98.62 97 PRO B C 1
ATOM 3046 O O . PRO B 1 97 ? 1.467 -6.598 -4.668 1 98.62 97 PRO B O 1
ATOM 3049 N N . GLY B 1 98 ? 2.189 -6.215 -2.559 1 98.81 98 GLY B N 1
ATOM 3050 C CA . GLY B 1 98 ? 1.748 -7.504 -2.051 1 98.81 98 GLY B CA 1
ATOM 3051 C C . GLY B 1 98 ? 0.257 -7.562 -1.779 1 98.81 98 GLY B C 1
ATOM 3052 O O . GLY B 1 98 ? -0.473 -6.617 -2.092 1 98.81 98 GLY B O 1
ATOM 3053 N N . LEU B 1 99 ? -0.171 -8.688 -1.241 1 98.94 99 LEU B N 1
ATOM 3054 C CA . LEU B 1 99 ? -1.584 -8.906 -0.958 1 98.94 99 LEU B CA 1
ATOM 3055 C C . LEU B 1 99 ? -2.15 -7.789 -0.093 1 98.94 99 LEU B C 1
ATOM 3057 O O . LEU B 1 99 ? -3.168 -7.184 -0.441 1 98.94 99 LEU B O 1
ATOM 3061 N N . LYS B 1 100 ? -1.519 -7.504 1.025 1 98.81 100 LYS B N 1
ATOM 3062 C CA . LYS B 1 100 ? -2.006 -6.445 1.905 1 98.81 100 LYS B CA 1
ATOM 3063 C C . LYS B 1 100 ? -2.025 -5.098 1.187 1 98.81 100 LYS B C 1
ATOM 3065 O O . LYS B 1 100 ? -2.996 -4.344 1.297 1 98.81 100 LYS B O 1
ATOM 3070 N N . GLU B 1 101 ? -0.938 -4.824 0.469 1 98.69 101 GLU B N 1
ATOM 3071 C CA . GLU B 1 101 ? -0.843 -3.555 -0.249 1 98.69 101 GLU B CA 1
ATOM 3072 C C . GLU B 1 101 ? -1.868 -3.482 -1.377 1 98.69 101 GLU B C 1
ATOM 3074 O O . GLU B 1 101 ? -2.441 -2.422 -1.634 1 98.69 101 GLU B O 1
ATOM 3079 N N . GLN B 1 102 ? -2.119 -4.609 -2.096 1 98.69 102 GLN B N 1
ATOM 3080 C CA . GLN B 1 102 ? -3.191 -4.637 -3.086 1 98.69 102 GLN B CA 1
ATOM 3081 C C . GLN B 1 102 ? -4.527 -4.242 -2.461 1 98.69 102 GLN B C 1
ATOM 3083 O O . GLN B 1 102 ? -5.27 -3.441 -3.031 1 98.69 102 GLN B O 1
ATOM 3088 N N . ILE B 1 103 ? -4.809 -4.758 -1.275 1 98.75 103 ILE B N 1
ATOM 3089 C CA . ILE B 1 103 ? -6.078 -4.527 -0.594 1 98.75 103 ILE B CA 1
ATOM 3090 C C . ILE B 1 103 ? -6.156 -3.074 -0.13 1 98.75 103 ILE B C 1
ATOM 3092 O O . ILE B 1 103 ? -7.195 -2.424 -0.277 1 98.75 103 ILE B O 1
ATOM 3096 N N . LEU B 1 104 ? -5.066 -2.545 0.369 1 98.5 104 LEU B N 1
ATOM 3097 C CA . LEU B 1 104 ? -5.094 -1.291 1.114 1 98.5 104 LEU B CA 1
ATOM 3098 C C . LEU B 1 104 ? -4.871 -0.102 0.187 1 98.5 104 LEU B C 1
ATOM 3100 O O . LEU B 1 104 ? -5.027 1.05 0.598 1 98.5 104 LEU B O 1
ATOM 3104 N N . THR B 1 105 ? -4.559 -0.366 -1.134 1 96.75 105 THR B N 1
ATOM 3105 C CA . THR B 1 105 ? -4.23 0.771 -1.986 1 96.75 105 THR B CA 1
ATOM 3106 C C . THR B 1 105 ? -5.035 0.725 -3.281 1 96.75 105 THR B C 1
ATOM 3108 O O . THR B 1 105 ? -4.922 1.621 -4.121 1 96.75 105 THR B O 1
ATOM 3111 N N . THR B 1 106 ? -5.883 -0.264 -3.5 1 95.88 106 THR B N 1
ATOM 3112 C CA . THR B 1 106 ? -6.703 -0.342 -4.703 1 95.88 106 THR B CA 1
ATOM 3113 C C . THR B 1 106 ? -8.188 -0.337 -4.348 1 95.88 106 THR B C 1
ATOM 3115 O O . THR B 1 106 ? -8.648 -1.164 -3.557 1 95.88 106 THR B O 1
ATOM 3118 N N . TYR B 1 107 ? -8.883 0.574 -4.922 1 94.06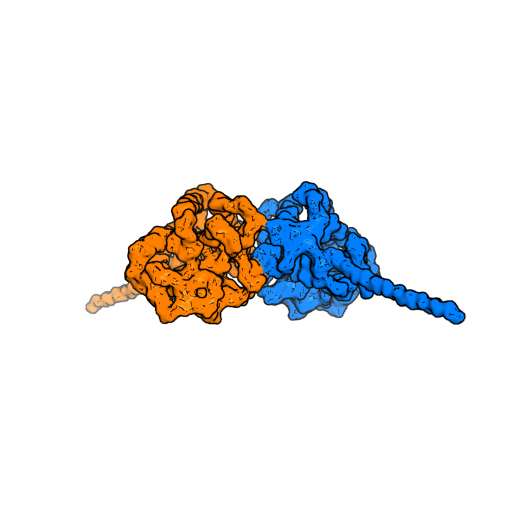 107 TYR B N 1
ATOM 3119 C CA . TYR B 1 107 ? -10.32 0.648 -4.711 1 94.06 107 TYR B CA 1
ATOM 3120 C C . TYR B 1 107 ? -11.055 -0.34 -5.605 1 94.06 107 TYR B C 1
ATOM 3122 O O . TYR B 1 107 ? -10.859 -0.347 -6.824 1 94.06 107 TYR B O 1
ATOM 3130 N N . VAL B 1 108 ? -11.914 -1.137 -4.977 1 96.62 108 VAL B N 1
ATOM 3131 C CA . VAL B 1 108 ? -12.617 -2.137 -5.773 1 96.62 108 VAL B CA 1
ATOM 3132 C C . VAL B 1 108 ? -14.117 -2.029 -5.531 1 96.62 108 VAL B C 1
ATOM 3134 O O . VAL B 1 108 ? -14.906 -2.754 -6.145 1 96.62 108 VAL B O 1
ATOM 3137 N N . ASN B 1 109 ? -14.57 -1.158 -4.688 1 95.06 109 ASN B N 1
ATOM 3138 C CA . ASN B 1 109 ? -15.969 -1.038 -4.301 1 95.06 109 ASN B CA 1
ATOM 3139 C C . ASN B 1 109 ? -16.562 -2.393 -3.938 1 95.06 109 ASN B C 1
ATOM 3141 O O . ASN B 1 109 ? -17.609 -2.785 -4.48 1 95.06 109 ASN B O 1
ATOM 3145 N N . GLY B 1 110 ? -15.898 -3.125 -3.025 1 97.31 110 GLY B N 1
ATOM 3146 C CA . GLY B 1 110 ? -16.312 -4.469 -2.643 1 97.31 110 GLY B CA 1
ATOM 3147 C C . GLY B 1 110 ? -17.531 -4.48 -1.729 1 97.31 110 GLY B C 1
ATOM 3148 O O . GLY B 1 110 ? -17.812 -3.486 -1.063 1 97.31 110 GLY B O 1
ATOM 3149 N N . THR B 1 111 ? -18.297 -5.594 -1.738 1 97.62 111 THR B N 1
ATOM 3150 C CA . THR B 1 111 ? -19.438 -5.805 -0.861 1 97.62 111 THR B CA 1
ATOM 3151 C C . THR B 1 111 ? -19.5 -7.25 -0.38 1 97.62 111 THR B C 1
ATOM 3153 O O . THR B 1 111 ? -18.688 -8.078 -0.797 1 97.62 111 THR B O 1
ATOM 3156 N N . ALA B 1 112 ? -20.453 -7.539 0.509 1 97.19 112 ALA B N 1
ATOM 3157 C CA . ALA B 1 112 ? -20.625 -8.891 1.042 1 97.19 112 ALA B CA 1
ATOM 3158 C C . ALA B 1 112 ? -21.141 -9.836 -0.032 1 97.19 112 ALA B C 1
ATOM 3160 O O . ALA B 1 112 ? -21.125 -11.055 0.142 1 97.19 112 ALA B O 1
ATOM 3161 N N . ASP B 1 113 ? -21.578 -9.328 -1.235 1 95.88 113 ASP B N 1
ATOM 3162 C CA . ASP B 1 113 ? -22.172 -10.133 -2.295 1 95.88 113 ASP B CA 1
ATOM 3163 C C . ASP B 1 113 ? -21.125 -10.5 -3.355 1 95.88 113 ASP B C 1
ATOM 3165 O O . ASP B 1 113 ? -21.453 -11.148 -4.352 1 95.88 113 ASP B O 1
ATOM 3169 N N . ASP B 1 114 ? -19.938 -10.117 -3.113 1 97.69 114 ASP B N 1
ATOM 3170 C CA . ASP B 1 114 ? -18.859 -10.43 -4.051 1 97.69 114 ASP B CA 1
ATOM 3171 C C . ASP B 1 114 ? -18.125 -11.711 -3.641 1 97.69 114 ASP B C 1
ATOM 3173 O O . ASP B 1 114 ? -18.188 -12.125 -2.482 1 97.69 114 ASP B O 1
ATOM 3177 N N . LEU B 1 115 ? -17.469 -12.344 -4.637 1 98.06 115 LEU B N 1
ATOM 3178 C CA . LEU B 1 115 ? -16.516 -13.414 -4.383 1 98.06 115 LEU B CA 1
ATOM 3179 C C . LEU B 1 115 ? -15.086 -12.883 -4.355 1 98.06 115 LEU B C 1
ATOM 3181 O O . LEU B 1 115 ? -14.625 -12.281 -5.328 1 98.06 115 LEU B O 1
ATOM 3185 N N . TYR B 1 116 ? -14.453 -13.031 -3.215 1 98.75 116 TYR B N 1
ATOM 3186 C CA . TYR B 1 116 ? -13.055 -12.625 -3.074 1 98.75 116 TYR B CA 1
ATOM 3187 C C . TYR B 1 116 ? -12.117 -13.797 -3.322 1 98.75 116 TYR B C 1
ATOM 3189 O O . TYR B 1 116 ? -12.117 -14.773 -2.566 1 98.75 116 TYR B O 1
ATOM 3197 N N . LEU B 1 117 ? -11.375 -13.711 -4.426 1 98.88 117 LEU B N 1
ATOM 3198 C CA . LEU B 1 117 ? -10.438 -14.742 -4.84 1 98.88 117 LEU B CA 1
ATOM 3199 C C . LEU B 1 117 ? -9.023 -14.422 -4.367 1 98.88 117 LEU B C 1
ATOM 3201 O O . LEU B 1 117 ? -8.5 -13.344 -4.668 1 98.88 117 LEU B O 1
ATOM 3205 N N . ILE B 1 118 ? -8.422 -15.297 -3.553 1 98.94 118 ILE B N 1
ATOM 3206 C CA . ILE B 1 118 ? -7.059 -15.141 -3.053 1 98.94 118 ILE B CA 1
ATOM 3207 C C . ILE B 1 118 ? -6.16 -16.219 -3.65 1 98.94 118 ILE B C 1
ATOM 3209 O O . ILE B 1 118 ? -6.336 -17.406 -3.373 1 98.94 118 ILE B O 1
ATOM 3213 N N . TYR B 1 119 ? -5.266 -15.867 -4.535 1 98.88 119 TYR B N 1
ATOM 3214 C CA . TYR B 1 119 ? -4.293 -16.75 -5.168 1 98.88 119 TYR B CA 1
ATOM 3215 C C . TYR B 1 119 ? -2.889 -16.156 -5.086 1 98.88 119 TYR B C 1
ATOM 3217 O O . TYR B 1 119 ? -2.426 -15.508 -6.023 1 98.88 119 TYR B O 1
ATOM 3225 N N . ILE B 1 120 ? -2.258 -16.391 -3.926 1 98.56 120 ILE B N 1
ATOM 3226 C CA . ILE B 1 120 ? -1 -15.75 -3.566 1 98.56 120 ILE B CA 1
ATOM 3227 C C . ILE B 1 120 ? -0.175 -16.688 -2.682 1 98.56 120 ILE B C 1
ATOM 3229 O O . ILE B 1 120 ? -0.647 -17.75 -2.283 1 98.56 120 ILE B O 1
ATOM 3233 N N . GLY B 1 121 ? 1.085 -16.391 -2.41 1 98.75 121 GLY B N 1
ATOM 3234 C CA . GLY B 1 121 ? 1.962 -17.172 -1.554 1 98.75 121 GLY B CA 1
ATOM 3235 C C . GLY B 1 121 ? 3.16 -17.75 -2.289 1 98.75 121 GLY B C 1
ATOM 3236 O O . GLY B 1 121 ? 4.18 -18.062 -1.672 1 98.75 121 GLY B O 1
ATOM 3237 N N . TYR B 1 122 ? 3.037 -17.922 -3.6 1 98.81 122 TYR B N 1
ATOM 3238 C CA . TYR B 1 122 ? 4.105 -18.484 -4.422 1 98.81 122 TYR B CA 1
ATOM 3239 C C . TYR B 1 122 ? 5.406 -17.719 -4.219 1 98.81 122 TYR B C 1
ATOM 3241 O O . TYR B 1 122 ? 6.441 -18.312 -3.912 1 98.81 122 TYR B O 1
ATOM 3249 N N . ASN B 1 123 ? 5.371 -16.422 -4.32 1 98.88 123 ASN B N 1
ATOM 3250 C CA . ASN B 1 123 ? 6.574 -15.609 -4.23 1 98.88 123 ASN B CA 1
ATOM 3251 C C . ASN B 1 123 ? 7.133 -15.578 -2.811 1 98.88 123 ASN B C 1
ATOM 3253 O O . ASN B 1 123 ? 8.344 -15.508 -2.615 1 98.88 123 ASN B O 1
ATOM 3257 N N . ASP B 1 124 ? 6.242 -15.656 -1.784 1 98.94 124 ASP B N 1
ATOM 3258 C CA . ASP B 1 124 ? 6.688 -15.75 -0.398 1 98.94 124 ASP B CA 1
ATOM 3259 C C . ASP B 1 124 ? 7.523 -17.016 -0.176 1 98.94 124 ASP B C 1
ATOM 3261 O O . ASP B 1 124 ? 8.617 -16.953 0.389 1 98.94 124 ASP B O 1
ATOM 3265 N N . LEU B 1 125 ? 6.957 -18.125 -0.623 1 98.94 125 LEU B N 1
ATOM 3266 C CA . LEU B 1 125 ? 7.66 -19.391 -0.448 1 98.94 125 LEU B CA 1
ATOM 3267 C C . LEU B 1 125 ? 8.938 -19.422 -1.274 1 98.94 125 LEU B C 1
ATOM 3269 O O . LEU B 1 125 ? 9.961 -19.953 -0.829 1 98.94 125 LEU B O 1
ATOM 3273 N N . ASN B 1 126 ? 8.898 -18.891 -2.486 1 98.75 126 ASN B N 1
ATOM 3274 C CA . ASN B 1 126 ? 10.117 -18.812 -3.285 1 98.75 126 ASN B CA 1
ATOM 3275 C C . ASN B 1 126 ? 11.172 -17.922 -2.623 1 98.75 126 ASN B C 1
ATOM 3277 O O . ASN B 1 126 ? 12.367 -18.172 -2.777 1 98.75 126 ASN B O 1
ATOM 3281 N N . ALA B 1 127 ? 10.758 -16.891 -1.888 1 98.69 127 ALA B N 1
ATOM 3282 C CA . ALA B 1 127 ? 11.695 -16.031 -1.168 1 98.69 127 ALA B CA 1
ATOM 3283 C C . ALA B 1 127 ? 12.438 -16.828 -0.09 1 98.69 127 ALA B C 1
ATOM 3285 O O . ALA B 1 127 ? 13.555 -16.484 0.284 1 98.69 127 ALA B O 1
ATOM 3286 N N . ILE B 1 128 ? 11.773 -17.859 0.458 1 98.69 128 ILE B N 1
ATOM 3287 C CA . ILE B 1 128 ? 12.438 -18.734 1.412 1 98.69 128 ILE B CA 1
ATOM 3288 C C . ILE B 1 128 ? 13.414 -19.656 0.677 1 98.69 128 ILE B C 1
ATOM 3290 O O . ILE B 1 128 ? 14.539 -19.875 1.142 1 98.69 128 ILE B O 1
ATOM 3294 N N . VAL B 1 129 ? 13.086 -20.172 -0.55 1 98.5 129 VAL B N 1
ATOM 3295 C CA . VAL B 1 129 ? 13.875 -21.125 -1.316 1 98.5 129 VAL B CA 1
ATOM 3296 C C . VAL B 1 129 ? 15.008 -20.391 -2.043 1 98.5 129 VAL B C 1
ATOM 3298 O O . VAL B 1 129 ? 16.141 -20.875 -2.07 1 98.5 129 VAL B O 1
ATOM 3301 N N . ASN B 1 130 ? 14.68 -19.25 -2.652 1 97.44 130 ASN B N 1
ATOM 3302 C CA . ASN B 1 130 ? 15.594 -18.406 -3.426 1 97.44 130 ASN B CA 1
ATOM 3303 C C . ASN B 1 130 ? 15.586 -16.969 -2.924 1 97.44 130 ASN B C 1
ATOM 3305 O O . ASN B 1 130 ? 15.18 -16.062 -3.646 1 97.44 130 ASN B O 1
ATOM 3309 N N . PRO B 1 131 ? 16.188 -16.688 -1.729 1 97.44 131 PRO B N 1
ATOM 3310 C CA . PRO B 1 131 ? 16.047 -15.391 -1.065 1 97.44 131 PRO B CA 1
ATOM 3311 C C . PRO B 1 131 ? 16.703 -14.258 -1.85 1 97.44 131 PRO B C 1
ATOM 3313 O O . PRO B 1 131 ? 16.266 -13.102 -1.752 1 97.44 131 PRO B O 1
ATOM 3316 N N . ASP B 1 132 ? 17.688 -14.516 -2.709 1 96.25 132 ASP B N 1
ATOM 3317 C CA . ASP B 1 132 ? 18.438 -13.477 -3.398 1 96.25 132 ASP B CA 1
ATOM 3318 C C . ASP B 1 132 ? 17.609 -12.82 -4.492 1 96.25 132 ASP B C 1
ATOM 3320 O O . ASP B 1 132 ? 17.984 -11.773 -5.023 1 96.25 132 ASP B O 1
ATOM 3324 N N . GLN B 1 133 ? 16.391 -13.391 -4.723 1 95.88 133 GLN B N 1
ATOM 3325 C CA . GLN B 1 133 ? 15.547 -12.898 -5.809 1 95.88 133 GLN B CA 1
ATOM 3326 C C . GLN B 1 133 ? 14.555 -11.859 -5.309 1 95.88 133 GLN B C 1
ATOM 3328 O O . GLN B 1 133 ? 13.836 -11.242 -6.102 1 95.88 133 GLN B O 1
ATOM 3333 N N . TYR B 1 134 ? 14.508 -11.602 -3.959 1 97.56 134 TYR B N 1
ATOM 3334 C CA . TYR B 1 134 ? 13.547 -10.719 -3.314 1 97.56 134 TYR B CA 1
ATOM 3335 C C . TYR B 1 134 ? 14.242 -9.773 -2.34 1 97.56 134 TYR B C 1
ATOM 3337 O O . TYR B 1 134 ? 15.406 -9.977 -1.998 1 97.56 134 TYR B O 1
ATOM 3345 N N . VAL B 1 135 ? 13.531 -8.695 -1.978 1 97.25 135 VAL B N 1
ATOM 3346 C CA . VAL B 1 135 ? 13.977 -7.855 -0.868 1 97.25 135 VAL B CA 1
ATOM 3347 C C . VAL B 1 135 ? 13.414 -8.391 0.445 1 97.25 135 VAL B C 1
ATOM 3349 O O . VAL B 1 135 ? 12.195 -8.367 0.663 1 97.25 135 VAL B O 1
ATOM 3352 N N . LEU B 1 136 ? 14.289 -8.914 1.238 1 98.06 136 LEU B N 1
ATOM 3353 C CA . LEU B 1 136 ? 13.891 -9.461 2.531 1 98.06 136 LEU B CA 1
ATOM 3354 C C . LEU B 1 136 ? 13.969 -8.391 3.617 1 98.06 136 LEU B C 1
ATOM 3356 O O . LEU B 1 136 ? 15.039 -8.133 4.164 1 98.06 136 LEU B O 1
ATOM 3360 N N . VAL B 1 137 ? 12.828 -7.805 3.992 1 97.75 137 VAL B N 1
ATOM 3361 C CA . VAL B 1 137 ? 12.742 -6.84 5.086 1 97.75 137 VAL B CA 1
ATOM 3362 C C . VAL B 1 137 ? 12.812 -7.57 6.426 1 97.75 137 VAL B C 1
ATOM 3364 O O . VAL B 1 137 ? 13.508 -7.129 7.344 1 97.75 137 VAL B O 1
ATOM 3367 N N . ASP B 1 138 ? 12.031 -8.641 6.535 1 96.06 138 ASP B N 1
ATOM 3368 C CA . ASP B 1 138 ? 12.094 -9.594 7.641 1 96.06 138 ASP B CA 1
ATOM 3369 C C . ASP B 1 138 ? 13.023 -10.758 7.312 1 96.06 138 ASP B C 1
ATOM 3371 O O . ASP B 1 138 ? 12.672 -11.625 6.508 1 96.06 138 ASP B O 1
ATOM 3375 N N . LYS B 1 139 ? 14.156 -10.898 8.008 1 94.44 139 LYS B N 1
ATOM 3376 C CA . LYS B 1 139 ? 15.164 -11.914 7.715 1 94.44 139 LYS B CA 1
ATOM 3377 C C . LYS B 1 139 ? 14.742 -13.273 8.25 1 94.44 139 LYS B C 1
ATOM 3379 O O . LYS B 1 139 ? 15.32 -14.297 7.891 1 94.44 139 LYS B O 1
ATOM 3384 N N . ASN B 1 140 ? 13.758 -13.266 9.148 1 96.44 140 ASN B N 1
ATOM 3385 C CA . ASN B 1 140 ? 13.195 -14.508 9.68 1 96.44 140 ASN B CA 1
ATOM 3386 C C . ASN B 1 140 ? 11.805 -14.781 9.109 1 96.44 140 ASN B C 1
ATOM 3388 O O . ASN B 1 140 ? 10.844 -14.945 9.867 1 96.44 140 ASN B O 1
ATOM 3392 N N . TYR B 1 141 ? 11.766 -14.945 7.805 1 97.38 141 TYR B N 1
ATOM 3393 C CA . TYR B 1 141 ? 10.516 -15.148 7.086 1 97.38 141 TYR B CA 1
ATOM 3394 C C . TYR B 1 141 ? 10.141 -16.625 7.051 1 97.38 141 TYR B C 1
ATOM 3396 O O . TYR B 1 141 ? 10.961 -17.469 6.703 1 97.38 141 TYR B O 1
ATOM 3404 N N . THR B 1 142 ? 8.922 -17.047 7.547 1 98.69 142 THR B N 1
ATOM 3405 C CA . THR B 1 142 ? 8.508 -18.438 7.684 1 98.69 142 THR B CA 1
ATOM 3406 C C . THR B 1 142 ? 7.129 -18.656 7.07 1 98.69 142 THR B C 1
ATOM 3408 O O . THR B 1 142 ? 6.402 -17.703 6.805 1 98.69 142 THR B O 1
ATOM 3411 N N . LYS B 1 143 ? 6.797 -19.938 6.828 1 98.81 143 LYS B N 1
ATOM 3412 C CA . LYS B 1 143 ? 5.484 -20.281 6.281 1 98.81 143 LYS B CA 1
ATOM 3413 C C . LYS B 1 143 ? 4.367 -19.859 7.238 1 98.81 143 LYS B C 1
ATOM 3415 O O . LYS B 1 143 ? 3.266 -19.531 6.805 1 98.81 143 LYS B O 1
ATOM 3420 N N . GLU B 1 144 ? 4.641 -19.875 8.594 1 98.88 144 GLU B N 1
ATOM 3421 C CA . GLU B 1 144 ? 3.639 -19.453 9.57 1 98.88 144 GLU B CA 1
ATOM 3422 C C . GLU B 1 144 ? 3.311 -17.969 9.43 1 98.88 144 GLU B C 1
ATOM 3424 O O . GLU B 1 144 ? 2.146 -17.578 9.516 1 98.88 144 GLU B O 1
ATOM 3429 N N . LYS B 1 145 ? 4.379 -17.141 9.172 1 98.81 145 LYS B N 1
ATOM 3430 C CA . LYS B 1 145 ? 4.164 -15.711 8.961 1 98.81 145 LYS B CA 1
ATOM 3431 C C . LYS B 1 145 ? 3.371 -15.453 7.688 1 98.81 145 LYS B C 1
ATOM 3433 O O . LYS B 1 145 ? 2.486 -14.594 7.66 1 98.81 145 LYS B O 1
ATOM 3438 N N . ILE B 1 146 ? 3.744 -16.188 6.652 1 98.94 146 ILE B N 1
ATOM 3439 C CA . ILE B 1 146 ? 3.051 -16.062 5.375 1 98.94 146 ILE B CA 1
ATOM 3440 C C . ILE B 1 146 ? 1.573 -16.406 5.559 1 98.94 146 ILE B C 1
ATOM 3442 O O . ILE B 1 146 ? 0.698 -15.664 5.102 1 98.94 146 ILE B O 1
ATOM 3446 N N . CYS B 1 147 ? 1.263 -17.5 6.234 1 98.94 147 CYS B N 1
ATOM 3447 C CA . CYS B 1 147 ? -0.112 -17.891 6.508 1 98.94 147 CYS B CA 1
ATOM 3448 C C . CYS B 1 147 ? -0.837 -16.828 7.32 1 98.94 147 CYS B C 1
ATOM 3450 O O . CYS B 1 147 ? -1.992 -16.5 7.039 1 98.94 147 CYS B O 1
ATOM 3452 N N . GLN B 1 148 ? -0.169 -16.312 8.32 1 98.88 148 GLN B N 1
ATOM 3453 C CA . GLN B 1 148 ? -0.777 -15.266 9.141 1 98.88 148 GLN B CA 1
ATOM 3454 C C . GLN B 1 148 ? -1.117 -14.031 8.312 1 98.88 148 GLN B C 1
ATOM 3456 O O . GLN B 1 148 ? -2.133 -13.375 8.547 1 98.88 148 GLN B O 1
ATOM 3461 N N . ASN B 1 149 ? -0.23 -13.695 7.371 1 98.94 149 ASN B N 1
ATOM 3462 C CA . ASN B 1 149 ? -0.525 -12.594 6.469 1 98.94 149 ASN B CA 1
ATOM 3463 C C . ASN B 1 149 ? -1.823 -12.828 5.699 1 98.94 149 ASN B C 1
ATOM 3465 O O . ASN B 1 149 ? -2.588 -11.891 5.469 1 98.94 149 ASN B O 1
ATOM 3469 N N . ILE B 1 150 ? -2.066 -14.047 5.223 1 98.94 150 ILE B N 1
ATOM 3470 C CA . ILE B 1 150 ? -3.309 -14.383 4.535 1 98.94 150 ILE B CA 1
ATOM 3471 C C . ILE B 1 150 ? -4.488 -14.203 5.484 1 98.94 150 ILE B C 1
ATOM 3473 O O . ILE B 1 150 ? -5.5 -13.602 5.125 1 98.94 150 ILE B O 1
ATOM 3477 N N . VAL B 1 151 ? -4.371 -14.703 6.703 1 98.88 151 VAL B N 1
ATOM 3478 C CA . VAL B 1 151 ? -5.418 -14.609 7.715 1 98.88 151 VAL B CA 1
ATOM 3479 C C . VAL B 1 151 ? -5.742 -13.141 7.98 1 98.88 151 VAL B C 1
ATOM 3481 O O . VAL B 1 151 ? -6.91 -12.742 7.969 1 98.88 151 VAL B O 1
ATOM 3484 N N . ASP B 1 152 ? -4.68 -12.336 8.195 1 98.75 152 ASP B N 1
ATOM 3485 C CA . ASP B 1 152 ? -4.848 -10.914 8.461 1 98.75 152 ASP B CA 1
ATOM 3486 C C . ASP B 1 152 ? -5.52 -10.211 7.281 1 98.75 152 ASP B C 1
ATOM 3488 O O . ASP B 1 152 ? -6.316 -9.289 7.469 1 98.75 152 ASP B O 1
ATOM 3492 N N . SER B 1 153 ? -5.164 -10.594 6.062 1 98.88 153 SER B N 1
ATOM 3493 C CA . SER B 1 153 ? -5.711 -9.961 4.867 1 98.88 153 SER B CA 1
ATOM 3494 C C . SER B 1 153 ? -7.195 -10.281 4.707 1 98.88 153 SER B C 1
ATOM 3496 O O . SER B 1 153 ? -7.973 -9.43 4.27 1 98.88 153 SER B O 1
ATOM 3498 N N . VAL B 1 154 ? -7.578 -11.484 5.031 1 98.81 154 VAL B N 1
ATOM 3499 C CA . VAL B 1 154 ? -8.992 -11.828 5.055 1 98.81 154 VAL B CA 1
ATOM 3500 C C . VAL B 1 154 ? -9.727 -10.945 6.062 1 98.81 154 VAL B C 1
ATOM 3502 O O . VAL B 1 154 ? -10.789 -10.406 5.766 1 98.81 154 VAL B O 1
ATOM 3505 N N . GLU B 1 155 ? -9.164 -10.781 7.266 1 98.5 155 GLU B N 1
ATOM 3506 C CA . GLU B 1 155 ? -9.75 -9.914 8.281 1 98.5 155 GLU B CA 1
ATOM 3507 C C . GLU B 1 155 ? -9.938 -8.492 7.75 1 98.5 155 GLU B C 1
ATOM 3509 O O . GLU B 1 155 ? -10.961 -7.855 8.008 1 98.5 155 GLU B O 1
ATOM 3514 N N . LEU B 1 156 ? -8.969 -7.984 7.051 1 98.5 156 LEU B N 1
ATOM 3515 C CA . LEU B 1 156 ? -9.047 -6.652 6.461 1 98.5 156 LEU B CA 1
ATOM 3516 C C . LEU B 1 156 ? -10.227 -6.547 5.508 1 98.5 156 LEU B C 1
ATOM 3518 O O . LEU B 1 156 ? -11 -5.582 5.57 1 98.5 156 LEU B O 1
ATOM 3522 N N . LEU B 1 157 ? -10.336 -7.52 4.613 1 98.75 157 LEU B N 1
ATOM 3523 C CA . LEU B 1 157 ? -11.414 -7.5 3.627 1 98.75 157 LEU B CA 1
ATOM 3524 C C . LEU B 1 157 ? -12.773 -7.586 4.305 1 98.75 157 LEU B C 1
ATOM 3526 O O . LEU B 1 157 ? -13.734 -6.953 3.855 1 98.75 157 LEU B O 1
ATOM 3530 N N . VAL B 1 158 ? -12.875 -8.422 5.379 1 98.44 158 VAL B N 1
ATOM 3531 C CA . VAL B 1 158 ? -14.109 -8.5 6.16 1 98.44 158 VAL B CA 1
ATOM 3532 C C . VAL B 1 158 ? -14.422 -7.129 6.766 1 98.44 158 VAL B C 1
ATOM 3534 O O . VAL B 1 158 ? -15.555 -6.648 6.668 1 98.44 158 VAL B O 1
ATOM 3537 N N . ASN B 1 159 ? -13.453 -6.453 7.316 1 97.25 159 ASN B N 1
ATOM 3538 C CA . ASN B 1 159 ? -13.656 -5.188 8.008 1 97.25 159 ASN B CA 1
ATOM 3539 C C . ASN B 1 159 ? -13.93 -4.051 7.027 1 97.25 159 ASN B C 1
ATOM 3541 O O . ASN B 1 159 ? -14.695 -3.135 7.332 1 97.25 159 ASN B O 1
ATOM 3545 N N . MET B 1 160 ? -13.336 -4.082 5.84 1 97.31 160 MET B N 1
ATOM 3546 C CA . MET B 1 160 ? -13.445 -2.998 4.863 1 97.31 160 MET B CA 1
ATOM 3547 C C . MET B 1 160 ? -14.742 -3.111 4.07 1 97.31 160 MET B C 1
ATOM 3549 O O . MET B 1 160 ? -15.383 -2.102 3.771 1 97.31 160 MET B O 1
ATOM 3553 N N . TYR B 1 161 ? -15.109 -4.438 3.729 1 97.25 161 TYR B N 1
ATOM 3554 C CA . TYR B 1 161 ? -16.141 -4.594 2.713 1 97.25 161 TYR B CA 1
ATOM 3555 C C . TYR B 1 161 ? -17.25 -5.52 3.203 1 97.25 161 TYR B C 1
ATOM 3557 O O . TYR B 1 161 ? -18.25 -5.734 2.502 1 97.25 161 TYR B O 1
ATOM 3565 N N . GLY B 1 162 ? -17.141 -6.059 4.438 1 97.56 162 GLY B N 1
ATOM 3566 C CA . GLY B 1 162 ? -18.062 -7.109 4.855 1 97.56 162 GLY B CA 1
ATOM 3567 C C . GLY B 1 162 ? -17.891 -8.391 4.059 1 97.56 162 GLY B C 1
ATOM 3568 O O . GLY B 1 162 ? -18.844 -9.156 3.91 1 97.56 162 GLY B O 1
ATOM 3569 N N . ALA B 1 163 ? -16.734 -8.641 3.492 1 98.31 163 ALA B N 1
ATOM 3570 C CA . ALA B 1 163 ? -16.469 -9.82 2.668 1 98.31 163 ALA B CA 1
ATOM 3571 C C . ALA B 1 163 ? -16.859 -11.102 3.393 1 98.31 163 ALA B C 1
ATOM 3573 O O . ALA B 1 163 ? -16.531 -11.281 4.566 1 98.31 163 ALA B O 1
ATOM 3574 N N . ASN B 1 164 ? -17.531 -11.938 2.648 1 97.31 164 ASN B N 1
ATOM 3575 C CA . ASN B 1 164 ? -18.078 -13.125 3.309 1 97.31 164 ASN B CA 1
ATOM 3576 C C . ASN B 1 164 ? -17.828 -14.383 2.484 1 97.31 164 ASN B C 1
ATOM 3578 O O . ASN B 1 164 ? -18 -15.5 2.986 1 97.31 164 ASN B O 1
ATOM 3582 N N . ASN B 1 165 ? -17.531 -14.297 1.223 1 97.62 165 ASN B N 1
ATOM 3583 C CA . ASN B 1 165 ? -17.25 -15.422 0.335 1 97.62 165 ASN B CA 1
ATOM 3584 C C . ASN B 1 165 ? -15.836 -15.359 -0.225 1 97.62 165 ASN B C 1
ATOM 3586 O O . ASN B 1 165 ? -15.5 -14.438 -0.967 1 97.62 165 ASN B O 1
ATOM 3590 N N . PHE B 1 166 ? -15.078 -16.375 0.157 1 98.75 166 PHE B N 1
ATOM 3591 C CA . PHE B 1 166 ? -13.688 -16.422 -0.281 1 98.75 166 PHE B CA 1
ATOM 3592 C C . PHE B 1 166 ? -13.398 -17.719 -1.046 1 98.75 166 PHE B C 1
ATOM 3594 O O . PHE B 1 166 ? -13.828 -18.797 -0.633 1 98.75 166 PHE B O 1
ATOM 3601 N N . LEU B 1 167 ? -12.844 -17.594 -2.209 1 98.75 167 LEU B N 1
ATOM 3602 C CA . LEU B 1 167 ? -12.195 -18.703 -2.908 1 98.75 167 LEU B CA 1
ATOM 3603 C C . LEU B 1 167 ? -10.68 -18.594 -2.791 1 98.75 167 LEU B C 1
ATOM 3605 O O . LEU B 1 167 ? -10.07 -17.672 -3.324 1 98.75 167 LEU B O 1
ATOM 3609 N N . VAL B 1 168 ? -10.086 -19.547 -2.049 1 98.88 168 VAL B N 1
ATOM 3610 C CA . VAL B 1 168 ? -8.648 -19.547 -1.797 1 98.88 168 VAL B CA 1
ATOM 3611 C C . VAL B 1 168 ? -7.984 -20.641 -2.615 1 98.88 168 VAL B C 1
ATOM 3613 O O . VAL B 1 168 ? -8.438 -21.797 -2.611 1 98.88 168 VAL B O 1
ATOM 3616 N N . MET B 1 169 ? -6.977 -20.312 -3.336 1 98.88 169 MET B N 1
ATOM 3617 C CA . MET B 1 169 ? -6.285 -21.281 -4.191 1 98.88 169 MET B CA 1
ATOM 3618 C C . MET B 1 169 ? -4.926 -21.641 -3.611 1 98.88 169 MET B C 1
ATOM 3620 O O . MET B 1 169 ? -4.289 -20.828 -2.941 1 98.88 169 MET B O 1
ATOM 3624 N N . SER B 1 170 ? -4.473 -22.828 -3.873 1 98.81 170 SER B N 1
ATOM 3625 C CA . SER B 1 170 ? -3.203 -23.328 -3.361 1 98.81 170 SER B CA 1
ATOM 3626 C C . SER B 1 170 ? -2.025 -22.766 -4.145 1 98.81 170 SER B C 1
ATOM 3628 O O . SER B 1 170 ? -2.189 -22.328 -5.285 1 98.81 170 SER B O 1
ATOM 3630 N N . VAL B 1 171 ? -0.886 -22.766 -3.451 1 98.88 171 VAL B N 1
ATOM 3631 C CA . VAL B 1 171 ? 0.357 -22.5 -4.168 1 98.88 171 VAL B CA 1
ATOM 3632 C C . VAL B 1 171 ? 0.686 -23.688 -5.082 1 98.88 171 VAL B C 1
ATOM 3634 O O . VAL B 1 171 ? 0.624 -24.844 -4.656 1 98.88 171 VAL B O 1
ATOM 3637 N N . PRO B 1 172 ? 0.976 -23.406 -6.367 1 98.75 172 PRO B N 1
ATOM 3638 C CA . PRO B 1 172 ? 1.333 -24.5 -7.281 1 98.75 172 PRO B CA 1
ATOM 3639 C C . PRO B 1 172 ? 2.605 -25.234 -6.859 1 98.75 172 PRO B C 1
ATOM 3641 O O . PRO B 1 172 ? 3.371 -24.719 -6.035 1 98.75 172 PRO B O 1
ATOM 3644 N N . PRO B 1 173 ? 2.83 -26.438 -7.414 1 98.75 173 PRO B N 1
ATOM 3645 C CA . PRO B 1 173 ? 4.02 -27.219 -7.07 1 98.75 173 PRO B CA 1
ATOM 3646 C C . PRO B 1 173 ? 5.285 -26.703 -7.746 1 98.75 173 PRO B C 1
ATOM 3648 O O . PRO B 1 173 ? 5.918 -27.422 -8.516 1 98.75 173 PRO B O 1
ATOM 3651 N N . PHE B 1 174 ? 5.715 -25.516 -7.332 1 98.44 174 PHE B N 1
ATOM 3652 C CA . PHE B 1 174 ? 6.809 -24.891 -8.062 1 98.44 174 PHE B CA 1
ATOM 3653 C C . PHE B 1 174 ? 8.141 -25.547 -7.719 1 98.44 174 PHE B C 1
ATOM 3655 O O . PHE B 1 174 ? 9.156 -25.266 -8.352 1 98.44 174 PHE B O 1
ATOM 3662 N N . ASP B 1 175 ? 8.156 -26.516 -6.707 1 98.5 175 ASP B N 1
ATOM 3663 C CA . ASP B 1 175 ? 9.32 -27.375 -6.523 1 98.5 175 ASP B CA 1
ATOM 3664 C C . ASP B 1 175 ? 9.703 -28.062 -7.832 1 98.5 175 ASP B C 1
ATOM 3666 O O . ASP B 1 175 ? 10.852 -28.453 -8.023 1 98.5 175 ASP B O 1
ATOM 3670 N N . GLN B 1 176 ? 8.75 -28.172 -8.734 1 97.75 176 GLN B N 1
ATOM 3671 C CA . GLN B 1 176 ? 8.969 -28.859 -10.008 1 97.75 176 GLN B CA 1
ATOM 3672 C C . GLN B 1 176 ? 9.219 -27.844 -11.125 1 97.75 176 GLN B C 1
ATOM 3674 O O . GLN B 1 176 ? 9.359 -28.234 -12.289 1 97.75 176 GLN B O 1
ATOM 3679 N N . TRP B 1 177 ? 9.234 -26.516 -10.805 1 97.38 177 TRP B N 1
ATOM 3680 C CA . TRP B 1 177 ? 9.531 -25.484 -11.797 1 97.38 177 TRP B CA 1
ATOM 3681 C C . TRP B 1 177 ? 11.039 -25.359 -12.016 1 97.38 177 TRP B C 1
ATOM 3683 O O . TRP B 1 177 ? 11.828 -25.656 -11.117 1 97.38 177 TRP B O 1
ATOM 3693 N N . PRO B 1 178 ? 11.461 -24.922 -13.227 1 96.5 178 PRO B N 1
ATOM 3694 C CA . PRO B 1 178 ? 12.883 -24.781 -13.562 1 96.5 178 PRO B CA 1
ATOM 3695 C C . PRO B 1 178 ? 13.625 -23.844 -12.617 1 96.5 178 PRO B C 1
ATOM 3697 O O . PRO B 1 178 ? 14.852 -23.938 -12.484 1 96.5 178 PRO B O 1
ATOM 3700 N N . VAL B 1 179 ? 12.984 -22.969 -11.883 1 94.19 179 VAL B N 1
ATOM 3701 C CA . VAL B 1 179 ? 13.609 -21.969 -11.023 1 94.19 179 VAL B CA 1
ATOM 3702 C C . VAL B 1 179 ? 14.211 -22.656 -9.789 1 94.19 179 VAL B C 1
ATOM 3704 O O . VAL B 1 179 ? 15.125 -22.109 -9.164 1 94.19 179 VAL B O 1
ATOM 3707 N N . VAL B 1 180 ? 13.711 -23.797 -9.383 1 97.56 180 VAL B N 1
ATOM 3708 C CA . VAL B 1 180 ? 14.172 -24.469 -8.172 1 97.56 180 VAL B CA 1
ATOM 3709 C C . VAL B 1 180 ? 15.305 -25.438 -8.516 1 97.56 180 VAL B C 1
ATOM 3711 O O . VAL B 1 180 ? 15.156 -26.297 -9.391 1 97.56 180 VAL B O 1
ATOM 3714 N N . LYS B 1 181 ? 16.422 -25.266 -7.895 1 96.94 181 LYS B N 1
ATOM 3715 C CA . LYS B 1 181 ? 17.578 -26.156 -8.094 1 96.94 181 LYS B CA 1
ATOM 3716 C C . LYS B 1 181 ? 17.266 -27.578 -7.637 1 96.94 181 LYS B C 1
ATOM 3718 O O . LYS B 1 181 ? 16.5 -27.766 -6.688 1 96.94 181 LYS B O 1
ATOM 3723 N N . ASP B 1 182 ? 17.906 -28.516 -8.273 1 96.94 182 ASP B N 1
ATOM 3724 C CA . ASP B 1 182 ? 17.641 -29.922 -7.984 1 96.94 182 ASP B CA 1
ATOM 3725 C C . ASP B 1 182 ? 17.828 -30.219 -6.5 1 96.94 182 ASP B C 1
ATOM 3727 O O . ASP B 1 182 ? 17.031 -30.938 -5.906 1 96.94 182 ASP B O 1
ATOM 3731 N N . GLU B 1 183 ? 18.828 -29.656 -5.891 1 97.94 183 GLU B N 1
ATOM 3732 C CA . GLU B 1 183 ? 19.156 -29.953 -4.5 1 97.94 183 GLU B CA 1
ATOM 3733 C C . GLU B 1 183 ? 18.109 -29.375 -3.551 1 97.94 183 GLU B C 1
ATOM 3735 O O . GLU B 1 183 ? 18.047 -29.781 -2.387 1 97.94 183 GLU B O 1
ATOM 3740 N N . ASP B 1 184 ? 17.25 -28.453 -4.086 1 98.38 184 ASP B N 1
ATOM 3741 C CA . ASP B 1 184 ? 16.281 -27.781 -3.229 1 98.38 184 ASP B CA 1
ATOM 3742 C C . ASP B 1 184 ? 14.875 -28.328 -3.441 1 98.38 184 ASP B C 1
ATOM 3744 O O . ASP B 1 184 ? 13.953 -28 -2.701 1 98.38 184 ASP B O 1
ATOM 3748 N N . LYS B 1 185 ? 14.625 -29.188 -4.402 1 98.38 185 LYS B N 1
ATOM 3749 C CA . LYS B 1 185 ? 13.297 -29.594 -4.84 1 98.38 185 LYS B CA 1
ATOM 3750 C C . LYS B 1 185 ? 12.547 -30.312 -3.719 1 98.38 185 LYS B C 1
ATOM 3752 O O . LYS B 1 185 ? 11.359 -30.062 -3.504 1 98.38 185 LYS B O 1
ATOM 3757 N N . GLN B 1 186 ? 13.234 -31.188 -2.984 1 98.44 186 GLN B N 1
ATOM 3758 C CA . GLN B 1 186 ? 12.57 -31.938 -1.924 1 98.44 186 GLN B CA 1
ATOM 3759 C C . GLN B 1 186 ? 12.125 -31.016 -0.794 1 98.44 186 GLN B C 1
ATOM 3761 O O . GLN B 1 186 ? 10.992 -31.109 -0.316 1 98.44 186 GLN B O 1
ATOM 3766 N N . SER B 1 187 ? 13.047 -30.156 -0.33 1 98.62 187 SER B N 1
ATOM 3767 C CA . SER B 1 187 ? 12.703 -29.219 0.735 1 98.62 187 SER B CA 1
ATOM 3768 C C . SER B 1 187 ? 11.633 -28.234 0.285 1 98.62 187 SER B C 1
ATOM 3770 O O . SER B 1 187 ? 10.75 -27.859 1.067 1 98.62 187 SER B O 1
ATOM 3772 N N . ALA B 1 188 ? 11.695 -27.797 -0.954 1 98.81 188 ALA B N 1
ATOM 3773 C CA . ALA B 1 188 ? 10.672 -26.906 -1.501 1 98.81 188 ALA B CA 1
ATOM 3774 C C . ALA B 1 188 ? 9.312 -27.594 -1.528 1 98.81 188 ALA B C 1
ATOM 3776 O O . ALA B 1 188 ? 8.297 -26.984 -1.183 1 98.81 188 ALA B O 1
ATOM 3777 N N . LYS B 1 189 ? 9.258 -28.812 -1.942 1 98.81 189 LYS B N 1
ATOM 3778 C CA . LYS B 1 189 ? 8 -29.562 -1.965 1 98.81 189 LYS B CA 1
ATOM 3779 C C . LYS B 1 189 ? 7.375 -29.625 -0.575 1 98.81 189 LYS B C 1
ATOM 3781 O O . LYS B 1 189 ? 6.176 -29.391 -0.417 1 98.81 189 LYS B O 1
ATOM 3786 N N . LYS B 1 190 ? 8.195 -29.984 0.389 1 98.88 190 LYS B N 1
ATOM 3787 C CA . LYS B 1 190 ? 7.699 -30.062 1.76 1 98.88 190 LYS B CA 1
ATOM 3788 C C . LYS B 1 190 ? 7.172 -28.719 2.232 1 98.88 190 LYS B C 1
ATOM 3790 O O . LYS B 1 190 ? 6.117 -28.641 2.869 1 98.88 190 LYS B O 1
ATOM 3795 N N . LEU B 1 191 ? 7.926 -27.656 1.953 1 98.88 191 LEU B N 1
ATOM 3796 C CA . LEU B 1 191 ? 7.531 -26.297 2.32 1 98.88 191 LEU B CA 1
ATOM 3797 C C . LEU B 1 191 ? 6.176 -25.938 1.711 1 98.88 191 LEU B C 1
ATOM 3799 O O . LEU B 1 191 ? 5.293 -25.438 2.404 1 98.88 191 LEU B O 1
ATOM 3803 N N . ILE B 1 192 ? 5.996 -26.25 0.453 1 98.94 192 ILE B N 1
ATOM 3804 C CA . ILE B 1 192 ? 4.77 -25.953 -0.277 1 98.94 192 ILE B CA 1
ATOM 3805 C C . ILE B 1 192 ? 3.605 -26.734 0.322 1 98.94 192 ILE B C 1
ATOM 3807 O O . ILE B 1 192 ? 2.549 -26.172 0.606 1 98.94 192 ILE B O 1
ATOM 3811 N N . ASP B 1 193 ? 3.828 -28.031 0.537 1 98.88 193 ASP B N 1
ATOM 3812 C CA . ASP B 1 193 ? 2.779 -28.891 1.08 1 98.88 193 ASP B CA 1
ATOM 3813 C C . ASP B 1 193 ? 2.355 -28.422 2.473 1 98.88 193 ASP B C 1
ATOM 3815 O O . ASP B 1 193 ? 1.162 -28.344 2.766 1 98.88 193 ASP B O 1
ATOM 3819 N N . ASP B 1 194 ? 3.352 -28.172 3.314 1 98.88 194 ASP B N 1
ATOM 3820 C CA . ASP B 1 194 ? 3.076 -27.719 4.676 1 98.88 194 ASP B CA 1
ATOM 3821 C C . ASP B 1 194 ? 2.322 -26.391 4.676 1 98.88 194 ASP B C 1
ATOM 3823 O O . ASP B 1 194 ? 1.388 -26.203 5.457 1 98.88 194 ASP B O 1
ATOM 3827 N N . TYR B 1 195 ? 2.754 -25.484 3.848 1 98.88 195 TYR B N 1
ATOM 3828 C CA . TYR B 1 195 ? 2.105 -24.188 3.771 1 98.88 195 TYR B CA 1
ATOM 3829 C C . TYR B 1 195 ? 0.656 -24.328 3.32 1 98.88 195 TYR B C 1
ATOM 3831 O O . TYR B 1 195 ? -0.247 -23.75 3.926 1 98.88 195 TYR B O 1
ATOM 3839 N N . ASN B 1 196 ? 0.436 -25 2.223 1 98.94 196 ASN B N 1
ATOM 3840 C CA . ASN B 1 196 ? -0.918 -25.172 1.704 1 98.94 196 ASN B CA 1
ATOM 3841 C C . ASN B 1 196 ? -1.848 -25.781 2.748 1 98.94 196 ASN B C 1
ATOM 3843 O O . ASN B 1 196 ? -2.977 -25.328 2.926 1 98.94 196 ASN B O 1
ATOM 3847 N N . ALA B 1 197 ? -1.36 -26.781 3.445 1 98.88 197 ALA B N 1
ATOM 3848 C CA . ALA B 1 197 ? -2.154 -27.406 4.496 1 98.88 197 ALA B CA 1
ATOM 3849 C C . ALA B 1 197 ? -2.453 -26.422 5.625 1 98.88 197 ALA B C 1
ATOM 3851 O O . ALA B 1 197 ? -3.562 -26.406 6.164 1 98.88 197 ALA B O 1
ATOM 3852 N N . LEU B 1 198 ? -1.444 -25.641 5.973 1 98.88 198 LEU B N 1
ATOM 3853 C CA . LEU B 1 198 ? -1.576 -24.672 7.047 1 98.88 198 LEU B CA 1
ATOM 3854 C C . LEU B 1 198 ? -2.652 -23.641 6.715 1 98.88 198 LEU B C 1
ATOM 3856 O O . LEU B 1 198 ? -3.475 -23.297 7.566 1 98.88 198 LEU B O 1
ATOM 3860 N N . VAL B 1 199 ? -2.658 -23.109 5.504 1 98.88 199 VAL B N 1
ATOM 3861 C CA . VAL B 1 199 ? -3.623 -22.094 5.086 1 98.88 199 VAL B CA 1
ATOM 3862 C C . VAL B 1 199 ? -5.035 -22.672 5.152 1 98.88 199 VAL B C 1
ATOM 3864 O O . VAL B 1 199 ? -5.949 -22.031 5.68 1 98.88 199 VAL B O 1
ATOM 3867 N N . VAL B 1 200 ? -5.258 -23.891 4.641 1 98.75 200 VAL B N 1
ATOM 3868 C CA . VAL B 1 200 ? -6.566 -24.547 4.617 1 98.75 200 VAL B CA 1
ATOM 3869 C C . VAL B 1 200 ? -7.078 -24.734 6.043 1 98.75 200 VAL B C 1
ATOM 3871 O O . VAL B 1 200 ? -8.273 -24.594 6.301 1 98.75 200 VAL B O 1
ATOM 3874 N N . SER B 1 201 ? -6.188 -25 6.945 1 98.69 201 SER B N 1
ATOM 3875 C CA . SER B 1 201 ? -6.574 -25.25 8.328 1 98.69 201 SER B CA 1
ATOM 3876 C C . SER B 1 201 ? -6.832 -23.953 9.078 1 98.69 201 SER B C 1
ATOM 3878 O O . SER B 1 201 ? -7.793 -23.844 9.844 1 98.69 201 SER B O 1
ATOM 3880 N N . GLU B 1 202 ? -6.012 -22.922 8.906 1 98.81 202 GLU B N 1
ATOM 3881 C CA . GLU B 1 202 ? -5.992 -21.734 9.766 1 98.81 202 GLU B CA 1
ATOM 3882 C C . GLU B 1 202 ? -7.074 -20.734 9.367 1 98.81 202 GLU B C 1
ATOM 3884 O O . GLU B 1 202 ? -7.617 -20.031 10.211 1 98.81 202 GLU B O 1
ATOM 3889 N N . LEU B 1 203 ? -7.453 -20.672 8.102 1 98.75 203 LEU B N 1
ATOM 3890 C CA . LEU B 1 203 ? -8.391 -19.656 7.648 1 98.75 203 LEU B CA 1
ATOM 3891 C C . LEU B 1 203 ? -9.758 -19.844 8.297 1 98.75 203 LEU B C 1
ATOM 3893 O O . LEU B 1 203 ? -10.266 -18.953 8.969 1 98.75 203 LEU B O 1
ATOM 3897 N N . PRO B 1 204 ? -10.391 -21.078 8.203 1 98.5 204 PRO B N 1
ATOM 3898 C CA . PRO B 1 204 ? -11.688 -21.234 8.859 1 98.5 204 PRO B CA 1
ATOM 3899 C C . PRO B 1 204 ? -11.602 -21.109 10.383 1 98.5 204 PRO B C 1
ATOM 3901 O O . PRO B 1 204 ? -12.547 -20.641 11.023 1 98.5 204 PRO B O 1
ATOM 3904 N N . LYS B 1 205 ? -10.461 -21.531 10.953 1 98.56 205 LYS B N 1
ATOM 3905 C CA . LYS B 1 205 ? -10.273 -21.438 12.398 1 98.56 205 LYS B CA 1
ATOM 3906 C C . LYS B 1 205 ? -10.297 -19.984 12.859 1 98.56 205 LYS B C 1
ATOM 3908 O O . LYS B 1 205 ? -10.859 -19.672 13.914 1 98.56 205 LYS B O 1
ATOM 3913 N N . ASN B 1 206 ? -9.695 -19.109 12.117 1 98.62 206 ASN B N 1
ATOM 3914 C CA . ASN B 1 206 ? -9.562 -17.719 12.516 1 98.62 206 ASN B CA 1
ATOM 3915 C C . ASN B 1 206 ? -10.758 -16.891 12.062 1 98.62 206 ASN B C 1
ATOM 3917 O O . ASN B 1 206 ? -10.969 -15.781 12.555 1 98.62 206 ASN B O 1
ATOM 3921 N N . HIS B 1 207 ? -11.484 -17.375 11.102 1 98.31 207 HIS B N 1
ATOM 3922 C CA . HIS B 1 207 ? -12.664 -16.688 10.594 1 98.31 207 HIS B CA 1
ATOM 3923 C C . HIS B 1 207 ? -13.828 -17.656 10.422 1 98.31 207 HIS B C 1
ATOM 3925 O O . HIS B 1 207 ? -14.273 -17.906 9.297 1 98.31 207 HIS B O 1
ATOM 3931 N N . PRO B 1 208 ? -14.414 -18.078 11.516 1 97.62 208 PRO B N 1
ATOM 3932 C CA . PRO B 1 208 ? -15.414 -19.141 11.461 1 97.62 208 PRO B CA 1
ATOM 3933 C C . PRO B 1 208 ? -16.719 -18.703 10.805 1 97.62 208 PRO B C 1
ATOM 3935 O O . PRO B 1 208 ? -17.516 -19.531 10.367 1 97.62 208 PRO B O 1
ATOM 3938 N N . SER B 1 209 ? -17 -17.406 10.68 1 97.19 209 SER B N 1
ATOM 3939 C CA . SER B 1 209 ? -18.266 -16.922 10.148 1 97.19 209 SER B CA 1
ATOM 3940 C C . SER B 1 209 ? -18.172 -16.688 8.641 1 97.19 209 SER B C 1
ATOM 3942 O O . SER B 1 209 ? -19.172 -16.391 7.992 1 97.19 209 SER B O 1
ATOM 3944 N N . VAL B 1 210 ? -16.969 -16.734 8.117 1 97.94 210 VAL B N 1
ATOM 3945 C CA . VAL B 1 210 ? -16.703 -16.484 6.699 1 97.94 210 VAL B CA 1
ATOM 3946 C C . VAL B 1 210 ? -16.844 -17.797 5.918 1 97.94 210 VAL B C 1
ATOM 3948 O O . VAL B 1 210 ? -16.484 -18.875 6.426 1 97.94 210 VAL B O 1
ATOM 3951 N N . ASN B 1 211 ? -17.422 -17.75 4.742 1 97.38 211 ASN B N 1
ATOM 3952 C CA . ASN B 1 211 ? -17.516 -18.906 3.859 1 97.38 211 ASN B CA 1
ATOM 3953 C C . ASN B 1 211 ? -16.25 -19.062 3.008 1 97.38 211 ASN B C 1
ATOM 3955 O O . ASN B 1 211 ? -15.984 -18.25 2.133 1 97.38 211 ASN B O 1
ATOM 3959 N N . PHE B 1 212 ? -15.578 -20.141 3.285 1 98.25 212 PHE B N 1
ATOM 3960 C CA . PHE B 1 212 ? -14.383 -20.422 2.5 1 98.25 212 PHE B CA 1
ATOM 3961 C C . PHE B 1 212 ? -14.617 -21.609 1.571 1 98.25 212 PHE B C 1
ATOM 3963 O O . PHE B 1 212 ? -15.234 -22.594 1.968 1 98.25 212 PHE B O 1
ATOM 3970 N N . GLN B 1 213 ? -14.227 -21.484 0.34 1 98.06 213 GLN B N 1
ATOM 3971 C CA . GLN B 1 213 ? -13.953 -22.609 -0.558 1 98.06 213 GLN B CA 1
ATOM 3972 C C . GLN B 1 213 ? -12.484 -22.625 -0.985 1 98.06 213 GLN B C 1
ATOM 3974 O O . GLN B 1 213 ? -11.836 -21.578 -1.032 1 98.06 213 GLN B O 1
ATOM 3979 N N . PHE B 1 214 ? -12 -23.859 -1.177 1 98.44 214 PHE B N 1
ATOM 3980 C CA . PHE B 1 214 ? -10.594 -24.016 -1.529 1 98.44 214 PHE B CA 1
ATOM 3981 C C . PHE B 1 214 ? -10.453 -24.719 -2.871 1 98.44 214 PHE B C 1
ATOM 3983 O O . PHE B 1 214 ? -11.133 -25.719 -3.131 1 98.44 214 PHE B O 1
ATOM 3990 N N . LEU B 1 215 ? -9.758 -24.156 -3.75 1 98.12 215 LEU B N 1
ATOM 3991 C CA . LEU B 1 215 ? -9.43 -24.75 -5.035 1 98.12 215 LEU B CA 1
ATOM 3992 C C . LEU B 1 215 ? -7.992 -25.266 -5.039 1 98.12 215 LEU B C 1
ATOM 3994 O O . LEU B 1 215 ? -7.047 -24.484 -4.898 1 98.12 215 LEU B O 1
ATOM 3998 N N . ASP B 1 216 ? -7.781 -26.531 -5.238 1 98.19 216 ASP B N 1
ATOM 3999 C CA . ASP B 1 216 ? -6.465 -27.156 -5.156 1 98.19 216 ASP B CA 1
ATOM 4000 C C . ASP B 1 216 ? -5.797 -27.203 -6.527 1 98.19 216 ASP B C 1
ATOM 4002 O O . ASP B 1 216 ? -5.648 -28.281 -7.117 1 98.19 216 ASP B O 1
ATOM 4006 N N . ASP B 1 217 ? -5.344 -26.141 -6.918 1 98.06 217 ASP B N 1
ATOM 4007 C CA . ASP B 1 217 ? -4.664 -26.094 -8.211 1 98.06 217 ASP B CA 1
ATOM 4008 C C . ASP B 1 217 ? -3.299 -26.766 -8.141 1 98.06 217 ASP B C 1
ATOM 4010 O O . ASP B 1 217 ? -2.721 -27.125 -9.164 1 98.06 217 ASP B O 1
ATOM 4014 N N . ASN B 1 218 ? -2.701 -26.875 -6.949 1 98.75 218 ASN B N 1
ATOM 4015 C CA . ASN B 1 218 ? -1.478 -27.656 -6.793 1 98.75 218 ASN B CA 1
ATOM 4016 C C . ASN B 1 218 ? -1.639 -29.062 -7.344 1 98.75 218 ASN B C 1
ATOM 4018 O O . ASN B 1 218 ? -0.836 -29.516 -8.164 1 98.75 218 ASN B O 1
ATOM 4022 N N . ALA B 1 219 ? -2.695 -29.734 -6.965 1 98.56 219 ALA B N 1
ATOM 4023 C CA . ALA B 1 219 ? -2.961 -31.094 -7.434 1 98.56 219 ALA B CA 1
ATOM 4024 C C . ALA B 1 219 ? -3.182 -31.109 -8.945 1 98.56 219 ALA B C 1
ATOM 4026 O O . ALA B 1 219 ? -2.736 -32.031 -9.625 1 98.56 219 ALA B O 1
ATOM 4027 N N . TRP B 1 220 ? -3.893 -30.156 -9.453 1 98.69 220 TRP B N 1
ATOM 4028 C CA . TRP B 1 220 ? -4.113 -30.078 -10.891 1 98.69 220 TRP B CA 1
ATOM 4029 C C . TRP B 1 220 ? -2.787 -29.969 -11.641 1 98.69 220 TRP B C 1
ATOM 4031 O O . TRP B 1 220 ? -2.559 -30.703 -12.609 1 98.69 220 TRP B O 1
ATOM 4041 N N . PHE B 1 221 ? -1.896 -29.094 -11.172 1 98.81 221 PHE B N 1
ATOM 4042 C CA . PHE B 1 221 ? -0.607 -28.906 -11.828 1 98.81 221 PHE B CA 1
ATOM 4043 C C . PHE B 1 221 ? 0.252 -30.156 -11.711 1 98.81 221 PHE B C 1
ATOM 4045 O O . PHE B 1 221 ? 0.963 -30.516 -12.656 1 98.81 221 PHE B O 1
ATOM 4052 N N . VAL B 1 222 ? 0.237 -30.812 -10.547 1 98.62 222 VAL B N 1
ATOM 4053 C CA . VAL B 1 222 ? 1.005 -32.031 -10.375 1 98.62 222 VAL B CA 1
ATOM 4054 C C . VAL B 1 222 ? 0.59 -33.062 -11.43 1 98.62 222 VAL B C 1
ATOM 4056 O O . VAL B 1 222 ? 1.441 -33.719 -12.055 1 98.62 222 VAL B O 1
ATOM 4059 N N . GLU B 1 223 ? -0.71 -33.188 -11.688 1 98.44 223 GLU B N 1
ATOM 4060 C CA . GLU B 1 223 ? -1.226 -34.094 -12.688 1 98.44 223 GLU B CA 1
ATOM 4061 C C . GLU B 1 223 ? -0.75 -33.75 -14.086 1 98.44 223 GLU B C 1
ATOM 4063 O O . GLU B 1 223 ? -0.329 -34.594 -14.852 1 98.44 223 GLU B O 1
ATOM 4068 N N . GLN B 1 224 ? -0.826 -32.438 -14.422 1 98.56 224 GLN B N 1
ATOM 4069 C CA . GLN B 1 224 ? -0.43 -32 -15.758 1 98.56 224 GLN B CA 1
ATOM 4070 C C . GLN B 1 224 ? 1.078 -32.125 -15.953 1 98.56 224 GLN B C 1
ATOM 4072 O O . GLN B 1 224 ? 1.542 -32.438 -17.062 1 98.56 224 GLN B O 1
ATOM 4077 N N . LEU B 1 225 ? 1.863 -31.922 -14.867 1 98.25 225 LEU B N 1
ATOM 4078 C CA . LEU B 1 225 ? 3.314 -32.031 -14.953 1 98.25 225 LEU B CA 1
ATOM 4079 C C . LEU B 1 225 ? 3.727 -33.5 -15.156 1 98.25 225 LEU B C 1
ATOM 4081 O O . LEU B 1 225 ? 4.719 -33.781 -15.836 1 98.25 225 LEU B O 1
ATOM 4085 N N . LYS B 1 226 ? 2.963 -34.406 -14.609 1 97.5 226 LYS B N 1
ATOM 4086 C CA . LYS B 1 226 ? 3.205 -35.844 -14.789 1 97.5 226 LYS B CA 1
ATOM 4087 C C . LYS B 1 226 ? 2.814 -36.312 -16.188 1 97.5 226 LYS B C 1
ATOM 4089 O O . LYS B 1 226 ? 3.43 -37.219 -16.75 1 97.5 226 LYS B O 1
ATOM 4094 N N . ASN B 1 227 ? 1.775 -35.625 -16.75 1 97.81 227 ASN B N 1
ATOM 4095 C CA . ASN B 1 227 ? 1.241 -35.938 -18.078 1 97.81 227 ASN B CA 1
ATOM 4096 C C . ASN B 1 227 ? 1.062 -34.688 -18.922 1 97.81 227 ASN B C 1
ATOM 4098 O O . ASN B 1 227 ? -0.058 -34.344 -19.297 1 97.81 227 ASN B O 1
ATOM 4102 N N . PRO B 1 228 ? 2.207 -34.094 -19.297 1 97.81 228 PRO B N 1
ATOM 4103 C CA . PRO B 1 228 ? 2.096 -32.781 -19.953 1 97.81 228 PRO B CA 1
ATOM 4104 C C . PRO B 1 228 ? 1.348 -32.844 -21.281 1 97.81 228 PRO B C 1
ATOM 4106 O O . PRO B 1 228 ? 0.835 -31.828 -21.766 1 97.81 228 PRO B O 1
ATOM 4109 N N . GLU B 1 229 ? 1.207 -34.062 -21.906 1 96.56 229 GLU B N 1
ATOM 4110 C CA . GLU B 1 229 ? 0.464 -34.219 -23.156 1 96.56 229 GLU B CA 1
ATOM 4111 C C . GLU B 1 229 ? -1.018 -33.906 -22.953 1 96.56 229 GLU B C 1
ATOM 4113 O O . GLU B 1 229 ? -1.724 -33.625 -23.922 1 96.56 229 GLU B O 1
ATOM 4118 N N . ASN B 1 230 ? -1.535 -33.969 -21.688 1 97.12 230 ASN B N 1
ATOM 4119 C CA . ASN B 1 230 ? -2.918 -33.625 -21.375 1 97.12 230 ASN B CA 1
ATOM 4120 C C . ASN B 1 230 ? -3.236 -32.188 -21.828 1 97.12 230 ASN B C 1
ATOM 4122 O O . ASN B 1 230 ? -4.383 -31.875 -22.156 1 97.12 230 ASN B O 1
ATOM 4126 N N . VAL B 1 231 ? -2.172 -31.328 -21.781 1 97.44 231 VAL B N 1
ATOM 4127 C CA . VAL B 1 231 ? -2.389 -29.938 -22.156 1 97.44 231 VAL B CA 1
ATOM 4128 C C . VAL B 1 231 ? -1.588 -29.594 -23.406 1 97.44 231 VAL B C 1
ATOM 4130 O O . VAL B 1 231 ? -1.288 -28.422 -23.672 1 97.44 231 VAL B O 1
ATOM 4133 N N . GLY B 1 232 ? -1.157 -30.625 -24.062 1 96.12 232 GLY B N 1
ATOM 4134 C CA . GLY B 1 232 ? -0.498 -30.469 -25.344 1 96.12 232 GLY B CA 1
ATOM 4135 C C . GLY B 1 232 ? 0.917 -29.938 -25.234 1 96.12 232 GLY B C 1
ATOM 4136 O O . GLY B 1 232 ? 1.393 -29.234 -26.125 1 96.12 232 GLY B O 1
ATOM 4137 N N . GLN B 1 233 ? 1.579 -30.188 -24.109 1 97.25 233 GLN B N 1
ATOM 4138 C CA . GLN B 1 233 ? 2.885 -29.578 -23.875 1 97.25 233 GLN B CA 1
ATOM 4139 C C . GLN B 1 233 ? 3.936 -30.641 -23.547 1 97.25 233 GLN B C 1
ATOM 4141 O O . GLN B 1 233 ? 3.635 -31.828 -23.516 1 97.25 233 GLN B O 1
ATOM 4146 N N . GLN B 1 234 ? 5.191 -30.156 -23.453 1 96.56 234 GLN B N 1
ATOM 4147 C CA . GLN B 1 234 ? 6.328 -30.953 -23 1 96.56 234 GLN B CA 1
ATOM 4148 C C . GLN B 1 234 ? 7.07 -30.234 -21.875 1 96.56 234 GLN B C 1
ATOM 4150 O O . GLN B 1 234 ? 7.172 -29 -21.859 1 96.56 234 GLN B O 1
ATOM 4155 N N . THR B 1 235 ? 7.617 -31.078 -20.906 1 95.06 235 THR B N 1
ATOM 4156 C CA . THR B 1 235 ? 8.359 -30.484 -19.797 1 95.06 235 THR B CA 1
ATOM 4157 C C . THR B 1 235 ? 9.859 -30.719 -19.969 1 95.06 235 THR B C 1
ATOM 4159 O O . THR B 1 235 ? 10.672 -30.016 -19.359 1 95.06 235 THR B O 1
ATOM 4162 N N . SER B 1 236 ? 10.25 -31.688 -20.828 1 93.81 236 SER B N 1
ATOM 4163 C CA . SER B 1 236 ? 11.633 -32.125 -20.938 1 93.81 236 SER B CA 1
ATOM 4164 C C . SER B 1 236 ? 12.484 -31.109 -21.688 1 93.81 236 SER B C 1
ATOM 4166 O O . SER B 1 236 ? 13.711 -31.156 -21.641 1 93.81 236 SER B O 1
ATOM 4168 N N . ASN B 1 237 ? 11.859 -30.156 -22.344 1 94.25 237 ASN B N 1
ATOM 4169 C CA . ASN B 1 237 ? 12.57 -29.172 -23.172 1 94.25 237 ASN B CA 1
ATOM 4170 C C . ASN B 1 237 ? 12.797 -27.875 -22.422 1 94.25 237 ASN B C 1
ATOM 4172 O O . ASN B 1 237 ? 13.266 -26.891 -23 1 94.25 237 ASN B O 1
ATOM 4176 N N . GLY B 1 238 ? 12.539 -27.797 -21.172 1 95.44 238 GLY B N 1
ATOM 4177 C CA . GLY B 1 238 ? 12.812 -26.625 -20.344 1 95.44 238 GLY B CA 1
ATOM 4178 C C . GLY B 1 238 ? 11.914 -25.438 -20.656 1 95.44 238 GLY B C 1
ATOM 4179 O O . GLY B 1 238 ? 10.953 -25.578 -21.422 1 95.44 238 GLY B O 1
ATOM 4180 N N . PRO B 1 239 ? 12.188 -24.281 -20.016 1 97.75 239 PRO B N 1
ATOM 4181 C CA . PRO B 1 239 ? 11.406 -23.078 -20.281 1 97.75 239 PRO B CA 1
ATOM 4182 C C . PRO B 1 239 ? 11.742 -22.438 -21.641 1 97.75 239 PRO B C 1
ATOM 4184 O O . PRO B 1 239 ? 12.875 -22.578 -22.125 1 97.75 239 PRO B O 1
ATOM 4187 N N . CYS B 1 240 ? 10.75 -21.828 -22.203 1 97.94 240 CYS B N 1
ATOM 4188 C CA . CYS B 1 240 ? 10.961 -21.156 -23.484 1 97.94 240 CYS B CA 1
ATOM 4189 C C . CYS B 1 240 ? 11.805 -19.906 -23.312 1 97.94 240 CYS B C 1
ATOM 4191 O O . CYS B 1 240 ? 12.602 -19.562 -24.188 1 97.94 240 CYS B O 1
ATOM 4193 N N . ALA B 1 241 ? 11.586 -19.125 -22.203 1 96.12 241 ALA B N 1
ATOM 4194 C CA . ALA B 1 241 ? 12.383 -17.969 -21.797 1 96.12 241 ALA B CA 1
ATOM 4195 C C . ALA B 1 241 ? 13.055 -18.219 -20.453 1 96.12 241 ALA B C 1
ATOM 4197 O O . ALA B 1 241 ? 12.422 -18.031 -19.406 1 96.12 241 ALA B O 1
ATOM 4198 N N . TRP B 1 242 ? 14.32 -18.531 -20.406 1 93.12 242 TRP B N 1
ATOM 4199 C CA . TRP B 1 242 ? 15 -18.891 -19.156 1 93.12 242 TRP B CA 1
ATOM 4200 C C . TRP B 1 242 ? 15.125 -17.672 -18.234 1 93.12 242 TRP B C 1
ATOM 4202 O O . TRP B 1 242 ? 15.5 -16.578 -18.688 1 93.12 242 TRP B O 1
ATOM 4212 N N . GLY B 1 243 ? 14.867 -17.906 -16.984 1 91.5 243 GLY B N 1
ATOM 4213 C CA . GLY B 1 243 ? 14.844 -16.812 -16.031 1 91.5 243 GLY B CA 1
ATOM 4214 C C . GLY B 1 243 ? 13.523 -16.062 -16.016 1 91.5 243 GLY B C 1
ATOM 4215 O O . GLY B 1 243 ? 12.461 -16.656 -16.25 1 91.5 243 GLY B O 1
ATOM 4216 N N . ILE B 1 244 ? 13.562 -14.891 -15.57 1 91.5 244 ILE B N 1
ATOM 4217 C CA . ILE B 1 244 ? 12.383 -14.031 -15.57 1 91.5 244 ILE B CA 1
ATOM 4218 C C . ILE B 1 244 ? 12.719 -12.695 -16.219 1 91.5 244 ILE B C 1
ATOM 4220 O O . ILE B 1 244 ? 13.773 -12.117 -15.953 1 91.5 244 ILE B O 1
ATOM 4224 N N . GLY B 1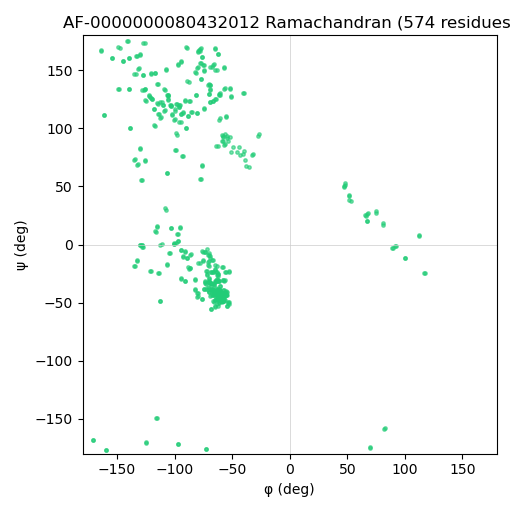 245 ? 11.883 -12.266 -17.094 1 88.12 245 GLY B N 1
ATOM 4225 C CA . GLY B 1 245 ? 12.07 -10.953 -17.703 1 88.12 245 GLY B CA 1
ATOM 4226 C C . GLY B 1 245 ? 13.07 -10.961 -18.828 1 88.12 245 GLY B C 1
ATOM 4227 O O . GLY B 1 245 ? 13.617 -9.914 -19.188 1 88.12 245 GLY B O 1
ATOM 4228 N N . ASN B 1 246 ? 13.344 -12.102 -19.344 1 91.12 246 ASN B N 1
ATOM 4229 C CA . ASN B 1 246 ? 14.273 -12.195 -20.453 1 91.12 246 ASN B CA 1
ATOM 4230 C C . ASN B 1 246 ? 13.688 -11.594 -21.734 1 91.12 246 ASN B C 1
ATOM 4232 O O . ASN B 1 246 ? 12.469 -11.609 -21.922 1 91.12 246 ASN B O 1
ATOM 4236 N N . THR B 1 247 ? 14.586 -11.102 -22.641 1 94 247 THR B N 1
ATOM 4237 C CA . THR B 1 247 ? 14.133 -10.453 -23.859 1 94 247 THR B CA 1
ATOM 4238 C C . THR B 1 247 ? 14.219 -11.414 -25.047 1 94 247 THR B C 1
ATOM 4240 O O . THR B 1 247 ? 13.883 -11.047 -26.172 1 94 247 THR B O 1
ATOM 4243 N N . THR B 1 248 ? 14.672 -12.648 -24.766 1 94.62 248 THR B N 1
ATOM 4244 C CA . THR B 1 248 ? 14.703 -13.688 -25.797 1 94.62 248 THR B CA 1
ATOM 4245 C C . THR B 1 248 ? 13.852 -14.883 -25.391 1 94.62 248 THR B C 1
ATOM 4247 O O . THR B 1 248 ? 13.703 -15.164 -24.203 1 94.62 248 THR B O 1
ATOM 4250 N N . ALA B 1 249 ? 13.266 -15.508 -26.406 1 96.81 249 ALA B N 1
ATOM 4251 C CA . ALA B 1 249 ? 12.461 -16.719 -26.203 1 96.81 249 ALA B CA 1
ATOM 4252 C C . ALA B 1 249 ? 12.727 -17.734 -27.297 1 96.81 249 ALA B C 1
ATOM 4254 O O . ALA B 1 249 ? 13.258 -17.406 -28.359 1 96.81 249 ALA B O 1
ATOM 4255 N N . CYS B 1 250 ? 12.391 -18.969 -27.031 1 97.19 250 CYS B N 1
ATOM 4256 C CA . CYS B 1 250 ? 12.547 -20.047 -27.984 1 97.19 250 CYS B CA 1
ATOM 4257 C C . CYS B 1 250 ? 11.648 -19.844 -29.203 1 97.19 250 CYS B C 1
ATOM 4259 O O . CYS B 1 250 ? 10.766 -18.984 -29.188 1 97.19 250 CYS B O 1
ATOM 4261 N N . ASP B 1 251 ? 11.852 -20.609 -30.234 1 96.56 251 ASP B N 1
ATOM 4262 C CA . ASP B 1 251 ? 11.133 -20.469 -31.484 1 96.56 251 ASP B CA 1
ATOM 4263 C C . ASP B 1 251 ? 9.844 -21.297 -31.484 1 96.56 251 ASP B C 1
ATOM 4265 O O . ASP B 1 251 ? 8.984 -21.109 -32.344 1 96.56 251 ASP B O 1
ATOM 4269 N N . ASP B 1 252 ? 9.672 -22.188 -30.484 1 96.94 252 ASP B N 1
ATOM 4270 C CA . ASP B 1 252 ? 8.508 -23.078 -30.438 1 96.94 252 ASP B CA 1
ATOM 4271 C C . ASP B 1 252 ? 7.812 -23.016 -29.078 1 96.94 252 ASP B C 1
ATOM 4273 O O . ASP B 1 252 ? 7.57 -24.047 -28.453 1 96.94 252 ASP B O 1
ATOM 4277 N N . PRO B 1 253 ? 7.434 -21.797 -28.672 1 96.62 253 PRO B N 1
ATOM 4278 C CA . PRO B 1 253 ? 6.828 -21.656 -27.344 1 96.62 253 PRO B CA 1
ATOM 4279 C C . PRO B 1 253 ? 5.609 -22.562 -27.156 1 96.62 253 PRO B C 1
ATOM 4281 O O . PRO B 1 253 ? 5.297 -22.953 -26.031 1 96.62 253 PRO B O 1
ATOM 4284 N N . GLU B 1 254 ? 4.934 -22.984 -28.188 1 95.75 254 GLU B N 1
ATOM 4285 C CA . GLU B 1 254 ? 3.701 -23.766 -28.141 1 95.75 254 GLU B CA 1
ATOM 4286 C C . GLU B 1 254 ? 3.973 -25.188 -27.656 1 95.75 254 GLU B C 1
ATOM 4288 O O . GLU B 1 254 ? 3.043 -25.922 -27.312 1 95.75 254 GLU B O 1
ATOM 4293 N N . ASN B 1 255 ? 5.234 -25.531 -27.5 1 96.5 255 ASN B N 1
ATOM 4294 C CA . ASN B 1 255 ? 5.578 -26.891 -27.094 1 96.5 255 ASN B CA 1
ATOM 4295 C C . ASN B 1 255 ? 6.145 -26.938 -25.672 1 96.5 255 ASN B C 1
ATOM 4297 O O . ASN B 1 255 ? 6.516 -28 -25.172 1 96.5 255 ASN B O 1
ATOM 4301 N N . HIS B 1 256 ? 6.23 -25.812 -25.062 1 98.06 256 HIS B N 1
ATOM 4302 C CA . HIS B 1 256 ? 6.852 -25.734 -23.75 1 98.06 256 HIS B CA 1
ATOM 4303 C C . HIS B 1 256 ? 5.805 -25.547 -22.656 1 98.06 256 HIS B C 1
ATOM 4305 O O . HIS B 1 256 ? 5.02 -24.609 -22.688 1 98.06 256 HIS B O 1
ATOM 4311 N N . PHE B 1 257 ? 5.809 -26.438 -21.688 1 98.69 257 PHE B N 1
ATOM 4312 C CA . PHE B 1 257 ? 4.941 -26.312 -20.516 1 98.69 257 PHE B CA 1
ATOM 4313 C C . PHE B 1 257 ? 5.234 -25.016 -19.766 1 98.69 257 PHE B C 1
ATOM 4315 O O . PHE B 1 257 ? 4.312 -24.328 -19.312 1 98.69 257 PHE B O 1
ATOM 4322 N N . PHE B 1 258 ? 6.562 -24.75 -19.688 1 98.69 258 PHE B N 1
ATOM 4323 C CA . PHE B 1 258 ? 7.031 -23.562 -18.984 1 98.69 258 PHE B CA 1
ATOM 4324 C C . PHE B 1 258 ? 7.324 -22.438 -19.969 1 98.69 258 PHE B C 1
ATOM 4326 O O . PHE B 1 258 ? 8.141 -22.594 -20.875 1 98.69 258 PHE B O 1
ATOM 4333 N N . TRP B 1 259 ? 6.602 -21.297 -19.766 1 98.44 259 TRP B N 1
ATOM 4334 C CA . TRP B 1 259 ? 6.949 -20.109 -20.562 1 98.44 259 TRP B CA 1
ATOM 4335 C C . TRP B 1 259 ? 8.32 -19.578 -20.156 1 98.44 259 TRP B C 1
ATOM 4337 O O . TRP B 1 259 ? 9.188 -19.391 -21.016 1 98.44 259 TRP B O 1
ATOM 4347 N N . ASP B 1 260 ? 8.461 -19.297 -18.891 1 98.25 260 ASP B N 1
ATOM 4348 C CA . ASP B 1 260 ? 9.75 -18.938 -18.297 1 98.25 260 ASP B CA 1
ATOM 4349 C C . ASP B 1 260 ? 10.086 -19.844 -17.125 1 98.25 260 ASP B C 1
ATOM 4351 O O . ASP B 1 260 ? 9.453 -20.891 -16.938 1 98.25 260 ASP B O 1
ATOM 4355 N N . SER B 1 261 ? 11.094 -19.562 -16.359 1 97.69 261 SER B N 1
ATOM 4356 C CA . SER B 1 261 ? 11.547 -20.469 -15.312 1 97.69 261 SER B CA 1
ATOM 4357 C C . SER B 1 261 ? 10.555 -20.516 -14.156 1 97.69 261 SER B C 1
ATOM 4359 O O . SER B 1 261 ? 10.672 -21.359 -13.258 1 97.69 261 SER B O 1
ATOM 4361 N N . TYR B 1 262 ? 9.508 -19.578 -14.188 1 98.06 262 TYR B N 1
ATOM 4362 C CA . TYR B 1 262 ? 8.617 -19.391 -13.047 1 98.06 262 TYR B CA 1
ATOM 4363 C C . TYR B 1 262 ? 7.168 -19.656 -13.43 1 98.06 262 TYR B C 1
ATOM 4365 O O . TYR B 1 262 ? 6.332 -19.938 -12.562 1 98.06 262 TYR B O 1
ATOM 4373 N N . HIS B 1 263 ? 6.801 -19.562 -14.703 1 98.62 263 HIS B N 1
ATOM 4374 C CA . HIS B 1 263 ? 5.398 -19.469 -15.102 1 98.62 263 HIS B CA 1
ATOM 4375 C C . HIS B 1 263 ? 5.066 -20.453 -16.203 1 98.62 263 HIS B C 1
ATOM 4377 O O . HIS B 1 263 ? 5.934 -20.797 -17.016 1 98.62 263 HIS B O 1
ATOM 4383 N N . PRO B 1 264 ? 3.836 -20.891 -16.281 1 98.56 264 PRO B N 1
ATOM 4384 C CA . PRO B 1 264 ? 3.406 -21.766 -17.375 1 98.56 264 PRO B CA 1
ATOM 4385 C C . PRO B 1 264 ? 3.109 -21 -18.656 1 98.56 264 PRO B C 1
ATOM 4387 O O . PRO B 1 264 ? 2.992 -19.766 -18.641 1 98.56 264 PRO B O 1
ATOM 4390 N N . SER B 1 265 ? 2.996 -21.703 -19.734 1 98.5 265 SER B N 1
ATOM 4391 C CA . SER B 1 265 ? 2.703 -21.141 -21.062 1 98.5 265 SER B CA 1
ATOM 4392 C C . SER B 1 265 ? 1.225 -20.797 -21.188 1 98.5 265 SER B C 1
ATOM 4394 O O . SER B 1 265 ? 0.412 -21.172 -20.344 1 98.5 265 SER B O 1
ATOM 4396 N N . LYS B 1 266 ? 0.903 -20.062 -22.281 1 98.31 266 LYS B N 1
ATOM 4397 C CA . LYS B 1 266 ? -0.483 -19.656 -22.516 1 98.31 266 LYS B CA 1
ATOM 4398 C C . LYS B 1 266 ? -1.382 -20.875 -22.688 1 98.31 266 LYS B C 1
ATOM 4400 O O . LYS B 1 266 ? -2.549 -20.859 -22.281 1 98.31 266 LYS B O 1
ATOM 4405 N N . GLU B 1 267 ? -0.833 -22 -23.25 1 98.44 267 GLU B N 1
ATOM 4406 C CA . GLU B 1 267 ? -1.616 -23.234 -23.406 1 98.44 267 GLU B CA 1
ATOM 4407 C C . GLU B 1 267 ? -1.995 -23.828 -22.047 1 98.44 267 GLU B C 1
ATOM 4409 O O . GLU B 1 267 ? -3.125 -24.281 -21.859 1 98.44 267 GLU B O 1
ATOM 4414 N N . VAL B 1 268 ? -1.037 -23.797 -21.203 1 98.75 268 VAL B N 1
ATOM 4415 C CA . VAL B 1 268 ? -1.291 -24.312 -19.859 1 98.75 268 VAL B CA 1
ATOM 4416 C C . VAL B 1 268 ? -2.277 -23.391 -19.141 1 98.75 268 VAL B C 1
ATOM 4418 O O . VAL B 1 268 ? -3.195 -23.875 -18.469 1 98.75 268 VAL B O 1
ATOM 4421 N N . HIS B 1 269 ? -2.123 -22.062 -19.297 1 98.81 269 HIS B N 1
ATOM 4422 C CA . HIS B 1 269 ? -3.084 -21.125 -18.719 1 98.81 269 HIS B CA 1
ATOM 4423 C C . HIS B 1 269 ? -4.492 -21.375 -19.25 1 98.81 269 HIS B C 1
ATOM 4425 O O . HIS B 1 269 ? -5.465 -21.312 -18.5 1 98.81 269 HIS B O 1
ATOM 4431 N N . ALA B 1 270 ? -4.613 -21.625 -20.5 1 98.69 270 ALA B N 1
ATOM 4432 C CA . ALA B 1 270 ? -5.922 -21.875 -21.094 1 98.69 270 ALA B CA 1
ATOM 4433 C C . ALA B 1 270 ? -6.574 -23.109 -20.453 1 98.69 270 ALA B C 1
ATOM 4435 O O . ALA B 1 270 ? -7.754 -23.078 -20.094 1 98.69 270 ALA B O 1
ATOM 4436 N N . ALA B 1 271 ? -5.844 -24.156 -20.344 1 98.75 271 ALA B N 1
ATOM 4437 C CA . ALA B 1 271 ? -6.355 -25.375 -19.734 1 98.75 271 ALA B CA 1
ATOM 4438 C C . ALA B 1 271 ? -6.691 -25.156 -18.25 1 98.75 271 ALA B C 1
ATOM 4440 O O . ALA B 1 271 ? -7.715 -25.641 -17.766 1 98.75 271 ALA B O 1
ATOM 4441 N N . PHE B 1 272 ? -5.824 -24.453 -17.578 1 98.81 272 PHE B N 1
ATOM 4442 C CA . PHE B 1 272 ? -6.016 -24.125 -16.172 1 98.81 272 PHE B CA 1
ATOM 4443 C C . PHE B 1 272 ? -7.277 -23.297 -15.977 1 98.81 272 PHE B C 1
ATOM 4445 O O . PHE B 1 272 ? -8.07 -23.562 -15.078 1 98.81 272 PHE B O 1
ATOM 4452 N N . GLY B 1 273 ? -7.449 -22.281 -16.844 1 98.75 273 GLY B N 1
ATOM 4453 C CA . GLY B 1 273 ? -8.648 -21.453 -16.797 1 98.75 273 GLY B CA 1
ATOM 4454 C C . GLY B 1 273 ? -9.922 -22.234 -17.047 1 98.75 273 GLY B C 1
ATOM 4455 O O . GLY B 1 273 ? -10.938 -22 -16.391 1 98.75 273 GLY B O 1
ATOM 4456 N N . ALA B 1 274 ? -9.875 -23.172 -18 1 98.06 274 ALA B N 1
ATOM 4457 C CA . ALA B 1 274 ? -11.031 -24.016 -18.281 1 98.06 274 ALA B CA 1
ATOM 4458 C C . ALA B 1 274 ? -11.383 -24.875 -17.062 1 98.06 274 ALA B C 1
ATOM 4460 O O . ALA B 1 274 ? -12.555 -24.969 -16.672 1 98.06 274 ALA B O 1
ATOM 4461 N N . TRP B 1 275 ? -10.406 -25.453 -16.531 1 98.38 275 TRP B N 1
ATOM 4462 C CA . TRP B 1 275 ? -10.609 -26.266 -15.336 1 98.38 275 TRP B CA 1
ATOM 4463 C C . TRP B 1 275 ? -11.188 -25.422 -14.203 1 98.38 275 TRP B C 1
ATOM 4465 O O . TRP B 1 275 ? -12.172 -25.828 -13.57 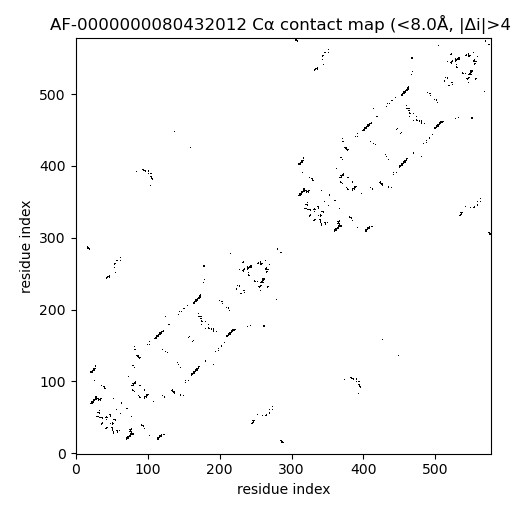1 98.38 275 TRP B O 1
ATOM 4475 N N . ALA B 1 276 ? -10.602 -24.266 -13.945 1 98.56 276 ALA B N 1
ATOM 4476 C CA . ALA B 1 276 ? -11.055 -23.391 -12.867 1 98.56 276 ALA B CA 1
ATOM 4477 C C . ALA B 1 276 ? -12.492 -22.938 -13.102 1 98.56 276 ALA B C 1
ATOM 4479 O O . ALA B 1 276 ? -13.273 -22.844 -12.156 1 98.56 276 ALA B O 1
ATOM 4480 N N . THR B 1 277 ? -12.766 -22.656 -14.367 1 97.19 277 THR B N 1
ATOM 4481 C CA . THR B 1 277 ? -14.125 -22.266 -14.711 1 97.19 277 THR B CA 1
ATOM 4482 C C . THR B 1 277 ? -15.125 -23.328 -14.281 1 97.19 277 THR B C 1
ATOM 4484 O O . THR B 1 277 ? -16.125 -23.031 -13.641 1 97.19 277 THR B O 1
ATOM 4487 N N . GLU B 1 278 ? -14.812 -24.531 -14.602 1 96.56 278 GLU B N 1
ATOM 4488 C CA . GLU B 1 278 ? -15.711 -25.625 -14.266 1 96.56 278 GLU B CA 1
ATOM 4489 C C . GLU B 1 278 ? -15.836 -25.797 -12.75 1 96.56 278 GLU B C 1
ATOM 4491 O O . GLU B 1 278 ? -16.922 -26.047 -12.234 1 96.56 278 GLU B O 1
ATOM 4496 N N . GLN B 1 279 ? -14.711 -25.688 -12.07 1 97 279 GLN B N 1
ATOM 4497 C CA . GLN B 1 279 ? -14.734 -25.797 -10.617 1 97 279 GLN B CA 1
ATOM 4498 C C . GLN B 1 279 ? -15.594 -24.703 -9.992 1 97 279 GLN B C 1
ATOM 4500 O O . GLN B 1 279 ? -16.406 -24.969 -9.109 1 97 279 GLN B O 1
ATOM 4505 N N . ILE B 1 280 ? -15.406 -23.453 -10.453 1 96.12 280 ILE B N 1
ATOM 4506 C CA . ILE B 1 280 ? -16.141 -22.312 -9.906 1 96.12 280 ILE B CA 1
ATOM 4507 C C . ILE B 1 280 ? -17.625 -22.484 -10.164 1 96.12 280 ILE B C 1
ATOM 4509 O O . ILE B 1 280 ? -18.453 -22.281 -9.266 1 96.12 280 ILE B O 1
ATOM 4513 N N . LYS B 1 281 ? -18 -22.938 -11.352 1 93.5 281 LYS B N 1
ATOM 4514 C CA . LYS B 1 281 ? -19.406 -23.172 -11.68 1 93.5 281 LYS B CA 1
ATOM 4515 C C . LYS B 1 281 ? -20.016 -24.219 -10.758 1 93.5 281 LYS B C 1
ATOM 4517 O O . LYS B 1 281 ? -21.125 -24.031 -10.266 1 93.5 281 LYS B O 1
ATOM 4522 N N . SER B 1 282 ? -19.281 -25.219 -10.562 1 93.5 282 SER B N 1
ATOM 4523 C CA . SER B 1 282 ? -19.766 -26.328 -9.75 1 93.5 282 SER B CA 1
ATOM 4524 C C . SER B 1 282 ? -19.891 -25.922 -8.281 1 93.5 282 SER B C 1
ATOM 4526 O O . SER B 1 282 ? -20.891 -26.188 -7.633 1 93.5 282 SER B O 1
ATOM 4528 N N . MET B 1 283 ? -18.891 -25.234 -7.758 1 94.12 283 MET B N 1
ATOM 4529 C CA . MET B 1 283 ? -18.812 -24.859 -6.344 1 94.12 283 MET B CA 1
ATOM 4530 C C . MET B 1 283 ? -19.906 -23.875 -5.98 1 94.12 283 MET B C 1
ATOM 4532 O O . MET B 1 283 ? -20.438 -23.906 -4.867 1 94.12 283 MET B O 1
ATOM 4536 N N . TYR B 1 284 ? -20.219 -23.016 -6.93 1 92.12 284 TYR B N 1
ATOM 4537 C CA . TYR B 1 284 ? -21.109 -21.922 -6.582 1 92.12 284 TYR B CA 1
ATOM 4538 C C . TYR B 1 284 ? -22.422 -22.016 -7.359 1 92.12 284 TYR B C 1
ATOM 4540 O O . TYR B 1 284 ? -23.203 -21.062 -7.375 1 92.12 284 TYR B O 1
ATOM 4548 N N . ASN B 1 285 ? -22.656 -23.156 -8.031 1 88.19 285 ASN B N 1
ATOM 4549 C CA . ASN B 1 285 ? -23.875 -23.438 -8.773 1 88.19 285 ASN B CA 1
ATOM 4550 C C . ASN B 1 285 ? -24.219 -22.312 -9.75 1 88.19 285 ASN B C 1
ATOM 4552 O O . ASN B 1 285 ? -25.328 -21.797 -9.742 1 88.19 285 ASN B O 1
ATOM 4556 N N . ILE B 1 286 ? -23.141 -21.859 -10.391 1 85.56 286 ILE B N 1
ATOM 4557 C CA . ILE B 1 286 ? -23.344 -20.828 -11.398 1 85.56 286 ILE B CA 1
ATOM 4558 C C . ILE B 1 286 ? -23.812 -21.469 -12.703 1 85.56 286 ILE B C 1
ATOM 4560 O O . ILE B 1 286 ? -23.141 -22.344 -13.25 1 85.56 286 ILE B O 1
ATOM 4564 N N . LYS B 1 287 ? -25.156 -21.125 -13.07 1 71.75 287 LYS B N 1
ATOM 4565 C CA . LYS B 1 287 ? -25.75 -21.625 -14.305 1 71.75 287 LYS B CA 1
ATOM 4566 C C . LYS B 1 287 ? -25.688 -20.578 -15.414 1 71.75 287 LYS B C 1
ATOM 4568 O O . LYS B 1 287 ? -25.969 -19.406 -15.188 1 71.75 287 LYS B O 1
ATOM 4573 N N . LEU B 1 288 ? -24.609 -20.688 -16.281 1 62.22 288 LEU B N 1
ATOM 4574 C CA . LEU B 1 288 ? -24.547 -19.688 -17.359 1 62.22 288 LEU B CA 1
ATOM 4575 C C . LEU B 1 288 ? -25.734 -19.859 -18.297 1 62.22 288 LEU B C 1
ATOM 4577 O O . LEU B 1 288 ? -26.188 -20.969 -18.562 1 62.22 288 LEU B O 1
ATOM 4581 N N . ASN B 1 289 ? -26.5 -18.844 -18.531 1 48.88 289 ASN B N 1
ATOM 4582 C CA . ASN B 1 289 ? -27.578 -18.859 -19.516 1 48.88 289 ASN B CA 1
ATOM 4583 C C . ASN B 1 289 ? -27.047 -19.078 -20.922 1 48.88 289 ASN B C 1
ATOM 4585 O O . ASN B 1 289 ? -25.922 -18.672 -21.234 1 48.88 289 ASN B O 1
#

pLDDT: mean 93.45, std 14.33, range [28.47, 98.94]

Sequence (578 aa):
MKLTALLPFLALSATAVSAFDKIIAYADSFTDNGNDYRASKFPPSPPYWEGRFSNGPTWLEYVNMNLTGIEIINNGHGGATTNNAQVYSSFNEYI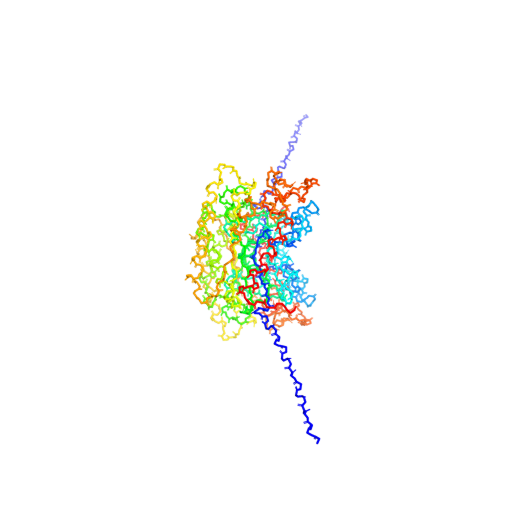VPGLKEQILTTYVNGTADDLYLIYIGYNDLNAIVNPDQYVLVDKNYTKEKICQNIVDSVELLVNMYGANNFLVMSVPPFDQWPVVKDEDKQSAKKLIDDYNALVVSELPKNHPSVNFQFLDDNAWFVEQLKNPENVGQQTSNGPCAWGIGNTTACDDPENHFFWDSYHPSKEVHAAFGAWATEQIKSMYNIKLNMKLTALLPFLALSATAVSAFDKIIAYADSFTDNGNDYRASKFPPSPPYWEGRFSNGPTWLEYVNMNLTGIEIINNGHGGATTNNAQVYSSFNEYIVPGLKEQILTTYVNGTADDLYLIYIGYNDLNAIVNPDQYVLVDKNYTKEKICQNIVDSVELLVNMYGANNFLVMSVPPFDQWPVVKDEDKQSAKKLIDDYNALVVSELPKNHPSVNFQFLDDNAWFVEQLKNPENVGQQTSNGPCAWGIGNTTACDDPENHFFWDSYHPSKEVHAAFGAWATEQIKSMYNIKLN

InterPro domains:
  IPR001087 GDSL lipase/esterase [PF00657] (28-274)
  IPR036514 SGNH hydrolase superfamily [G3DSA:3.40.50.1110] (11-288)
  IPR051058 GDSL Esterase/Lipase Enzyme [PTHR45648] (24-273)